Protein 2F40 (pdb70)

Solvent-accessible surface area: 5101 Å² total; per-residue (Å²): 97,14,23,5,54,9,5,46,95,83,66,82,30,4,45,112,11,57,119,66,7,86,97,13,175,151,75,32,141,118,41,132,40,72,54,186,28,142,67,2,81,8,47,7,64,15,81,75,117,12,119,63,6,65,99,38,0,75,124,23,86,119,90,22,105,94,63,75,53,83,113,94,119,184

InterPro domains:
  IPR021583 Protein of unknown function DUF3213 [PF11491] (3-84)

CATH classification: 3.30.70.1750

Nearest PDB structures (foldseek):
  2f40-assembly1_A  TM=7.103E-01  e=8.517E-07  Pyrococcus furiosus DSM 3638
  4zn1-assembly1_A  TM=4.633E-01  e=2.482E+00  Methanocaldococcus jannaschii DSM 2661
  8oki-assembly1_G  TM=4.935E-01  e=3.665E+00  Pyrococcus furiosus DSM 3638
  6wmz-assembly2_C  TM=5.603E-01  e=1.549E+00  Homo sapiens
  2mju-assembly1_A  TM=5.429E-01  e=3.777E+00  Homo sapiens

Radius of gyration: 11.04 Å; Cα contacts (8 Å, |Δi|>4): 124; chains: 1; bounding box: 22×28×28 Å

Secondary structure (DSSP, 8-state):
--EEE---S-TTTTTHHHHHTTTTTTTB------TTTT--EEE--B-S-SHHHHHHHTTT-SS-------SS--

B-factor: mean 15.0, std 0.0, range [15.0, 15.0]

Foldseek 3Di:
DAKFWAAQAAAVQRVPCCPPCVVVVVAFPQFWDQGNVRTTITDTDPDDDCPVVQVASCHYDPGGHGGDDDHPDD

Sequence (74 aa):
SKWIKFTTNLTPEEAKIVQYELSTRDEFYRVFINPYAKVAEVVIDDSKVNIEELKEKLKGEVIEEKEITLQELISKWIKFTTNLTPEEAKIVQYELSTRDEFYRVFINPYAKVAEVVIDDSKVNIEELKEKLKGEVIEEKEITLQELISKWIKFTTNLTPEEAKIVQYELSTRDEFYRVFINPYAKVAEVVIDDSKVNIEELKEKLKGEVIEEKEITLQELISKWIKFTTNLTPEEAKIVQYELSTRDEFYRVFINPYAKVAEVVIDDSKVNIEELKEKLKGEVIEEKEITLQELISKWIKFTTNLTPEEAKIVQYELSTRDEFYRVFINPYAKVAEVVIDDSKVNIEELKEKLKGEVIEEKEITLQELISKWIKFTTNLTPEEAKIVQYELSTRDEFYRVFINPYAKVAEVVIDDSKVNIEELKEKLKGEVIEEKEITLQELISKWIKFTTNLTPEEAKIVQYELSTRDEFYRVFINPYAKVAEVVIDDSKVNIEELKEKLKGEVIEEKEITLQELISKWIKFTTNLTPEEAKIVQYELSTRDEFYRVFINPYAKVAEVVIDDSKVNIEELKEKLKGEVIEEKEITLQELISKWIKFTTNLTPEEAKIVQYELSTRDEFYRVFINPYAKVAEVVIDDSKVNIEELKEKLKGEVIEEKEITLQELISKWIKFTTNLTPEEAKIVQYELSTRDEFYRVFINPYAKVAEVVIDDSKVNIEELKEKLKGEVIEEKEITLQELI

Structure (mmCIF, N/CA/C/O backbone):
data_2F40
#
_entry.id   2F40
#
_cell.length_a   1.000
_cell.length_b   1.000
_cell.length_c   1.000
_cell.angle_alpha   90.00
_cell.angle_beta   90.00
_cell.angle_gamma   90.00
#
_symmetry.space_group_name_H-M   'P 1'
#
loop_
_atom_site.group_PDB
_atom_site.id
_atom_site.type_symbol
_atom_site.label_atom_id
_atom_site.label_alt_id
_atom_site.label_comp_id
_atom_site.label_asym_id
_atom_site.label_entity_id
_atom_site.label_seq_id
_atom_site.pdbx_PDB_ins_code
_atom_site.Cartn_x
_atom_site.Cartn_y
_atom_site.Cartn_z
_atom_site.occupancy
_atom_site.B_iso_or_equiv
_atom_site.auth_seq_id
_atom_site.auth_comp_id
_atom_site.auth_asym_id
_atom_site.auth_atom_id
_atom_site.pdbx_PDB_model_num
ATOM 1 N N . SER A 1 9 ? 5.901 23.968 13.117 1.00 15.00 1 SER A N 1
ATOM 2 C CA . SER A 1 9 ? 5.592 22.642 12.612 1.00 15.00 1 SER A CA 1
ATOM 3 C C . SER A 1 9 ? 6.418 22.456 11.356 1.00 15.00 1 SER A C 1
ATOM 4 O O . SER A 1 9 ? 7.329 23.244 11.125 1.00 15.00 1 SER A O 1
ATOM 12 N N . LYS A 1 10 ? 6.135 21.454 10.550 1.00 15.00 2 LYS A N 1
ATOM 13 C CA . LYS A 1 10 ? 6.785 21.260 9.286 1.00 15.00 2 LYS A CA 1
ATOM 14 C C . LYS A 1 10 ? 5.723 20.666 8.454 1.00 15.00 2 LYS A C 1
ATOM 15 O O . LYS A 1 10 ? 4.874 20.023 9.021 1.00 15.00 2 LYS A O 1
ATOM 34 N N . TRP A 1 11 ? 5.720 20.880 7.201 1.00 15.00 3 TRP A N 1
ATOM 35 C CA . TRP A 1 11 ? 4.854 20.123 6.314 1.00 15.00 3 TRP A CA 1
ATOM 36 C C . TRP A 1 11 ? 5.735 19.628 5.218 1.00 15.00 3 TRP A C 1
ATOM 37 O O . TRP A 1 11 ? 6.187 20.354 4.379 1.00 15.00 3 TRP A O 1
ATOM 58 N N . ILE A 1 12 ? 6.021 18.384 5.307 1.00 15.00 4 ILE A N 1
ATOM 59 C CA . ILE A 1 12 ? 6.886 17.712 4.398 1.00 15.00 4 ILE A CA 1
ATOM 60 C C . ILE A 1 12 ? 6.052 16.635 3.766 1.00 15.00 4 ILE A C 1
ATOM 61 O O . ILE A 1 12 ? 5.039 16.242 4.336 1.00 15.00 4 ILE A O 1
ATOM 77 N N . LYS A 1 13 ? 6.385 16.201 2.593 1.00 15.00 5 LYS A N 1
ATOM 78 C CA . LYS A 1 13 ? 5.650 15.144 1.965 1.00 15.00 5 LYS A CA 1
ATOM 79 C C . LYS A 1 13 ? 6.365 13.792 2.277 1.00 15.00 5 LYS A C 1
ATOM 80 O O . LYS A 1 13 ? 7.140 13.715 3.242 1.00 15.00 5 LYS A O 1
ATOM 99 N N . PHE A 1 14 ? 6.149 12.784 1.418 1.00 15.00 6 PHE A N 1
ATOM 100 C CA . PHE A 1 14 ? 6.725 11.423 1.567 1.00 15.00 6 PHE A CA 1
ATOM 101 C C . PHE A 1 14 ? 6.144 10.533 0.404 1.00 15.00 6 PHE A C 1
ATOM 102 O O . PHE A 1 14 ? 5.737 11.035 -0.659 1.00 15.00 6 PHE A O 1
ATOM 119 N N . THR A 1 15 ? 6.195 9.286 0.634 1.00 15.00 7 THR A N 1
ATOM 120 C CA . THR A 1 15 ? 5.897 8.235 -0.244 1.00 15.00 7 THR A CA 1
ATOM 121 C C . THR A 1 15 ? 4.442 7.828 0.007 1.00 15.00 7 THR A C 1
ATOM 122 O O . THR A 1 15 ? 4.043 7.658 1.149 1.00 15.00 7 THR A O 1
ATOM 133 N N . THR A 1 16 ? 3.676 7.651 -1.039 1.00 15.00 8 THR A N 1
ATOM 134 C CA . THR A 1 16 ? 2.238 7.411 -0.939 1.00 15.00 8 THR A CA 1
ATOM 135 C C . THR A 1 16 ? 2.045 5.997 -1.471 1.00 15.00 8 THR A C 1
ATOM 136 O O . THR A 1 16 ? 1.884 5.791 -2.680 1.00 15.00 8 THR A O 1
ATOM 147 N N . ASN A 1 17 ? 2.125 5.025 -0.622 1.00 15.00 9 ASN A N 1
ATOM 148 C CA . ASN A 1 17 ? 2.324 3.702 -1.120 1.00 15.00 9 ASN A CA 1
ATOM 149 C C . ASN A 1 17 ? 2.025 2.604 -0.140 1.00 15.00 9 ASN A C 1
ATOM 150 O O . ASN A 1 17 ? 0.960 1.977 -0.162 1.00 15.00 9 ASN A O 1
ATOM 161 N N . LEU A 1 18 ? 2.941 2.418 0.750 1.00 15.00 10 LEU A N 1
ATOM 162 C CA . LEU A 1 18 ? 2.990 1.291 1.578 1.00 15.00 10 LEU A CA 1
ATOM 163 C C . LEU A 1 18 ? 2.799 1.669 3.016 1.00 15.00 10 LEU A C 1
ATOM 164 O O . LEU A 1 18 ? 3.557 2.438 3.584 1.00 15.00 10 LEU A O 1
ATOM 180 N N . THR A 1 19 ? 1.650 1.265 3.514 1.00 15.00 11 THR A N 1
ATOM 181 C CA . THR A 1 19 ? 1.318 1.287 4.877 1.00 15.00 11 THR A CA 1
ATOM 182 C C . THR A 1 19 ? 2.490 0.876 5.756 1.00 15.00 11 THR A C 1
ATOM 183 O O . THR A 1 19 ? 2.862 1.638 6.653 1.00 15.00 11 THR A O 1
ATOM 194 N N . PRO A 1 20 ? 3.160 -0.276 5.539 1.00 15.00 12 PRO A N 1
ATOM 195 C CA . PRO A 1 20 ? 4.359 -0.493 6.236 1.00 15.00 12 PRO A CA 1
ATOM 196 C C . PRO A 1 20 ? 5.614 0.158 5.547 1.00 15.00 12 PRO A C 1
ATOM 197 O O . PRO A 1 20 ? 6.581 -0.514 5.210 1.00 15.00 12 PRO A O 1
ATOM 208 N N . GLU A 1 21 ? 5.536 1.458 5.350 1.00 15.00 13 GLU A N 1
ATOM 209 C CA . GLU A 1 21 ? 6.602 2.314 4.790 1.00 15.00 13 GLU A CA 1
ATOM 210 C C . GLU A 1 21 ? 6.435 3.666 5.430 1.00 15.00 13 GLU A C 1
ATOM 211 O O . GLU A 1 21 ? 7.393 4.203 5.994 1.00 15.00 13 GLU A O 1
ATOM 223 N N . GLU A 1 22 ? 5.210 4.198 5.424 1.00 15.00 14 GLU A N 1
ATOM 224 C CA . GLU A 1 22 ? 4.825 5.310 6.321 1.00 15.00 14 GLU A CA 1
ATOM 225 C C . GLU A 1 22 ? 4.941 4.865 7.832 1.00 15.00 14 GLU A C 1
ATOM 226 O O . GLU A 1 22 ? 4.637 5.607 8.765 1.00 15.00 14 GLU A O 1
ATOM 238 N N . ALA A 1 23 ? 5.355 3.623 8.016 1.00 15.00 15 ALA A N 1
ATOM 239 C CA . ALA A 1 23 ? 5.681 3.026 9.284 1.00 15.00 15 ALA A CA 1
ATOM 240 C C . ALA A 1 23 ? 7.215 3.060 9.480 1.00 15.00 15 ALA A C 1
ATOM 241 O O . ALA A 1 23 ? 7.687 3.413 10.555 1.00 15.00 15 ALA A O 1
ATOM 248 N N . LYS A 1 24 ? 7.985 2.755 8.416 1.00 15.00 16 LYS A N 1
ATOM 249 C CA . LYS A 1 24 ? 9.465 2.721 8.490 1.00 15.00 16 LYS A CA 1
ATOM 250 C C . LYS A 1 24 ? 10.059 4.079 8.869 1.00 15.00 16 LYS A C 1
ATOM 251 O O . LYS A 1 24 ? 11.076 4.144 9.578 1.00 15.00 16 LYS A O 1
ATOM 270 N N . ILE A 1 25 ? 9.401 5.150 8.417 1.00 15.00 17 ILE A N 1
ATOM 271 C CA . ILE A 1 25 ? 9.758 6.535 8.715 1.00 15.00 17 ILE A CA 1
ATOM 272 C C . ILE A 1 25 ? 9.822 6.795 10.221 1.00 15.00 17 ILE A C 1
ATOM 273 O O . ILE A 1 25 ? 10.614 7.584 10.685 1.00 15.00 17 ILE A O 1
ATOM 289 N N . VAL A 1 26 ? 9.025 6.071 10.990 1.00 15.00 18 VAL A N 1
ATOM 290 C CA . VAL A 1 26 ? 9.004 6.256 12.415 1.00 15.00 18 VAL A CA 1
ATOM 291 C C . VAL A 1 26 ? 10.334 5.814 13.022 1.00 15.00 18 VAL A C 1
ATOM 292 O O . VAL A 1 26 ? 10.824 6.430 13.940 1.00 15.00 18 VAL A O 1
ATOM 305 N N . GLN A 1 27 ? 10.908 4.730 12.493 1.00 15.00 19 GLN A N 1
ATOM 306 C CA . GLN A 1 27 ? 12.182 4.228 12.986 1.00 15.00 19 GLN A CA 1
ATOM 307 C C . GLN A 1 27 ? 13.354 5.136 12.551 1.00 15.00 19 GLN A C 1
ATOM 308 O O . GLN A 1 27 ? 14.332 5.316 13.288 1.00 15.00 19 GLN A O 1
ATOM 322 N N . TYR A 1 28 ? 13.276 5.619 11.334 1.00 15.00 20 TYR A N 1
ATOM 323 C CA . TYR A 1 28 ? 14.358 6.481 10.817 1.00 15.00 20 TYR A CA 1
ATOM 324 C C . TYR A 1 28 ? 14.511 7.751 11.670 1.00 15.00 20 TYR A C 1
ATOM 325 O O . TYR A 1 28 ? 15.607 8.061 12.169 1.00 15.00 20 TYR A O 1
ATOM 343 N N . GLU A 1 29 ? 13.412 8.416 11.871 1.00 15.00 21 GLU A N 1
ATOM 344 C CA . GLU A 1 29 ? 13.309 9.573 12.738 1.00 15.00 21 GLU A CA 1
ATOM 345 C C . GLU A 1 29 ? 13.215 9.227 14.255 1.00 15.00 21 GLU A C 1
ATOM 346 O O . GLU A 1 29 ? 13.124 10.092 15.105 1.00 15.00 21 GLU A O 1
ATOM 358 N N . LEU A 1 30 ? 13.274 7.958 14.549 1.00 15.00 22 LEU A N 1
ATOM 359 C CA . LEU A 1 30 ? 13.279 7.439 15.934 1.00 15.00 22 LEU A CA 1
ATOM 360 C C . LEU A 1 30 ? 14.649 7.758 16.506 1.00 15.00 22 LEU A C 1
ATOM 361 O O . LEU A 1 30 ? 14.735 8.168 17.636 1.00 15.00 22 LEU A O 1
ATOM 377 N N . SER A 1 31 ? 15.713 7.545 15.752 1.00 15.00 23 SER A N 1
ATOM 378 C CA . SER A 1 31 ? 17.062 7.999 16.138 1.00 15.00 23 SER A CA 1
ATOM 379 C C . SER A 1 31 ? 17.137 9.511 16.571 1.00 15.00 23 SER A C 1
ATOM 380 O O . SER A 1 31 ? 17.948 9.890 17.411 1.00 15.00 23 SER A O 1
ATOM 388 N N . THR A 1 32 ? 16.255 10.313 16.035 1.00 15.00 24 THR A N 1
ATOM 389 C CA . THR A 1 32 ? 16.145 11.773 16.227 1.00 15.00 24 THR A CA 1
ATOM 390 C C . THR A 1 32 ? 15.529 12.153 17.671 1.00 15.00 24 THR A C 1
ATOM 391 O O . THR A 1 32 ? 15.156 13.293 17.944 1.00 15.00 24 THR A O 1
ATOM 402 N N . ARG A 1 33 ? 15.605 11.174 18.550 1.00 15.00 25 ARG A N 1
ATOM 403 C CA . ARG A 1 33 ? 14.897 11.060 19.870 1.00 15.00 25 ARG A CA 1
ATOM 404 C C . ARG A 1 33 ? 14.556 12.403 20.622 1.00 15.00 25 ARG A C 1
ATOM 405 O O . ARG A 1 33 ? 13.420 12.871 20.562 1.00 15.00 25 ARG A O 1
ATOM 426 N N . ASP A 1 34 ? 15.543 13.008 21.308 1.00 15.00 26 ASP A N 1
ATOM 427 C CA . ASP A 1 34 ? 15.329 14.222 22.218 1.00 15.00 26 ASP A CA 1
ATOM 428 C C . ASP A 1 34 ? 15.007 15.546 21.480 1.00 15.00 26 ASP A C 1
ATOM 429 O O . ASP A 1 34 ? 15.127 16.629 22.059 1.00 15.00 26 ASP A O 1
ATOM 438 N N . GLU A 1 35 ? 14.520 15.441 20.288 1.00 15.00 27 GLU A N 1
ATOM 439 C CA . GLU A 1 35 ? 14.364 16.584 19.356 1.00 15.00 27 GLU A CA 1
ATOM 440 C C . GLU A 1 35 ? 13.201 16.363 18.415 1.00 15.00 27 GLU A C 1
ATOM 441 O O . GLU A 1 35 ? 12.434 17.282 18.142 1.00 15.00 27 GLU A O 1
ATOM 453 N N . PHE A 1 36 ? 13.082 15.175 17.965 1.00 15.00 28 PHE A N 1
ATOM 454 C CA . PHE A 1 36 ? 11.894 14.664 17.280 1.00 15.00 28 PHE A CA 1
ATOM 455 C C . PHE A 1 36 ? 10.748 14.685 18.289 1.00 15.00 28 PHE A C 1
ATOM 456 O O . PHE A 1 36 ? 10.865 14.100 19.386 1.00 15.00 28 PHE A O 1
ATOM 473 N N . TYR A 1 37 ? 9.652 15.344 17.960 1.00 15.00 29 TYR A N 1
ATOM 474 C CA . TYR A 1 37 ? 8.615 15.511 18.939 1.00 15.00 29 TYR A CA 1
ATOM 475 C C . TYR A 1 37 ? 7.225 15.087 18.411 1.00 15.00 29 TYR A C 1
ATOM 476 O O . TYR A 1 37 ? 6.976 13.901 18.248 1.00 15.00 29 TYR A O 1
ATOM 494 N N . ARG A 1 38 ? 6.318 16.050 18.222 1.00 15.00 30 ARG A N 1
AT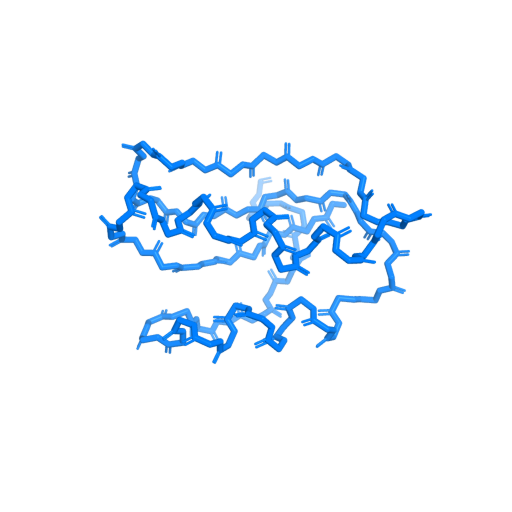OM 495 C CA . ARG A 1 38 ? 4.966 15.783 17.732 1.00 15.00 30 ARG A CA 1
ATOM 496 C C . ARG A 1 38 ? 4.971 15.179 16.333 1.00 15.00 30 ARG A C 1
ATOM 497 O O . ARG A 1 38 ? 5.352 15.841 15.383 1.00 15.00 30 ARG A O 1
ATOM 518 N N . VAL A 1 39 ? 4.486 13.970 16.213 1.00 15.00 31 VAL A N 1
ATOM 519 C CA . VAL A 1 39 ? 4.498 13.231 14.956 1.00 15.00 31 VAL A CA 1
ATOM 520 C C . VAL A 1 39 ? 3.095 12.899 14.537 1.00 15.00 31 VAL A C 1
ATOM 521 O O . VAL A 1 39 ? 2.291 12.481 15.380 1.00 15.00 31 VAL A O 1
ATOM 534 N N . PHE A 1 40 ? 2.761 13.094 13.265 1.00 15.00 32 PHE A N 1
ATOM 535 C CA . PHE A 1 40 ? 1.518 12.616 12.706 1.00 15.00 32 PHE A CA 1
ATOM 536 C C . PHE A 1 40 ? 1.856 12.151 11.290 1.00 15.00 32 PHE A C 1
ATOM 537 O O . PHE A 1 40 ? 2.263 12.954 10.458 1.00 15.00 32 PHE A O 1
ATOM 554 N N . ILE A 1 41 ? 1.748 10.872 11.056 1.00 15.00 33 ILE A N 1
ATOM 555 C CA . ILE A 1 41 ? 2.003 10.278 9.745 1.00 15.00 33 ILE A CA 1
ATOM 556 C C . ILE A 1 41 ? 0.803 9.444 9.418 1.00 15.00 33 ILE A C 1
ATOM 557 O O . ILE A 1 41 ? 0.103 9.035 10.347 1.00 15.00 33 ILE A O 1
ATOM 573 N N . ASN A 1 42 ? 0.492 9.192 8.154 1.00 15.00 34 ASN A N 1
ATOM 574 C CA . ASN A 1 42 ? -0.677 8.386 7.890 1.00 15.00 34 ASN A CA 1
ATOM 575 C C . ASN A 1 42 ? -0.422 7.103 7.110 1.00 15.00 34 ASN A C 1
ATOM 576 O O . ASN A 1 42 ? -0.716 7.023 5.931 1.00 15.00 34 ASN A O 1
ATOM 587 N N . PRO A 1 43 ? 0.014 6.014 7.838 1.00 15.00 35 PRO A N 1
ATOM 588 C CA . PRO A 1 43 ? 0.349 4.684 7.261 1.00 15.00 35 PRO A CA 1
ATOM 589 C C . PRO A 1 43 ? -0.924 3.883 7.087 1.00 15.00 35 PRO A C 1
ATOM 590 O O . PRO A 1 43 ? -1.061 2.732 7.524 1.00 15.00 35 PRO A O 1
ATOM 601 N N . TYR A 1 44 ? -1.782 4.497 6.394 1.00 15.00 36 TYR A N 1
ATOM 602 C CA . TYR A 1 44 ? -3.124 4.083 6.199 1.00 15.00 36 TYR A CA 1
ATOM 603 C C . TYR A 1 44 ? -3.672 4.770 4.993 1.00 15.00 36 TYR A C 1
ATOM 604 O O . TYR A 1 44 ? -4.497 4.218 4.253 1.00 15.00 36 TYR A O 1
ATOM 622 N N . ALA A 1 45 ? -3.181 5.953 4.757 1.00 15.00 37 ALA A N 1
ATOM 623 C CA . ALA A 1 45 ? -3.811 6.780 3.821 1.00 15.00 37 ALA A CA 1
ATOM 624 C C . ALA A 1 45 ? -3.068 7.051 2.529 1.00 15.00 37 ALA A C 1
ATOM 625 O O . ALA A 1 45 ? -3.683 7.671 1.672 1.00 15.00 37 ALA A O 1
ATOM 632 N N . LYS A 1 46 ? -1.725 6.666 2.353 1.00 15.00 38 LYS A N 1
ATOM 633 C CA . LYS A 1 46 ? -1.011 6.867 1.073 1.00 15.00 38 LYS A CA 1
ATOM 634 C C . LYS A 1 46 ? -1.041 8.330 0.702 1.00 15.00 38 LYS A C 1
ATOM 635 O O . LYS A 1 46 ? -1.070 8.710 -0.465 1.00 15.00 38 LYS A O 1
ATOM 654 N N . VAL A 1 47 ? -1.024 9.145 1.730 1.00 15.00 39 VAL A N 1
ATOM 655 C CA . VAL A 1 47 ? -1.107 10.577 1.610 1.00 15.00 39 VAL A CA 1
ATOM 656 C C . VAL A 1 47 ? 0.266 11.140 1.605 1.00 15.00 39 VAL A C 1
ATOM 657 O O . VAL A 1 47 ? 0.643 11.831 0.650 1.00 15.00 39 VAL A O 1
ATOM 670 N N . ALA A 1 48 ? 1.013 10.869 2.700 1.00 15.00 40 ALA A N 1
ATOM 671 C CA . ALA A 1 48 ? 2.344 11.280 2.846 1.00 15.00 40 ALA A CA 1
ATOM 672 C C . ALA A 1 48 ? 2.460 12.773 2.852 1.00 15.00 40 ALA A C 1
ATOM 673 O O . ALA A 1 48 ? 2.967 13.387 1.924 1.00 15.00 40 ALA A O 1
ATOM 680 N N . GLU A 1 49 ? 1.931 13.344 3.891 1.00 15.00 41 GLU A N 1
ATOM 681 C CA . GLU A 1 49 ? 2.088 14.706 4.186 1.00 15.00 41 GLU A CA 1
ATOM 682 C C . GLU A 1 49 ? 2.320 14.665 5.651 1.00 15.00 41 GLU A C 1
ATOM 683 O O . GLU A 1 49 ? 1.526 14.050 6.371 1.00 15.00 41 GLU A O 1
ATOM 695 N N . VAL A 1 50 ? 3.358 15.222 6.099 1.00 15.00 42 VAL A N 1
ATOM 696 C CA . VAL A 1 50 ? 3.675 15.128 7.481 1.00 15.00 42 VAL A CA 1
ATOM 697 C C . VAL A 1 50 ? 3.873 16.483 8.050 1.00 15.00 42 VAL A C 1
ATOM 698 O O . VAL A 1 50 ? 4.735 17.240 7.615 1.00 15.00 42 VAL A O 1
ATOM 711 N N . VAL A 1 51 ? 3.034 16.783 9.029 1.00 15.00 43 VAL A N 1
ATOM 712 C CA . VAL A 1 51 ? 3.184 17.950 9.791 1.00 1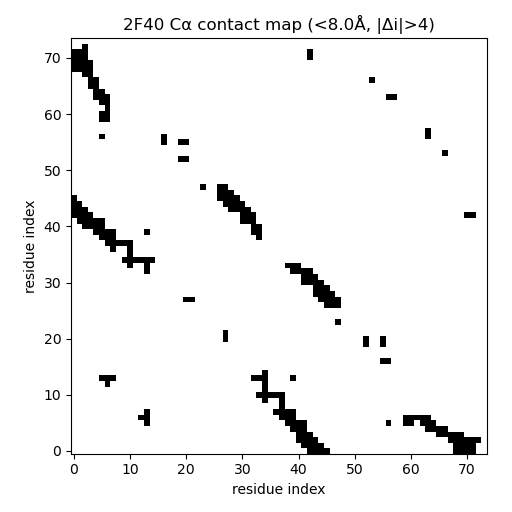5.00 43 VAL A CA 1
ATOM 713 C C . VAL A 1 51 ? 3.760 17.478 11.096 1.00 15.00 43 VAL A C 1
ATOM 714 O O . VAL A 1 51 ? 3.103 16.774 11.865 1.00 15.00 43 VAL A O 1
ATOM 727 N N . ILE A 1 52 ? 4.975 17.819 11.313 1.00 15.00 44 ILE A N 1
ATOM 728 C CA . ILE A 1 52 ? 5.696 17.332 12.452 1.00 15.00 44 ILE A CA 1
ATOM 729 C C . ILE A 1 52 ? 6.428 18.453 13.163 1.00 15.00 44 ILE A C 1
ATOM 730 O O . ILE A 1 52 ? 6.954 19.369 12.540 1.00 15.00 44 ILE A O 1
ATOM 746 N N . ASP A 1 53 ? 6.361 18.406 14.461 1.00 15.00 45 ASP A N 1
ATOM 747 C CA . ASP A 1 53 ? 7.090 19.299 15.324 1.00 15.00 45 ASP A CA 1
ATOM 748 C C . ASP A 1 53 ? 8.308 18.493 15.692 1.00 15.00 45 ASP A C 1
ATOM 749 O O . ASP A 1 53 ? 8.166 17.358 16.162 1.00 15.00 45 ASP A O 1
ATOM 758 N N . ASP A 1 54 ? 9.469 19.016 15.493 1.00 15.00 46 ASP A N 1
ATOM 759 C CA . ASP A 1 54 ? 10.716 18.275 15.582 1.00 15.00 46 ASP A CA 1
ATOM 760 C C . ASP A 1 54 ? 11.729 19.331 15.505 1.00 15.00 46 ASP A C 1
ATOM 761 O O . ASP A 1 54 ? 11.699 20.129 14.557 1.00 15.00 46 ASP A O 1
ATOM 770 N N . SER A 1 55 ? 12.567 19.428 16.451 1.00 15.00 47 SER A N 1
ATOM 771 C CA . SER A 1 55 ? 13.487 20.481 16.415 1.00 15.00 47 SER A CA 1
ATOM 772 C C . SER A 1 55 ? 14.919 19.957 16.400 1.00 15.00 47 SER A C 1
ATOM 773 O O . SER A 1 55 ? 15.592 19.925 17.419 1.00 15.00 47 SER A O 1
ATOM 781 N N . LYS A 1 56 ? 15.323 19.457 15.246 1.00 15.00 48 LYS A N 1
ATOM 782 C CA . LYS A 1 56 ? 16.737 19.145 14.985 1.00 15.00 48 LYS A CA 1
ATOM 783 C C . LYS A 1 56 ? 17.245 20.305 14.126 1.00 15.00 48 LYS A C 1
ATOM 784 O O . LYS A 1 56 ? 17.955 21.184 14.588 1.00 15.00 48 LYS A O 1
ATOM 803 N N . VAL A 1 57 ? 16.727 20.267 12.891 1.00 15.00 49 VAL A N 1
ATOM 804 C CA . VAL A 1 57 ? 16.929 21.147 11.716 1.00 15.00 49 VAL A CA 1
ATOM 805 C C . VAL A 1 57 ? 16.091 20.497 10.634 1.00 15.00 49 VAL A C 1
ATOM 806 O O . VAL A 1 57 ? 15.321 21.148 9.962 1.00 15.00 49 VAL A O 1
ATOM 819 N N . ASN A 1 58 ? 16.235 19.152 10.583 1.00 15.00 50 ASN A N 1
ATOM 820 C CA . ASN A 1 58 ? 15.531 18.180 9.695 1.00 15.00 50 ASN A CA 1
ATOM 821 C C . ASN A 1 58 ? 16.355 17.772 8.502 1.00 15.00 50 ASN A C 1
ATOM 822 O O . ASN A 1 58 ? 15.933 16.956 7.695 1.00 15.00 50 ASN A O 1
ATOM 833 N N . ILE A 1 59 ? 17.500 18.370 8.348 1.00 15.00 51 ILE A N 1
ATOM 834 C CA . ILE A 1 59 ? 18.410 17.922 7.306 1.00 15.00 51 ILE A CA 1
ATOM 835 C C . ILE A 1 59 ? 18.684 16.363 7.343 1.00 15.00 51 ILE A C 1
ATOM 836 O O . ILE A 1 59 ? 18.914 15.747 6.292 1.00 15.00 51 ILE A O 1
ATOM 852 N N . GLU A 1 60 ? 18.641 15.730 8.533 1.00 15.00 52 GLU A N 1
ATOM 853 C CA . GLU A 1 60 ? 18.721 14.259 8.628 1.00 15.00 52 GLU A CA 1
ATOM 854 C C . GLU A 1 60 ? 17.431 13.583 8.173 1.00 15.00 52 GLU A C 1
ATOM 855 O O . GLU A 1 60 ? 17.462 12.510 7.572 1.00 15.00 52 GLU A O 1
ATOM 867 N N . GLU A 1 61 ? 16.308 14.228 8.477 1.00 15.00 53 GLU A N 1
ATOM 868 C CA . GLU A 1 61 ? 14.980 13.768 8.074 1.00 15.00 53 GLU A CA 1
ATOM 869 C C . GLU A 1 61 ? 14.923 13.685 6.570 1.00 15.00 53 GLU A C 1
ATOM 870 O O . GLU A 1 61 ? 14.413 12.745 5.958 1.00 15.00 53 GLU A O 1
ATOM 882 N N . LEU A 1 62 ? 15.500 14.750 5.985 1.00 15.00 54 LEU A N 1
ATOM 883 C CA . LEU A 1 62 ? 15.640 14.950 4.564 1.00 15.00 54 LEU A CA 1
ATOM 884 C C . LEU A 1 62 ? 16.390 13.802 3.968 1.00 15.00 54 LEU A C 1
ATOM 885 O O . LEU A 1 62 ? 16.098 13.388 2.892 1.00 15.00 54 LEU A O 1
ATOM 901 N N . LYS A 1 63 ? 17.337 13.299 4.711 1.00 15.00 55 LYS A N 1
ATOM 902 C CA . LYS A 1 63 ? 18.094 12.139 4.320 1.00 15.00 55 LYS A CA 1
ATOM 903 C C . LYS A 1 63 ? 17.239 10.865 4.372 1.00 15.00 55 LYS A C 1
ATOM 904 O O . LYS A 1 63 ? 17.216 10.100 3.400 1.00 15.00 55 LYS A O 1
ATOM 923 N N . GLU A 1 64 ? 16.569 10.608 5.474 1.00 15.00 56 GLU A N 1
ATOM 924 C CA . GLU A 1 64 ? 15.831 9.371 5.592 1.00 15.00 56 GLU A CA 1
ATOM 925 C C . GLU A 1 64 ? 14.626 9.259 4.636 1.00 15.00 56 GLU A C 1
ATOM 926 O O . GLU A 1 64 ? 14.428 8.210 4.014 1.00 15.00 56 GLU A O 1
ATOM 938 N N . LYS A 1 65 ? 13.861 10.332 4.478 1.00 15.00 57 LYS A N 1
ATOM 939 C CA . LYS A 1 65 ? 12.769 10.344 3.472 1.00 15.00 57 LYS A CA 1
ATOM 940 C C . LYS A 1 65 ? 13.318 10.340 2.036 1.00 15.00 57 LYS A C 1
ATOM 941 O O . LYS A 1 65 ? 12.629 9.954 1.077 1.00 15.00 57 LYS A O 1
ATOM 960 N N . LEU A 1 66 ? 14.563 10.682 1.936 1.00 15.00 58 LEU A N 1
ATOM 961 C CA . LEU A 1 66 ? 15.307 10.628 0.688 1.00 15.00 58 LEU A CA 1
ATOM 962 C C . LEU A 1 66 ? 15.749 9.174 0.412 1.00 15.00 58 LEU A C 1
ATOM 963 O O . LEU A 1 66 ? 16.436 8.903 -0.565 1.00 15.00 58 LEU A O 1
ATOM 979 N N . LYS A 1 67 ? 15.466 8.243 1.312 1.00 15.00 59 LYS A N 1
ATOM 980 C CA . LYS A 1 67 ? 15.614 6.851 0.942 1.00 15.00 59 LYS A CA 1
ATOM 981 C C . LYS A 1 67 ? 14.424 6.230 0.242 1.00 15.00 59 LYS A C 1
ATOM 982 O O . LYS A 1 67 ? 14.592 5.292 -0.523 1.00 15.00 59 LYS A O 1
ATOM 1001 N N . GLY A 1 68 ? 13.212 6.724 0.508 1.00 15.00 60 GLY A N 1
ATOM 1002 C CA . GLY A 1 68 ? 12.083 6.305 -0.323 1.00 15.00 60 GLY A CA 1
ATOM 1003 C C . GLY A 1 68 ? 12.301 6.960 -1.662 1.00 15.00 60 GLY A C 1
ATOM 1004 O O . GLY A 1 68 ? 12.530 6.315 -2.669 1.00 15.00 60 GLY A O 1
ATOM 1008 N N . GLU A 1 69 ? 12.318 8.289 -1.579 1.00 15.00 61 GLU A N 1
ATOM 1009 C CA . GLU A 1 69 ? 12.810 9.257 -2.627 1.00 15.00 61 GLU A CA 1
ATOM 1010 C C . GLU A 1 69 ? 12.088 9.169 -4.017 1.00 15.00 61 GLU A C 1
ATOM 1011 O O . GLU A 1 69 ? 12.305 10.010 -4.900 1.00 15.00 61 GLU A O 1
ATOM 1023 N N . VAL A 1 70 ? 11.238 8.156 -4.146 1.00 15.00 62 VAL A N 1
ATOM 1024 C CA . VAL A 1 70 ? 10.684 7.741 -5.451 1.00 15.00 62 VAL A CA 1
ATOM 1025 C C . VAL A 1 70 ? 9.983 8.937 -6.076 1.00 15.00 62 VAL A C 1
ATOM 1026 O O . VAL A 1 70 ? 10.257 9.365 -7.181 1.00 15.00 62 VAL A O 1
ATOM 1039 N N . ILE A 1 71 ? 9.111 9.464 -5.272 1.00 15.00 63 ILE A N 1
ATOM 1040 C CA . ILE A 1 71 ? 8.334 10.655 -5.579 1.00 15.00 63 ILE A CA 1
ATOM 1041 C C . ILE A 1 71 ? 8.339 11.657 -4.430 1.00 15.00 63 ILE A C 1
ATOM 1042 O O . ILE A 1 71 ? 7.565 12.597 -4.445 1.00 15.00 63 ILE A O 1
ATOM 1058 N N . GLU A 1 72 ? 9.140 11.405 -3.380 1.00 15.00 64 GLU A N 1
ATOM 1059 C CA . GLU A 1 72 ? 9.156 12.480 -2.291 1.00 15.00 64 GLU A CA 1
ATOM 1060 C C . GLU A 1 72 ? 9.976 13.637 -2.990 1.00 15.00 64 GLU A C 1
ATOM 1061 O O . GLU A 1 72 ? 11.055 13.399 -3.558 1.00 15.00 64 GLU A O 1
ATOM 1073 N N . GLU A 1 73 ? 9.435 14.823 -2.956 1.00 15.00 65 GLU A N 1
ATOM 1074 C CA . GLU A 1 73 ? 9.832 15.892 -3.862 1.00 15.00 65 GLU A CA 1
ATOM 1075 C C . GLU A 1 73 ? 10.560 17.068 -3.209 1.00 15.00 65 GLU A C 1
ATOM 1076 O O . GLU A 1 73 ? 11.772 17.249 -3.326 1.00 15.00 65 GLU A O 1
ATOM 1088 N N . LYS A 1 74 ? 9.762 17.828 -2.519 1.00 15.00 66 LYS A N 1
ATOM 1089 C CA . LYS A 1 74 ? 10.075 19.182 -2.144 1.00 15.00 66 LYS A CA 1
ATOM 1090 C C . LYS A 1 74 ? 10.145 19.379 -0.664 1.00 15.00 66 LYS A C 1
ATOM 1091 O O . LYS A 1 74 ? 9.306 18.854 0.071 1.00 15.00 66 LYS A O 1
ATOM 1110 N N . GLU A 1 75 ? 11.086 20.183 -0.200 1.00 15.00 67 GLU A N 1
ATOM 1111 C CA . GLU A 1 75 ? 11.243 20.398 1.187 1.00 15.00 67 GLU A CA 1
ATOM 1112 C C . GLU A 1 75 ? 10.761 21.808 1.476 1.00 15.00 67 GLU A C 1
ATOM 1113 O O . GLU A 1 75 ? 11.540 22.745 1.654 1.00 15.00 67 GLU A O 1
ATOM 1125 N N . ILE A 1 76 ? 9.494 21.959 1.405 1.00 15.00 68 ILE A N 1
ATOM 1126 C CA . ILE A 1 76 ? 8.807 23.137 1.718 1.00 15.00 68 ILE A CA 1
ATOM 1127 C C . ILE A 1 76 ? 8.204 22.848 3.057 1.00 15.00 68 ILE A C 1
ATOM 1128 O O . ILE A 1 76 ? 7.043 22.565 3.181 1.00 15.00 68 ILE A O 1
ATOM 1144 N N . THR A 1 77 ? 9.026 22.929 4.068 1.00 15.00 69 THR A N 1
ATOM 1145 C CA . THR A 1 77 ? 8.713 22.298 5.356 1.00 15.00 69 THR A CA 1
ATOM 1146 C C . THR A 1 77 ? 7.868 23.346 6.191 1.00 15.00 69 THR A C 1
ATOM 1147 O O . THR A 1 77 ? 8.013 23.517 7.403 1.00 15.00 69 THR A O 1
ATOM 1158 N N . LEU A 1 78 ? 6.944 23.937 5.512 1.00 15.00 70 LEU A N 1
ATOM 1159 C CA . LEU A 1 78 ? 6.120 24.993 5.928 1.00 15.00 70 LEU A CA 1
ATOM 1160 C C . LEU A 1 78 ? 4.893 24.556 6.667 1.00 15.00 70 LEU A C 1
ATOM 1161 O O . LEU A 1 78 ? 4.199 23.768 6.068 1.00 15.00 70 LEU A O 1
ATOM 1177 N N . GLN A 1 79 ? 4.615 24.958 7.971 1.00 15.00 71 GLN A N 1
ATOM 1178 C CA . GLN A 1 79 ? 3.258 24.801 8.621 1.00 15.00 71 GLN A CA 1
ATOM 1179 C C . GLN A 1 79 ? 2.420 23.623 8.029 1.00 15.00 71 GLN A C 1
ATOM 1180 O O . GLN A 1 79 ? 2.691 22.461 8.300 1.00 15.00 71 GLN A O 1
ATOM 1194 N N . GLU A 1 80 ? 1.333 23.998 7.394 1.00 15.00 72 GLU A N 1
ATOM 1195 C CA . GLU A 1 80 ? 0.692 23.273 6.339 1.00 15.00 72 GLU A CA 1
ATOM 1196 C C . GLU A 1 80 ? 0.807 24.194 5.186 1.00 15.00 72 GLU A C 1
ATOM 1197 O O . GLU A 1 80 ? 1.493 25.208 5.318 1.00 15.00 72 GLU A O 1
ATOM 1209 N N . LEU A 1 81 ? 0.230 23.895 4.053 1.00 15.00 73 LEU A N 1
ATOM 1210 C CA . LEU A 1 81 ? -0.105 24.957 3.104 1.00 15.00 73 LEU A CA 1
ATOM 1211 C C . LEU A 1 81 ? -0.618 26.309 3.727 1.00 15.00 73 LEU A C 1
ATOM 1212 O O . LEU A 1 81 ? 0.138 27.211 4.040 1.00 15.00 73 LEU A O 1
ATOM 1228 N N . ILE A 1 82 ? -1.942 26.423 3.786 1.00 15.00 74 ILE A N 1
ATOM 1229 C CA . ILE A 1 82 ? -2.684 27.451 4.495 1.00 15.00 74 ILE A CA 1
ATOM 1230 C C . ILE A 1 82 ? -3.423 26.799 5.663 1.00 15.00 74 ILE A C 1
ATOM 1231 O O . ILE A 1 82 ? -2.809 26.718 6.788 1.00 15.00 74 ILE A O 1
ATOM 1247 N N . SER A 1 9 ? 5.901 23.968 13.117 1.00 15.00 1 SER A N 2
ATOM 1248 C CA . SER A 1 9 ? 5.592 22.642 12.612 1.00 15.00 1 SER A CA 2
ATOM 1249 C C . SER A 1 9 ? 6.418 22.456 11.356 1.00 15.00 1 SER A C 2
ATOM 1250 O O . SER A 1 9 ? 7.329 23.244 11.125 1.00 15.00 1 SER A O 2
ATOM 1258 N 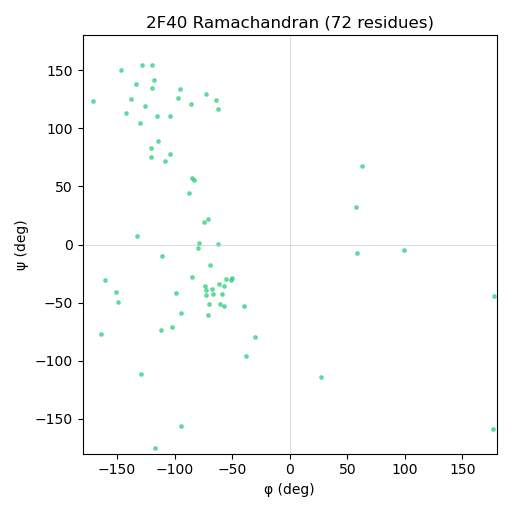N . LYS A 1 10 ? 6.135 21.454 10.550 1.00 15.00 2 LYS A N 2
ATOM 1259 C CA . LYS A 1 10 ? 6.785 21.260 9.286 1.00 15.00 2 LYS A CA 2
ATOM 1260 C C . LYS A 1 10 ? 5.723 20.666 8.454 1.00 15.00 2 LYS A C 2
ATOM 1261 O O . LYS A 1 10 ? 4.874 20.023 9.021 1.00 15.00 2 LYS A O 2
ATOM 1280 N N . TRP A 1 11 ? 5.720 20.880 7.201 1.00 15.00 3 TRP A N 2
ATOM 1281 C CA . TRP A 1 11 ? 4.854 20.123 6.314 1.00 15.00 3 TRP A CA 2
ATOM 1282 C C . TRP A 1 11 ? 5.735 19.628 5.218 1.00 15.00 3 TRP A C 2
ATOM 1283 O O . TRP A 1 11 ? 6.187 20.354 4.379 1.00 15.00 3 TRP A O 2
ATOM 1304 N N . ILE A 1 12 ? 6.021 18.384 5.307 1.00 15.00 4 ILE A N 2
ATOM 1305 C CA . ILE A 1 12 ? 6.886 17.712 4.398 1.00 15.00 4 ILE A CA 2
ATOM 1306 C C . ILE A 1 12 ? 6.052 16.635 3.766 1.00 15.00 4 ILE A C 2
ATOM 1307 O O . ILE A 1 12 ? 5.039 16.242 4.336 1.00 15.00 4 ILE A O 2
ATOM 1323 N N . LYS A 1 13 ? 6.385 16.201 2.593 1.00 15.00 5 LYS A N 2
ATOM 1324 C CA . LYS A 1 13 ? 5.650 15.144 1.965 1.00 15.00 5 LYS A CA 2
ATOM 1325 C C . LYS A 1 13 ? 6.365 13.792 2.277 1.00 15.00 5 LYS A C 2
ATOM 1326 O O . LYS A 1 13 ? 7.140 13.715 3.242 1.00 15.00 5 LYS A O 2
ATOM 1345 N N . PHE A 1 14 ? 6.149 12.784 1.418 1.00 15.00 6 PHE A N 2
ATOM 1346 C CA . PHE A 1 14 ? 6.725 11.423 1.567 1.00 15.00 6 PHE A CA 2
ATOM 1347 C C . PHE A 1 14 ? 6.144 10.533 0.404 1.00 15.00 6 PHE A C 2
ATOM 1348 O O . PHE A 1 14 ? 5.737 11.035 -0.659 1.00 15.00 6 PHE A O 2
ATOM 1365 N N . THR A 1 15 ? 6.195 9.286 0.634 1.00 15.00 7 THR A N 2
ATOM 1366 C CA . THR A 1 15 ? 5.897 8.235 -0.244 1.00 15.00 7 THR A CA 2
ATOM 1367 C C . THR A 1 15 ? 4.442 7.828 0.007 1.00 15.00 7 THR A C 2
ATOM 1368 O O . THR A 1 15 ? 4.043 7.658 1.149 1.00 15.00 7 THR A O 2
ATOM 1379 N N . THR A 1 16 ? 3.676 7.651 -1.039 1.00 15.00 8 THR A N 2
ATOM 1380 C CA . THR A 1 16 ? 2.238 7.411 -0.939 1.00 15.00 8 THR A CA 2
ATOM 1381 C C . THR A 1 16 ? 2.045 5.997 -1.471 1.00 15.00 8 THR A C 2
ATOM 1382 O O . THR A 1 16 ? 1.884 5.791 -2.680 1.00 15.00 8 THR A O 2
ATOM 1393 N N . ASN A 1 17 ? 2.125 5.025 -0.622 1.00 15.00 9 ASN A N 2
ATOM 1394 C CA . ASN A 1 17 ? 2.324 3.702 -1.120 1.00 15.00 9 ASN A CA 2
ATOM 1395 C C . ASN A 1 17 ? 2.025 2.604 -0.140 1.00 15.00 9 ASN A C 2
ATOM 1396 O O . ASN A 1 17 ? 0.960 1.977 -0.162 1.00 15.00 9 ASN A O 2
ATOM 1407 N N . LEU A 1 18 ? 2.941 2.418 0.750 1.00 15.00 10 LEU A N 2
ATOM 1408 C CA . LEU A 1 18 ? 2.990 1.291 1.578 1.00 15.00 10 LEU A CA 2
ATOM 1409 C C . LEU A 1 18 ? 2.799 1.669 3.016 1.00 15.00 10 LEU A C 2
ATOM 1410 O O . LEU A 1 18 ? 3.557 2.438 3.584 1.00 15.00 10 LEU A O 2
ATOM 1426 N N . THR A 1 19 ? 1.650 1.265 3.514 1.00 15.00 11 THR A N 2
ATOM 1427 C CA . THR A 1 19 ? 1.318 1.287 4.877 1.00 15.00 11 THR A CA 2
ATOM 1428 C C . THR A 1 19 ? 2.490 0.876 5.756 1.00 15.00 11 THR A C 2
ATOM 1429 O O . THR A 1 19 ? 2.862 1.638 6.653 1.00 15.00 11 THR A O 2
ATOM 1440 N N . PRO A 1 20 ? 3.160 -0.276 5.539 1.00 15.00 12 PRO A N 2
ATOM 1441 C CA . PRO A 1 20 ? 4.359 -0.493 6.236 1.00 15.00 12 PRO A CA 2
ATOM 1442 C C . PRO A 1 20 ? 5.614 0.158 5.547 1.00 15.00 12 PRO A C 2
ATOM 1443 O O . PRO A 1 20 ? 6.581 -0.514 5.210 1.00 15.00 12 PRO A O 2
ATOM 1454 N N . GLU A 1 21 ? 5.536 1.458 5.350 1.00 15.00 13 GLU A N 2
ATOM 1455 C CA . GLU A 1 21 ? 6.602 2.314 4.790 1.00 15.00 13 GLU A CA 2
ATOM 1456 C C . GLU A 1 21 ? 6.435 3.666 5.430 1.00 15.00 13 GLU A C 2
ATOM 1457 O O . GLU A 1 21 ? 7.393 4.203 5.994 1.00 15.00 13 GLU A O 2
ATOM 1469 N N . GLU A 1 22 ? 5.210 4.198 5.424 1.00 15.00 14 GLU A N 2
ATOM 1470 C CA . GLU A 1 22 ? 4.825 5.310 6.321 1.00 15.00 14 GLU A CA 2
ATOM 1471 C C . GLU A 1 22 ? 4.941 4.865 7.832 1.00 15.00 14 GLU A C 2
ATOM 1472 O O . GLU A 1 22 ? 4.637 5.607 8.765 1.00 15.00 14 GLU A O 2
ATOM 1484 N N . ALA A 1 23 ? 5.355 3.623 8.016 1.00 15.00 15 ALA A N 2
ATOM 1485 C CA . ALA A 1 23 ? 5.681 3.026 9.284 1.00 15.00 15 ALA A CA 2
ATOM 1486 C C . ALA A 1 23 ? 7.215 3.060 9.480 1.00 15.00 15 ALA A C 2
ATOM 1487 O O . ALA A 1 23 ? 7.687 3.413 10.555 1.00 15.00 15 ALA A O 2
ATOM 1494 N N . LYS A 1 24 ? 7.985 2.755 8.416 1.00 15.00 16 LYS A N 2
ATOM 1495 C CA . LYS A 1 24 ? 9.465 2.721 8.490 1.00 15.00 16 LYS A CA 2
ATOM 1496 C C . LYS A 1 24 ? 10.059 4.079 8.869 1.00 15.00 16 LYS A C 2
ATOM 1497 O O . LYS A 1 24 ? 11.076 4.144 9.578 1.00 15.00 16 LYS A O 2
ATOM 1516 N N . ILE A 1 25 ? 9.401 5.150 8.417 1.00 15.00 17 ILE A N 2
ATOM 1517 C CA . ILE A 1 25 ? 9.758 6.535 8.715 1.00 15.00 17 ILE A CA 2
ATOM 1518 C C . ILE A 1 25 ? 9.822 6.795 10.221 1.00 15.00 17 ILE A C 2
ATOM 1519 O O . ILE A 1 25 ? 10.614 7.584 10.685 1.00 15.00 17 ILE A O 2
ATOM 1535 N N . VAL A 1 26 ? 9.025 6.071 10.990 1.00 15.00 18 VAL A N 2
ATOM 1536 C CA . VAL A 1 26 ? 9.004 6.256 12.415 1.00 15.00 18 VAL A CA 2
ATOM 1537 C C . VAL A 1 26 ? 10.334 5.814 13.022 1.00 15.00 18 VAL A C 2
ATOM 1538 O O . VAL A 1 26 ? 10.824 6.430 13.940 1.00 15.00 18 VAL A O 2
ATOM 1551 N N . GLN A 1 27 ? 10.908 4.730 12.493 1.00 15.00 19 GLN A N 2
ATOM 1552 C CA . GLN A 1 27 ? 12.182 4.228 12.986 1.00 15.00 19 GLN A CA 2
ATOM 1553 C C . GLN A 1 27 ? 13.354 5.136 12.551 1.00 15.00 19 GLN A C 2
ATOM 1554 O O . GLN A 1 27 ? 14.332 5.316 13.288 1.00 15.00 19 GLN A O 2
ATOM 1568 N N . TYR A 1 28 ? 13.276 5.619 11.334 1.00 15.00 20 TYR A N 2
ATOM 1569 C CA . TYR A 1 28 ? 14.358 6.481 10.817 1.00 15.00 20 TYR A CA 2
ATOM 1570 C C . TYR A 1 28 ? 14.511 7.751 11.670 1.00 15.00 20 TYR A C 2
ATOM 1571 O O . TYR A 1 28 ? 15.607 8.061 12.169 1.00 15.00 20 TYR A O 2
ATOM 1589 N N . GLU A 1 29 ? 13.412 8.416 11.871 1.00 15.00 21 GLU A N 2
ATOM 1590 C CA . GLU A 1 29 ? 13.309 9.573 12.738 1.00 15.00 21 GLU A CA 2
ATOM 1591 C C . GLU A 1 29 ? 13.215 9.227 14.255 1.00 15.00 21 GLU A C 2
ATOM 1592 O O . GLU A 1 29 ? 13.124 10.092 15.105 1.00 15.00 21 GLU A O 2
ATOM 1604 N N . LEU A 1 30 ? 13.274 7.958 14.549 1.00 15.00 22 LEU A N 2
ATOM 1605 C CA . LEU A 1 30 ? 13.279 7.439 15.934 1.00 15.00 22 LEU A CA 2
ATOM 1606 C C . LEU A 1 30 ? 14.649 7.758 16.506 1.00 15.00 22 LEU A C 2
ATOM 1607 O O . LEU A 1 30 ? 14.735 8.168 17.636 1.00 15.00 22 LEU A O 2
ATOM 1623 N N . SER A 1 31 ? 15.713 7.545 15.752 1.00 15.00 23 SER A N 2
ATOM 1624 C CA . SER A 1 31 ? 17.062 7.999 16.138 1.00 15.00 23 SER A CA 2
ATOM 1625 C C . SER A 1 31 ? 17.137 9.511 16.571 1.00 15.00 23 SER A C 2
ATOM 1626 O O . SER A 1 31 ? 17.948 9.890 17.411 1.00 15.00 23 SER A O 2
ATOM 1634 N N . THR A 1 32 ? 16.255 10.313 16.035 1.00 15.00 24 THR A N 2
ATOM 1635 C CA . THR A 1 32 ? 16.145 11.773 16.227 1.00 15.00 24 THR A CA 2
ATOM 1636 C C . THR A 1 32 ? 15.529 12.153 17.671 1.00 15.00 24 THR A C 2
ATOM 1637 O O . THR A 1 32 ? 15.156 13.293 17.944 1.00 15.00 24 THR A O 2
ATOM 1648 N N . ARG A 1 33 ? 15.605 11.174 18.550 1.00 15.00 25 ARG A N 2
ATOM 1649 C CA . ARG A 1 33 ? 14.897 11.060 19.870 1.00 15.00 25 ARG A CA 2
ATOM 1650 C C . ARG A 1 33 ? 14.556 12.403 20.622 1.00 15.00 25 ARG A C 2
ATOM 1651 O O . ARG A 1 33 ? 13.420 12.871 20.562 1.00 15.00 25 ARG A O 2
ATOM 1672 N N . ASP A 1 34 ? 15.543 13.008 21.308 1.00 15.00 26 ASP A N 2
ATOM 1673 C CA . ASP A 1 34 ? 15.329 14.222 22.218 1.00 15.00 26 ASP A CA 2
ATOM 1674 C C . ASP A 1 34 ? 15.007 15.546 21.480 1.00 15.00 26 ASP A C 2
ATOM 1675 O O . ASP A 1 34 ? 15.127 16.629 22.059 1.00 15.00 26 ASP A O 2
ATOM 1684 N N . GLU A 1 35 ? 14.520 15.441 20.288 1.00 15.00 27 GLU A N 2
ATOM 1685 C CA . GLU A 1 35 ? 14.364 16.584 19.356 1.00 15.00 27 GLU A CA 2
ATOM 1686 C C . GLU A 1 35 ? 13.201 16.363 18.415 1.00 15.00 27 GLU A C 2
ATOM 1687 O O . GLU A 1 35 ? 12.434 17.282 18.142 1.00 15.00 27 GLU A O 2
ATOM 1699 N N . PHE A 1 36 ? 13.082 15.175 17.965 1.00 15.00 28 PHE A N 2
ATOM 1700 C CA . PHE A 1 36 ? 11.894 14.664 17.280 1.00 15.00 28 PHE A CA 2
ATOM 1701 C C . PHE A 1 36 ? 10.748 14.685 18.289 1.00 15.00 28 PHE A C 2
ATOM 1702 O O . PHE A 1 36 ? 10.865 14.100 19.386 1.00 15.00 28 PHE A O 2
ATOM 1719 N N . TYR A 1 37 ? 9.652 15.344 17.960 1.00 15.00 29 TYR A N 2
ATOM 1720 C CA . TYR A 1 37 ? 8.615 15.511 18.939 1.00 15.00 29 TYR A CA 2
ATOM 1721 C C . TYR A 1 37 ? 7.225 15.087 18.411 1.00 15.00 29 TYR A C 2
ATOM 1722 O O . TYR A 1 37 ? 6.976 13.901 18.248 1.00 15.00 29 TYR A O 2
ATOM 1740 N N . ARG A 1 38 ? 6.318 16.050 18.222 1.00 15.00 30 ARG A N 2
ATOM 1741 C CA . ARG A 1 38 ? 4.966 15.783 17.732 1.00 15.00 30 ARG A CA 2
ATOM 1742 C C . ARG A 1 38 ? 4.971 15.179 16.333 1.00 15.00 30 ARG A C 2
ATOM 1743 O O . ARG A 1 38 ? 5.352 15.841 15.383 1.00 15.00 30 ARG A O 2
ATOM 1764 N N . VAL A 1 39 ? 4.486 13.970 16.213 1.00 15.00 31 VAL A N 2
ATOM 1765 C CA . VAL A 1 39 ? 4.498 13.231 14.956 1.00 15.00 31 VAL A CA 2
ATOM 1766 C C . VAL A 1 39 ? 3.095 12.899 14.537 1.00 15.00 31 VAL A C 2
ATOM 1767 O O . VAL A 1 39 ? 2.291 12.481 15.380 1.00 15.00 31 VAL A O 2
ATOM 1780 N N . PHE A 1 40 ? 2.761 13.094 13.265 1.00 15.00 32 PHE A N 2
ATOM 1781 C CA . PHE A 1 40 ? 1.518 12.616 12.706 1.00 15.00 32 PHE A CA 2
ATOM 1782 C C . PHE A 1 40 ? 1.856 12.151 11.290 1.00 15.00 32 PHE A C 2
ATOM 1783 O O . PHE A 1 40 ? 2.263 12.954 10.458 1.00 15.00 32 PHE A O 2
ATOM 1800 N N . ILE A 1 41 ? 1.748 10.872 11.056 1.00 15.00 33 ILE A N 2
ATOM 1801 C CA . ILE A 1 41 ? 2.003 10.278 9.745 1.00 15.00 33 ILE A CA 2
ATOM 1802 C C . ILE A 1 41 ? 0.803 9.444 9.418 1.00 15.00 33 ILE A C 2
ATOM 1803 O O . ILE A 1 41 ? 0.103 9.035 10.347 1.00 15.00 33 ILE A O 2
ATOM 1819 N N . ASN A 1 42 ? 0.492 9.192 8.154 1.00 15.00 34 ASN A N 2
ATOM 1820 C CA . ASN A 1 42 ? -0.677 8.386 7.890 1.00 15.00 34 ASN A CA 2
ATOM 1821 C C . ASN A 1 42 ? -0.422 7.103 7.110 1.00 15.00 34 ASN A C 2
ATOM 1822 O O . ASN A 1 42 ? -0.716 7.023 5.931 1.00 15.00 34 ASN A O 2
ATOM 1833 N N . PRO A 1 43 ? 0.014 6.014 7.838 1.00 15.00 35 PRO A N 2
ATOM 1834 C CA . PRO A 1 43 ? 0.349 4.684 7.261 1.00 15.00 35 PRO A CA 2
ATOM 1835 C C . PRO A 1 43 ? -0.924 3.883 7.087 1.00 15.00 35 PRO A C 2
ATOM 1836 O O . PRO A 1 43 ? -1.061 2.732 7.524 1.00 15.00 35 PRO A O 2
ATOM 1847 N N . TYR A 1 44 ? -1.782 4.497 6.394 1.00 15.00 36 TYR A N 2
ATOM 1848 C CA . TYR A 1 44 ? -3.124 4.083 6.199 1.00 15.00 36 TYR A CA 2
ATOM 1849 C C . TYR A 1 44 ? -3.672 4.770 4.993 1.00 15.00 36 TYR A C 2
ATOM 1850 O O . TYR A 1 44 ? -4.497 4.218 4.253 1.00 15.00 36 TYR A O 2
ATOM 1868 N N . ALA A 1 45 ? -3.181 5.953 4.757 1.00 15.00 37 ALA A N 2
ATOM 1869 C CA . ALA A 1 45 ? -3.811 6.780 3.821 1.00 15.00 37 ALA A CA 2
ATOM 1870 C C . ALA A 1 45 ? -3.068 7.051 2.529 1.00 15.00 37 ALA A C 2
ATOM 1871 O O . ALA A 1 45 ? -3.683 7.671 1.672 1.00 15.00 37 ALA A O 2
ATOM 1878 N N . LYS A 1 46 ? -1.725 6.666 2.353 1.00 15.00 38 LYS A N 2
ATOM 1879 C CA . LYS A 1 46 ? -1.011 6.867 1.073 1.00 15.00 38 LYS A CA 2
ATOM 1880 C C . LYS A 1 46 ? -1.041 8.330 0.702 1.00 15.00 38 LYS A C 2
ATOM 1881 O O . LYS A 1 46 ? -1.070 8.710 -0.465 1.00 15.00 38 LYS A O 2
ATOM 1900 N N . VAL A 1 47 ? -1.024 9.145 1.730 1.00 15.00 39 VAL A N 2
ATOM 1901 C CA . VAL A 1 47 ? -1.107 10.577 1.610 1.00 15.00 39 VAL A CA 2
ATOM 1902 C C . VAL A 1 47 ? 0.266 11.140 1.605 1.00 15.00 39 VAL A C 2
ATOM 1903 O O . VAL A 1 47 ? 0.643 11.831 0.650 1.00 15.00 39 VAL A O 2
ATOM 1916 N N . ALA A 1 48 ? 1.013 10.869 2.700 1.00 15.00 40 ALA A N 2
ATOM 1917 C CA . ALA A 1 48 ? 2.344 11.280 2.846 1.00 15.00 40 ALA A CA 2
ATOM 1918 C C . ALA A 1 48 ? 2.460 12.773 2.852 1.00 15.00 40 ALA A C 2
ATOM 1919 O O . ALA A 1 48 ? 2.967 13.387 1.924 1.00 15.00 40 ALA A O 2
ATOM 1926 N N . GLU A 1 49 ? 1.931 13.344 3.891 1.00 15.00 41 GLU A N 2
ATOM 1927 C CA . GLU A 1 49 ? 2.088 14.706 4.186 1.00 15.00 41 GLU A CA 2
ATOM 1928 C C . GLU A 1 49 ? 2.320 14.665 5.651 1.00 15.00 41 GLU A C 2
ATOM 1929 O O . GLU A 1 49 ? 1.526 14.050 6.371 1.00 15.00 41 GLU A O 2
ATOM 1941 N N . VAL A 1 50 ? 3.358 15.222 6.099 1.00 15.00 42 VAL A N 2
ATOM 1942 C CA . VAL A 1 50 ? 3.675 15.128 7.481 1.00 15.00 42 VAL A CA 2
ATOM 1943 C C . VAL A 1 50 ? 3.873 16.483 8.050 1.00 15.00 42 VAL A C 2
ATOM 1944 O O . VAL A 1 50 ? 4.735 17.240 7.615 1.00 15.00 42 VAL A O 2
ATOM 1957 N N . VAL A 1 51 ? 3.034 16.783 9.029 1.00 15.00 43 VAL A N 2
ATOM 1958 C CA . VAL A 1 51 ? 3.184 17.950 9.791 1.00 15.00 43 VAL A CA 2
ATOM 1959 C C . VAL A 1 51 ? 3.760 17.478 11.096 1.00 15.00 43 VAL A C 2
ATOM 1960 O O . VAL A 1 51 ? 3.103 16.774 11.865 1.00 15.00 43 VAL A O 2
ATOM 1973 N N . ILE A 1 52 ? 4.975 17.819 11.313 1.00 15.00 44 ILE A N 2
ATOM 1974 C CA . ILE A 1 52 ? 5.696 17.332 12.452 1.00 15.00 44 ILE A CA 2
ATOM 1975 C C . ILE A 1 52 ? 6.428 18.453 13.163 1.00 15.00 44 ILE A C 2
ATOM 1976 O O . ILE A 1 52 ? 6.954 19.369 12.540 1.00 15.00 44 ILE A O 2
ATOM 1992 N N . ASP A 1 53 ? 6.361 18.406 14.461 1.00 15.00 45 ASP A N 2
ATOM 1993 C CA . ASP A 1 53 ? 7.090 19.299 15.324 1.00 15.00 45 ASP A CA 2
ATOM 1994 C C . ASP A 1 53 ? 8.308 18.493 15.692 1.00 15.00 45 ASP A C 2
ATOM 1995 O O . ASP A 1 53 ? 8.166 17.358 16.162 1.00 15.00 45 ASP A O 2
ATOM 2004 N N . ASP A 1 54 ? 9.469 19.016 15.493 1.00 15.00 46 ASP A N 2
ATOM 2005 C CA . ASP A 1 54 ? 10.716 18.275 15.582 1.00 15.00 46 ASP A CA 2
ATOM 2006 C C . ASP A 1 54 ? 11.729 19.331 15.505 1.00 15.00 46 ASP A C 2
ATOM 2007 O O . ASP A 1 54 ? 11.699 20.129 14.557 1.00 15.00 46 ASP A O 2
ATOM 2016 N N . SER A 1 55 ? 12.567 19.428 16.451 1.00 15.00 47 SER A N 2
ATOM 2017 C CA . SER A 1 55 ? 13.487 20.481 16.415 1.00 15.00 47 SER A CA 2
ATOM 2018 C C . SER A 1 55 ? 14.919 19.957 16.400 1.00 15.00 47 SER A C 2
ATOM 2019 O O . SER A 1 55 ? 15.592 19.925 17.419 1.00 15.00 47 SER A O 2
ATOM 2027 N N . LYS A 1 56 ? 15.323 19.457 15.246 1.00 15.00 48 LYS A N 2
ATOM 2028 C CA . LYS A 1 56 ? 16.737 19.145 14.985 1.00 15.00 48 LYS A CA 2
ATOM 2029 C C . LYS A 1 56 ? 17.245 20.305 14.126 1.00 15.00 48 LYS A C 2
ATOM 2030 O O . LYS A 1 56 ? 17.955 21.184 14.588 1.00 15.00 48 LYS A O 2
ATOM 2049 N N . VAL A 1 57 ? 16.727 20.267 12.891 1.00 15.00 49 VAL A N 2
ATOM 2050 C CA . VAL A 1 57 ? 16.929 21.147 11.716 1.00 15.00 49 VAL A CA 2
ATOM 2051 C C . VAL A 1 57 ? 16.091 20.497 10.634 1.00 15.00 49 VAL A C 2
ATOM 2052 O O . VAL A 1 57 ? 15.321 21.148 9.962 1.00 15.00 49 VAL A O 2
ATOM 2065 N N . ASN A 1 58 ? 16.235 19.152 10.583 1.00 15.00 50 ASN A N 2
ATOM 2066 C CA . ASN A 1 58 ? 15.531 18.180 9.695 1.00 15.00 50 ASN A CA 2
ATOM 2067 C C . ASN A 1 58 ? 16.355 17.772 8.502 1.00 15.00 50 ASN A C 2
ATOM 2068 O O . ASN A 1 58 ? 15.933 16.956 7.695 1.00 15.00 50 ASN A O 2
ATOM 2079 N N . ILE A 1 59 ? 17.500 18.370 8.348 1.00 15.00 51 ILE A N 2
ATOM 2080 C CA . ILE A 1 59 ? 18.410 17.922 7.306 1.00 15.00 51 ILE A CA 2
ATOM 2081 C C . ILE A 1 59 ? 18.684 16.363 7.343 1.00 15.00 51 ILE A C 2
ATOM 2082 O O . ILE A 1 59 ? 18.914 15.747 6.292 1.00 15.00 51 ILE A O 2
ATOM 2098 N N . GLU A 1 60 ? 18.641 15.730 8.533 1.00 15.00 52 GLU A N 2
ATOM 2099 C CA . GLU A 1 60 ? 18.721 14.259 8.628 1.00 15.00 52 GLU A CA 2
ATOM 2100 C C . GLU A 1 60 ? 17.431 13.583 8.173 1.00 15.00 52 GLU A C 2
ATOM 2101 O O . GLU A 1 60 ? 17.462 12.510 7.572 1.00 15.00 52 GLU A O 2
ATOM 2113 N N . GLU A 1 61 ? 16.308 14.228 8.477 1.00 15.00 53 GLU A N 2
ATOM 2114 C CA . GLU A 1 61 ? 14.980 13.768 8.074 1.00 15.00 53 GLU A CA 2
ATOM 2115 C C . GLU A 1 61 ? 14.923 13.685 6.570 1.00 15.00 53 GLU A C 2
ATOM 2116 O O . GLU A 1 61 ? 14.413 12.745 5.958 1.00 15.00 53 GLU A O 2
ATOM 2128 N N . LEU A 1 62 ? 15.500 14.750 5.985 1.00 15.00 54 LEU A N 2
ATOM 2129 C CA . LEU A 1 62 ? 15.640 14.950 4.564 1.00 15.00 54 LEU A CA 2
ATOM 2130 C C . LEU A 1 62 ? 16.390 13.802 3.968 1.00 15.00 54 LEU A C 2
ATOM 2131 O O . LEU A 1 62 ? 16.098 13.388 2.892 1.00 15.00 54 LEU A O 2
ATOM 2147 N N . LYS A 1 63 ? 17.337 13.299 4.711 1.00 15.00 55 LYS A N 2
ATOM 2148 C CA . LYS A 1 63 ? 18.094 12.139 4.320 1.00 15.00 55 LYS A CA 2
ATOM 2149 C C . LYS A 1 63 ? 17.239 10.865 4.372 1.00 15.00 55 LYS A C 2
ATOM 2150 O O . LYS A 1 63 ? 17.216 10.100 3.400 1.00 15.00 55 LYS A O 2
ATOM 2169 N N . GLU A 1 64 ? 16.569 10.608 5.474 1.00 15.00 56 GLU A N 2
ATOM 2170 C CA . GLU A 1 64 ? 15.831 9.371 5.592 1.00 15.00 56 GLU A CA 2
ATOM 2171 C C . GLU A 1 64 ? 14.626 9.259 4.636 1.00 15.00 56 GLU A C 2
ATOM 2172 O O . GLU A 1 64 ? 14.428 8.210 4.014 1.00 15.00 56 GLU A O 2
ATOM 2184 N N . LYS A 1 65 ? 13.861 10.332 4.478 1.00 15.00 57 LYS A N 2
ATOM 2185 C CA . LYS A 1 65 ? 12.769 10.344 3.472 1.00 15.00 57 LYS A CA 2
ATOM 2186 C C . LYS A 1 65 ? 13.318 10.340 2.036 1.00 15.00 57 LYS A C 2
ATOM 2187 O O . LYS A 1 65 ? 12.629 9.954 1.077 1.00 15.00 57 LYS A O 2
ATOM 2206 N N . LEU A 1 66 ? 14.563 10.682 1.936 1.00 15.00 58 LEU A N 2
ATOM 2207 C CA . LEU A 1 66 ? 15.307 10.628 0.688 1.00 15.00 58 LEU A CA 2
ATOM 2208 C C . LEU A 1 66 ? 15.749 9.174 0.412 1.00 15.00 58 LEU A C 2
ATOM 2209 O O . LEU A 1 66 ? 16.436 8.903 -0.565 1.00 15.00 58 LEU A O 2
ATOM 2225 N N . LYS A 1 67 ? 15.466 8.243 1.312 1.00 15.00 59 LYS A N 2
ATOM 2226 C CA . LYS A 1 67 ? 15.614 6.851 0.942 1.00 15.00 59 LYS A CA 2
ATOM 2227 C C . LYS A 1 67 ? 14.424 6.230 0.242 1.00 15.00 59 LYS A C 2
ATOM 2228 O O . LYS A 1 67 ? 14.592 5.292 -0.523 1.00 15.00 59 LYS A O 2
ATOM 2247 N N . GLY A 1 68 ? 13.212 6.724 0.508 1.00 15.00 60 GLY A N 2
ATOM 2248 C CA . GLY A 1 68 ? 12.083 6.305 -0.323 1.00 15.00 60 GLY A CA 2
ATOM 2249 C C . GLY A 1 68 ? 12.301 6.960 -1.662 1.00 15.00 60 GLY A C 2
ATOM 2250 O O . GLY A 1 68 ? 12.530 6.315 -2.669 1.00 15.00 60 GLY A O 2
ATOM 2254 N N . GLU A 1 69 ? 12.318 8.289 -1.579 1.00 15.00 61 GLU A N 2
ATOM 2255 C CA . GLU A 1 69 ? 12.810 9.257 -2.627 1.00 15.00 61 GLU A CA 2
ATOM 2256 C C . GLU A 1 69 ? 12.088 9.169 -4.017 1.00 15.00 61 GLU A C 2
ATOM 2257 O O . GLU A 1 69 ? 12.305 10.010 -4.900 1.00 15.00 61 GLU A O 2
ATOM 2269 N N . VAL A 1 70 ? 11.238 8.156 -4.146 1.00 15.00 62 VAL A N 2
ATOM 2270 C CA . VAL A 1 70 ? 10.684 7.741 -5.451 1.00 15.00 62 VAL A CA 2
ATOM 2271 C C . VAL A 1 70 ? 9.983 8.937 -6.076 1.00 15.00 62 VAL A C 2
ATOM 2272 O O . VAL A 1 70 ? 10.257 9.365 -7.181 1.00 15.00 62 VAL A O 2
ATOM 2285 N N . ILE A 1 71 ? 9.111 9.464 -5.272 1.00 15.00 63 ILE A N 2
ATOM 2286 C CA . ILE A 1 71 ? 8.334 10.655 -5.579 1.00 15.00 63 ILE A CA 2
ATOM 2287 C C . ILE A 1 71 ? 8.339 11.657 -4.430 1.00 15.00 63 ILE A C 2
ATOM 2288 O O . ILE A 1 71 ? 7.565 12.597 -4.445 1.00 15.00 63 ILE A O 2
ATOM 2304 N N . GLU A 1 72 ? 9.140 11.405 -3.380 1.00 15.00 64 GLU A N 2
ATOM 2305 C CA . GLU A 1 72 ? 9.156 12.480 -2.291 1.00 15.00 64 GLU A CA 2
ATOM 2306 C C . GLU A 1 72 ? 9.976 13.637 -2.990 1.00 15.00 64 GLU A C 2
ATOM 2307 O O . GLU A 1 72 ? 11.055 13.399 -3.558 1.00 15.00 64 GLU A O 2
ATOM 2319 N N . GLU A 1 73 ? 9.435 14.823 -2.956 1.00 15.00 65 GLU A N 2
ATOM 2320 C CA . GLU A 1 73 ? 9.832 15.892 -3.862 1.00 15.00 65 GLU A CA 2
ATOM 2321 C C . GLU A 1 73 ? 10.560 17.068 -3.209 1.00 15.00 65 GLU A C 2
ATOM 2322 O O . GLU A 1 73 ? 11.772 17.249 -3.326 1.00 15.00 65 GLU A O 2
ATOM 2334 N N . LYS A 1 74 ? 9.762 17.828 -2.519 1.00 15.00 66 LYS A N 2
ATOM 2335 C CA . LYS A 1 74 ? 10.075 19.182 -2.144 1.00 15.00 66 LYS A CA 2
ATOM 2336 C C . LYS A 1 74 ? 10.145 19.379 -0.664 1.00 15.00 66 LYS A C 2
ATOM 2337 O O . LYS A 1 74 ? 9.306 18.854 0.071 1.00 15.00 66 LYS A O 2
ATOM 2356 N N . GLU A 1 75 ? 11.086 20.183 -0.200 1.00 15.00 67 GLU A N 2
ATOM 2357 C CA . GLU A 1 75 ? 11.243 20.398 1.187 1.00 15.00 67 GLU A CA 2
ATOM 2358 C C . GLU A 1 75 ? 10.761 21.808 1.476 1.00 15.00 67 GLU A C 2
ATOM 2359 O O . GLU A 1 75 ? 11.540 22.745 1.654 1.00 15.00 67 GLU A O 2
ATOM 2371 N N . ILE A 1 76 ? 9.494 21.959 1.405 1.00 15.00 68 ILE A N 2
ATOM 2372 C CA . ILE A 1 76 ? 8.807 23.137 1.718 1.00 15.00 68 ILE A CA 2
ATOM 2373 C C . ILE A 1 76 ? 8.204 22.848 3.057 1.00 15.00 68 ILE A C 2
ATOM 2374 O O . ILE A 1 76 ? 7.043 22.565 3.181 1.00 15.00 68 ILE A O 2
ATOM 2390 N N . THR A 1 77 ? 9.026 22.929 4.068 1.00 15.00 69 THR A N 2
ATOM 2391 C CA . THR A 1 77 ? 8.713 22.298 5.356 1.00 15.00 69 THR A CA 2
ATOM 2392 C C . THR A 1 77 ? 7.868 23.346 6.191 1.00 15.00 69 THR A C 2
ATOM 2393 O O . THR A 1 77 ? 8.013 23.517 7.403 1.00 15.00 69 THR A O 2
ATOM 2404 N N . LEU A 1 78 ? 6.944 23.937 5.512 1.00 15.00 70 LEU A N 2
ATOM 2405 C CA . LEU A 1 78 ? 6.120 24.993 5.928 1.00 15.00 70 LEU A CA 2
ATOM 2406 C C . LEU A 1 78 ? 4.893 24.556 6.667 1.00 15.00 70 LEU A C 2
ATOM 2407 O O . LEU A 1 78 ? 4.199 23.768 6.068 1.00 15.00 70 LEU A O 2
ATOM 2423 N N . GLN A 1 79 ? 4.615 24.958 7.971 1.00 15.00 71 GLN A N 2
ATOM 2424 C CA . GLN A 1 79 ? 3.258 24.801 8.621 1.00 15.00 71 GLN A CA 2
ATOM 2425 C C . GLN A 1 79 ? 2.420 23.623 8.029 1.00 15.00 71 GLN A C 2
ATOM 2426 O O . GLN A 1 79 ? 2.691 22.461 8.300 1.00 15.00 71 GLN A O 2
ATOM 2440 N N . GLU A 1 80 ? 1.333 23.998 7.394 1.00 15.00 72 GLU A N 2
ATOM 2441 C CA . GLU A 1 80 ? 0.692 23.273 6.339 1.00 15.00 72 GLU A CA 2
ATOM 2442 C C . GLU A 1 80 ? 0.807 24.194 5.186 1.00 15.00 72 GLU A C 2
ATOM 2443 O O . GLU A 1 80 ? 1.493 25.208 5.318 1.00 15.00 72 GLU A O 2
ATOM 2455 N N . LEU A 1 81 ? 0.230 23.895 4.053 1.00 15.00 73 LEU A N 2
ATOM 2456 C CA . LEU A 1 81 ? -0.105 24.957 3.104 1.00 15.00 73 LEU A CA 2
ATOM 2457 C C . LEU A 1 81 ? -0.618 26.309 3.727 1.00 15.00 73 LEU A C 2
ATOM 2458 O O . LEU A 1 81 ? 0.138 27.211 4.040 1.00 15.00 73 LEU A O 2
ATOM 2474 N N . ILE A 1 82 ? -1.942 26.423 3.786 1.00 15.00 74 ILE A N 2
ATOM 2475 C CA . ILE A 1 82 ? -2.684 27.451 4.495 1.00 15.00 74 ILE A CA 2
ATOM 2476 C C . ILE A 1 82 ? -3.423 26.799 5.663 1.00 15.00 74 ILE A C 2
ATOM 2477 O O . ILE A 1 82 ? -2.809 26.718 6.788 1.00 15.00 74 ILE A O 2
ATOM 2493 N N . SER A 1 9 ? 5.901 23.968 13.117 1.00 15.00 1 SER A N 3
ATOM 2494 C CA . SER A 1 9 ? 5.592 22.642 12.612 1.00 15.00 1 SER A CA 3
ATOM 2495 C C . SER A 1 9 ? 6.418 22.456 11.356 1.00 15.00 1 SER A C 3
ATOM 2496 O O . SER A 1 9 ? 7.329 23.244 11.125 1.00 15.00 1 SER A O 3
ATOM 2504 N N . LYS A 1 10 ? 6.135 21.454 10.550 1.00 15.00 2 LYS A N 3
ATOM 2505 C CA . LYS A 1 10 ? 6.785 21.260 9.286 1.00 15.00 2 LYS A CA 3
ATOM 2506 C C . LYS A 1 10 ? 5.723 20.666 8.454 1.00 15.00 2 LYS A C 3
ATOM 2507 O O . LYS A 1 10 ? 4.874 20.023 9.021 1.00 15.00 2 LYS A O 3
ATOM 2526 N N . TRP A 1 11 ? 5.720 20.880 7.201 1.00 15.00 3 TRP A N 3
ATOM 2527 C CA . TRP A 1 11 ? 4.854 20.123 6.314 1.00 15.00 3 TRP A CA 3
ATOM 2528 C C . TRP A 1 11 ? 5.735 19.628 5.218 1.00 15.00 3 TRP A C 3
ATOM 2529 O O . TRP A 1 11 ? 6.187 20.354 4.379 1.00 15.00 3 TRP A O 3
ATOM 2550 N N . ILE A 1 12 ? 6.021 18.384 5.307 1.00 15.00 4 ILE A N 3
ATOM 2551 C CA . ILE A 1 12 ? 6.886 17.712 4.398 1.00 15.00 4 ILE A CA 3
ATOM 2552 C C . ILE A 1 12 ? 6.052 16.635 3.766 1.00 15.00 4 ILE A C 3
ATOM 2553 O O . ILE A 1 12 ? 5.039 16.242 4.336 1.00 15.00 4 ILE A O 3
ATOM 2569 N N . LYS A 1 13 ? 6.385 16.201 2.593 1.00 15.00 5 LYS A N 3
ATOM 2570 C CA . LYS A 1 13 ? 5.650 15.144 1.965 1.00 15.00 5 LYS A CA 3
ATOM 2571 C C . LYS A 1 13 ? 6.365 13.792 2.277 1.00 15.00 5 LYS A C 3
ATOM 2572 O O . LYS A 1 13 ? 7.140 13.715 3.242 1.00 15.00 5 LYS A O 3
ATOM 2591 N N . PHE A 1 14 ? 6.149 12.784 1.418 1.00 15.00 6 PHE A N 3
ATOM 2592 C CA . PHE A 1 14 ? 6.725 11.423 1.567 1.00 15.00 6 PHE A CA 3
ATOM 2593 C C . PHE A 1 14 ? 6.144 10.533 0.404 1.00 15.00 6 PHE A C 3
ATOM 2594 O O . PHE A 1 14 ? 5.737 11.035 -0.659 1.00 15.00 6 PHE A O 3
ATOM 2611 N N . THR A 1 15 ? 6.195 9.286 0.634 1.00 15.00 7 THR A N 3
ATOM 2612 C CA . THR A 1 15 ? 5.897 8.235 -0.244 1.00 15.00 7 THR A CA 3
ATOM 2613 C C . THR A 1 15 ? 4.442 7.828 0.007 1.00 15.00 7 THR A C 3
ATOM 2614 O O . THR A 1 15 ? 4.043 7.658 1.149 1.00 15.00 7 THR A O 3
ATOM 2625 N N . THR A 1 16 ? 3.676 7.651 -1.039 1.00 15.00 8 THR A N 3
ATOM 2626 C CA . THR A 1 16 ? 2.238 7.411 -0.939 1.00 15.00 8 THR A CA 3
ATOM 2627 C C . THR A 1 16 ? 2.045 5.997 -1.471 1.00 15.00 8 THR A C 3
ATOM 2628 O O . THR A 1 16 ? 1.884 5.791 -2.680 1.00 15.00 8 THR A O 3
ATOM 2639 N N . ASN A 1 17 ? 2.125 5.025 -0.622 1.00 15.00 9 ASN A N 3
ATOM 2640 C CA . ASN A 1 17 ? 2.324 3.702 -1.120 1.00 15.00 9 ASN A CA 3
ATOM 2641 C C . ASN A 1 17 ? 2.025 2.604 -0.140 1.00 15.00 9 ASN A C 3
ATOM 2642 O O . ASN A 1 17 ? 0.960 1.977 -0.162 1.00 15.00 9 ASN A O 3
ATOM 2653 N N . LEU A 1 18 ? 2.941 2.418 0.750 1.00 15.00 10 LEU A N 3
ATOM 2654 C CA . LEU A 1 18 ? 2.990 1.291 1.578 1.00 15.00 10 LEU A CA 3
ATOM 2655 C C . LEU A 1 18 ? 2.799 1.669 3.016 1.00 15.00 10 LEU A C 3
ATOM 2656 O O . LEU A 1 18 ? 3.557 2.438 3.584 1.00 15.00 10 LEU A O 3
ATOM 2672 N N . THR A 1 19 ? 1.650 1.265 3.514 1.00 15.00 11 THR A N 3
ATOM 2673 C CA . THR A 1 19 ? 1.318 1.287 4.877 1.00 15.00 11 THR A CA 3
ATOM 2674 C C . THR A 1 19 ? 2.490 0.876 5.756 1.00 15.00 11 THR A C 3
ATOM 2675 O O . THR A 1 19 ? 2.862 1.638 6.653 1.00 15.00 11 THR A O 3
ATOM 2686 N N . PRO A 1 20 ? 3.160 -0.276 5.539 1.00 15.00 12 PRO A N 3
ATOM 2687 C CA . PRO A 1 20 ? 4.359 -0.493 6.236 1.00 15.00 12 PRO A CA 3
ATOM 2688 C C . PRO A 1 20 ? 5.614 0.158 5.547 1.00 15.00 12 PRO A C 3
ATOM 2689 O O . PRO A 1 20 ? 6.581 -0.514 5.210 1.00 15.00 12 PRO A O 3
ATOM 2700 N N . GLU A 1 21 ? 5.536 1.458 5.350 1.00 15.00 13 GLU A N 3
ATOM 2701 C CA . GLU A 1 21 ? 6.602 2.314 4.790 1.00 15.00 13 GLU A CA 3
ATOM 2702 C C . GLU A 1 21 ? 6.435 3.666 5.430 1.00 15.00 13 GLU A C 3
ATOM 2703 O O . GLU A 1 21 ? 7.393 4.203 5.994 1.00 15.00 13 GLU A O 3
ATOM 2715 N N . GLU A 1 22 ? 5.210 4.198 5.424 1.00 15.00 14 GLU A N 3
ATOM 2716 C CA . GLU A 1 22 ? 4.825 5.310 6.321 1.00 15.00 14 GLU A CA 3
ATOM 2717 C C . GLU A 1 22 ? 4.941 4.865 7.832 1.00 15.00 14 GLU A C 3
ATOM 2718 O O . GLU A 1 22 ? 4.637 5.607 8.765 1.00 15.00 14 GLU A O 3
ATOM 2730 N N . ALA A 1 23 ? 5.355 3.623 8.016 1.00 15.00 15 ALA A N 3
ATOM 2731 C CA . ALA A 1 23 ? 5.681 3.026 9.284 1.00 15.00 15 ALA A CA 3
ATOM 2732 C C . ALA A 1 23 ? 7.215 3.060 9.480 1.00 15.00 15 ALA A C 3
ATOM 2733 O O . ALA A 1 23 ? 7.687 3.413 10.555 1.00 15.00 15 ALA A O 3
ATOM 2740 N N . LYS A 1 24 ? 7.985 2.755 8.416 1.00 15.00 16 LYS A N 3
ATOM 2741 C CA . LYS A 1 24 ? 9.465 2.721 8.490 1.00 15.00 16 LYS A CA 3
ATOM 2742 C C . LYS A 1 24 ? 10.059 4.079 8.869 1.00 15.00 16 LYS A C 3
ATOM 2743 O O . LYS A 1 24 ? 11.076 4.144 9.578 1.00 15.00 16 LYS A O 3
ATOM 2762 N N . ILE A 1 25 ? 9.401 5.150 8.417 1.00 15.00 17 ILE A N 3
ATOM 2763 C CA . ILE A 1 25 ? 9.758 6.535 8.715 1.00 15.00 17 ILE A CA 3
ATOM 2764 C C . ILE A 1 25 ? 9.822 6.795 10.221 1.00 15.00 17 ILE A C 3
ATOM 2765 O O . ILE A 1 25 ? 10.614 7.584 10.685 1.00 15.00 17 ILE A O 3
ATOM 2781 N N . VAL A 1 26 ? 9.025 6.071 10.990 1.00 15.00 18 VAL A N 3
ATOM 2782 C CA . VAL A 1 26 ? 9.004 6.256 12.415 1.00 15.00 18 VAL A CA 3
ATOM 2783 C C . VAL A 1 26 ? 10.334 5.814 13.022 1.00 15.00 18 VAL A C 3
ATOM 2784 O O . VAL A 1 26 ? 10.824 6.430 13.940 1.00 15.00 18 VAL A O 3
ATOM 2797 N N . GLN A 1 27 ? 10.908 4.730 12.493 1.00 15.00 19 GLN A N 3
ATOM 2798 C CA . GLN A 1 27 ? 12.182 4.228 12.986 1.00 15.00 19 GLN A CA 3
ATOM 2799 C C . GLN A 1 27 ? 13.354 5.136 12.551 1.00 15.00 19 GLN A C 3
ATOM 2800 O O . GLN A 1 27 ? 14.332 5.316 13.288 1.00 15.00 19 GLN A O 3
ATOM 2814 N N . TYR A 1 28 ? 13.276 5.619 11.334 1.00 15.00 20 TYR A N 3
ATOM 2815 C CA . TYR A 1 28 ? 14.358 6.481 10.817 1.00 15.00 20 TYR A CA 3
ATOM 2816 C C . TYR A 1 28 ? 14.511 7.751 11.670 1.00 15.00 20 TYR A C 3
ATOM 2817 O O . TYR A 1 28 ? 15.607 8.061 12.169 1.00 15.00 20 TYR A O 3
ATOM 2835 N N . GLU A 1 29 ? 13.412 8.416 11.871 1.00 15.00 21 GLU A N 3
ATOM 2836 C CA . GLU A 1 29 ? 13.309 9.573 12.738 1.00 15.00 21 GLU A CA 3
ATOM 2837 C C . GLU A 1 29 ? 13.215 9.227 14.255 1.00 15.00 21 GLU A C 3
ATOM 2838 O O . GLU A 1 29 ? 13.124 10.092 15.105 1.00 15.00 21 GLU A O 3
ATOM 2850 N N . LEU A 1 30 ? 13.274 7.958 14.549 1.00 15.00 22 LEU A N 3
ATOM 2851 C CA . LEU A 1 30 ? 13.279 7.439 15.934 1.00 15.00 22 LEU A CA 3
ATOM 2852 C C . LEU A 1 30 ? 14.649 7.758 16.506 1.00 15.00 22 LEU A C 3
ATOM 2853 O O . LEU A 1 30 ? 14.735 8.168 17.636 1.00 15.00 22 LEU A O 3
ATOM 2869 N N . SER A 1 31 ? 15.713 7.545 15.752 1.00 15.00 23 SER A N 3
ATOM 2870 C CA . SER A 1 31 ? 17.062 7.999 16.138 1.00 15.00 23 SER A CA 3
ATOM 2871 C C . SER A 1 31 ? 17.137 9.511 16.571 1.00 15.00 23 SER A C 3
ATOM 2872 O O . SER A 1 31 ? 17.948 9.890 17.411 1.00 15.00 23 SER A O 3
ATOM 2880 N N . THR A 1 32 ? 16.255 10.313 16.035 1.00 15.00 24 THR A N 3
ATOM 2881 C CA . THR A 1 32 ? 16.145 11.773 16.227 1.00 15.00 24 THR A CA 3
ATOM 2882 C C . THR A 1 32 ? 15.529 12.153 17.671 1.00 15.00 24 THR A C 3
ATOM 2883 O O . THR A 1 32 ? 15.156 13.293 17.944 1.00 15.00 24 THR A O 3
ATOM 2894 N N . ARG A 1 33 ? 15.605 11.174 18.550 1.00 15.00 25 ARG A N 3
ATOM 2895 C CA . ARG A 1 33 ? 14.897 11.060 19.870 1.00 15.00 25 ARG A CA 3
ATOM 2896 C C . ARG A 1 33 ? 14.556 12.403 20.622 1.00 15.00 25 ARG A C 3
ATOM 2897 O O . ARG A 1 33 ? 13.420 12.871 20.562 1.00 15.00 25 ARG A O 3
ATOM 2918 N N . ASP A 1 34 ? 15.543 13.008 21.308 1.00 15.00 26 ASP A N 3
ATOM 2919 C CA . ASP A 1 34 ? 15.329 14.222 22.218 1.00 15.00 26 ASP A CA 3
ATOM 2920 C C . ASP A 1 34 ? 15.007 15.546 21.480 1.00 15.00 26 ASP A C 3
ATOM 2921 O O . ASP A 1 34 ? 15.127 16.629 22.059 1.00 15.00 26 ASP A O 3
ATOM 2930 N N . GLU A 1 35 ? 14.520 15.441 20.288 1.00 15.00 27 GLU A N 3
ATOM 2931 C CA . GLU A 1 35 ? 14.364 16.584 19.356 1.00 15.00 27 GLU A CA 3
ATOM 2932 C C . GLU A 1 35 ? 13.201 16.363 18.415 1.00 15.00 27 GLU A C 3
ATOM 2933 O O . GLU A 1 35 ? 12.434 17.282 18.142 1.00 15.00 27 GLU A O 3
ATOM 2945 N N . PHE A 1 36 ? 13.082 15.175 17.965 1.00 15.00 28 PHE A N 3
ATOM 2946 C CA . PHE A 1 36 ? 11.894 14.664 17.280 1.00 15.00 28 PHE A CA 3
ATOM 2947 C C . PHE A 1 36 ? 10.748 14.685 18.289 1.00 15.00 28 PHE A C 3
ATOM 2948 O O . PHE A 1 36 ? 10.865 14.100 19.386 1.00 15.00 28 PHE A O 3
ATOM 2965 N N . TYR A 1 37 ? 9.652 15.344 17.960 1.00 15.00 29 TYR A N 3
ATOM 2966 C CA . TYR A 1 37 ? 8.615 15.511 18.939 1.00 15.00 29 TYR A CA 3
ATOM 2967 C C . TYR A 1 37 ? 7.225 15.087 18.411 1.00 15.00 29 TYR A C 3
ATOM 2968 O O . TYR A 1 37 ? 6.976 13.901 18.248 1.00 15.00 29 TYR A O 3
ATOM 2986 N N . ARG A 1 38 ? 6.318 16.050 18.222 1.00 15.00 30 ARG A N 3
ATOM 2987 C CA . ARG A 1 38 ? 4.966 15.783 17.732 1.00 15.00 30 ARG A CA 3
ATOM 2988 C C . ARG A 1 38 ? 4.971 15.179 16.333 1.00 15.00 30 ARG A C 3
ATOM 2989 O O . ARG A 1 38 ? 5.352 15.841 15.383 1.00 15.00 30 ARG A O 3
ATOM 3010 N N . VAL A 1 39 ? 4.486 13.970 16.213 1.00 15.00 31 VAL A N 3
ATOM 3011 C CA . VAL A 1 39 ? 4.498 13.231 14.956 1.00 15.00 31 VAL A CA 3
ATOM 3012 C C . VAL A 1 39 ? 3.095 12.899 14.537 1.00 15.00 31 VAL A C 3
ATOM 3013 O O . VAL A 1 39 ? 2.291 12.481 15.380 1.00 15.00 31 VAL A O 3
ATOM 3026 N N . PHE A 1 40 ? 2.761 13.094 13.265 1.00 15.00 32 PHE A N 3
ATOM 3027 C CA . PHE A 1 40 ? 1.518 12.616 12.706 1.00 15.00 32 PHE A CA 3
ATOM 3028 C C . PHE A 1 40 ? 1.856 12.151 11.290 1.00 15.00 32 PHE A C 3
ATOM 3029 O O . PHE A 1 40 ? 2.263 12.954 10.458 1.00 15.00 32 PHE A O 3
ATOM 3046 N N . ILE A 1 41 ? 1.748 10.872 11.056 1.00 15.00 33 ILE A N 3
ATOM 3047 C CA . ILE A 1 41 ? 2.003 10.278 9.745 1.00 15.00 33 ILE A CA 3
ATOM 3048 C C . ILE A 1 41 ? 0.803 9.444 9.418 1.00 15.00 33 ILE A C 3
ATOM 3049 O O . ILE A 1 41 ? 0.103 9.035 10.347 1.00 15.00 33 ILE A O 3
ATOM 3065 N N . ASN A 1 42 ? 0.492 9.192 8.154 1.00 15.00 34 ASN A N 3
ATOM 3066 C CA . ASN A 1 42 ? -0.677 8.386 7.890 1.00 15.00 34 ASN A CA 3
ATOM 3067 C C . ASN A 1 42 ? -0.422 7.103 7.110 1.00 15.00 34 ASN A C 3
ATOM 3068 O O . ASN A 1 42 ? -0.716 7.023 5.931 1.00 15.00 34 ASN A O 3
ATOM 3079 N N . PRO A 1 43 ? 0.014 6.014 7.838 1.00 15.00 35 PRO A N 3
ATOM 3080 C CA . PRO A 1 43 ? 0.349 4.684 7.261 1.00 15.00 35 PRO A CA 3
ATOM 3081 C C . PRO A 1 43 ? -0.924 3.883 7.087 1.00 15.00 35 PRO A C 3
ATOM 3082 O O . PRO A 1 43 ? -1.061 2.732 7.524 1.00 15.00 35 PRO A O 3
ATOM 3093 N N . TYR A 1 44 ? -1.782 4.497 6.394 1.00 15.00 36 TYR A N 3
ATOM 3094 C CA . TYR A 1 44 ? -3.124 4.083 6.199 1.00 15.00 36 TYR A CA 3
ATOM 3095 C C . TYR A 1 44 ? -3.672 4.770 4.993 1.00 15.00 36 TYR A C 3
ATOM 3096 O O . TYR A 1 44 ? -4.497 4.218 4.253 1.00 15.00 36 TYR A O 3
ATOM 3114 N N . ALA A 1 45 ? -3.181 5.953 4.757 1.00 15.00 37 ALA A N 3
ATOM 3115 C CA . ALA A 1 45 ? -3.811 6.780 3.821 1.00 15.00 37 ALA A CA 3
ATOM 3116 C C . ALA A 1 45 ? -3.068 7.051 2.529 1.00 15.00 37 ALA A C 3
ATOM 3117 O O . ALA A 1 45 ? -3.683 7.671 1.672 1.00 15.00 37 ALA A O 3
ATOM 3124 N N . LYS A 1 46 ? -1.725 6.666 2.353 1.00 15.00 38 LYS A N 3
ATOM 3125 C CA . LYS A 1 46 ? -1.011 6.867 1.073 1.00 15.00 38 LYS A CA 3
ATOM 3126 C C . LYS A 1 46 ? -1.041 8.330 0.702 1.00 15.00 38 LYS A C 3
ATOM 3127 O O . LYS A 1 46 ? -1.070 8.710 -0.465 1.00 15.00 38 LYS A O 3
ATOM 3146 N N . VAL A 1 47 ? -1.024 9.145 1.730 1.00 15.00 39 VAL A N 3
ATOM 3147 C CA . VAL A 1 47 ? -1.107 10.577 1.610 1.00 15.00 39 VAL A CA 3
ATOM 3148 C C . VAL A 1 47 ? 0.266 11.140 1.605 1.00 15.00 39 VAL A C 3
ATOM 3149 O O . VAL A 1 47 ? 0.643 11.831 0.650 1.00 15.00 39 VAL A O 3
ATOM 3162 N N . ALA A 1 48 ? 1.013 10.869 2.700 1.00 15.00 40 ALA A N 3
ATOM 3163 C CA . ALA A 1 48 ? 2.344 11.280 2.846 1.00 15.00 40 ALA A CA 3
ATOM 3164 C C . ALA A 1 48 ? 2.460 12.773 2.852 1.00 15.00 40 ALA A C 3
ATOM 3165 O O . ALA A 1 48 ? 2.967 13.387 1.924 1.00 15.00 40 ALA A O 3
ATOM 3172 N N . GLU A 1 49 ? 1.931 13.344 3.891 1.00 15.00 41 GLU A N 3
ATOM 3173 C CA . GLU A 1 49 ? 2.088 14.706 4.186 1.00 15.00 41 GLU A CA 3
ATOM 3174 C C . GLU A 1 49 ? 2.320 14.665 5.651 1.00 15.00 41 GLU A C 3
ATOM 3175 O O . GLU A 1 49 ? 1.526 14.050 6.371 1.00 15.00 41 GLU A O 3
ATOM 3187 N N . VAL A 1 50 ? 3.358 15.222 6.099 1.00 15.00 42 VAL A N 3
ATOM 3188 C CA . VAL A 1 50 ? 3.675 15.128 7.481 1.00 15.00 42 VAL A CA 3
ATOM 3189 C C . VAL A 1 50 ? 3.873 16.483 8.050 1.00 15.00 42 VAL A C 3
ATOM 3190 O O . VAL A 1 50 ? 4.735 17.240 7.615 1.00 15.00 42 VAL A O 3
ATOM 3203 N N . VAL A 1 51 ? 3.034 16.783 9.029 1.00 15.00 43 VAL A N 3
ATOM 3204 C CA . VAL A 1 51 ? 3.184 17.950 9.791 1.00 15.00 43 VAL A CA 3
ATOM 3205 C C . VAL A 1 51 ? 3.760 17.478 11.096 1.00 15.00 43 VAL A C 3
ATOM 3206 O O . VAL A 1 51 ? 3.103 16.774 11.865 1.00 15.00 43 VAL A O 3
ATOM 3219 N N . ILE A 1 52 ? 4.975 17.819 11.313 1.00 15.00 44 ILE A N 3
ATOM 3220 C CA . ILE A 1 52 ? 5.696 17.332 12.452 1.00 15.00 44 ILE A CA 3
ATOM 3221 C C . ILE A 1 52 ? 6.428 18.453 13.163 1.00 15.00 44 ILE A C 3
ATOM 3222 O O . ILE A 1 52 ? 6.954 19.369 12.540 1.00 15.00 44 ILE A O 3
ATOM 3238 N N . ASP A 1 53 ? 6.361 18.406 14.461 1.00 15.00 45 ASP A N 3
ATOM 3239 C CA . ASP A 1 53 ? 7.090 19.299 15.324 1.00 15.00 45 ASP A CA 3
ATOM 3240 C C . ASP A 1 53 ? 8.308 18.493 15.692 1.00 15.00 45 ASP A C 3
ATOM 3241 O O . ASP A 1 53 ? 8.166 17.358 16.162 1.00 15.00 45 ASP A O 3
ATOM 3250 N N . ASP A 1 54 ? 9.469 19.016 15.493 1.00 15.00 46 ASP A N 3
ATOM 3251 C CA . ASP A 1 54 ? 10.716 18.275 15.582 1.00 15.00 46 ASP A CA 3
ATOM 3252 C C . ASP A 1 54 ? 11.729 19.331 15.505 1.00 15.00 46 ASP A C 3
ATOM 3253 O O . ASP A 1 54 ? 11.699 20.129 14.557 1.00 15.00 46 ASP A O 3
ATOM 3262 N N . SER A 1 55 ? 12.567 19.428 16.451 1.00 15.00 47 SER A N 3
ATOM 3263 C CA . SER A 1 55 ? 13.487 20.481 16.415 1.00 15.00 47 SER A CA 3
ATOM 3264 C C . SER A 1 55 ? 14.919 19.957 16.400 1.00 15.00 47 SER A C 3
ATOM 3265 O O . SER A 1 55 ? 15.592 19.925 17.419 1.00 15.00 47 SER A O 3
ATOM 3273 N N . LYS A 1 56 ? 15.323 19.457 15.246 1.00 15.00 48 LYS A N 3
ATOM 3274 C CA . LYS A 1 56 ? 16.737 19.145 14.985 1.00 15.00 48 LYS A CA 3
ATOM 3275 C C . LYS A 1 56 ? 17.245 20.305 14.126 1.00 15.00 48 LYS A C 3
ATOM 3276 O O . LYS A 1 56 ? 17.955 21.184 14.588 1.00 15.00 48 LYS A O 3
ATOM 3295 N N . VAL A 1 57 ? 16.727 20.267 12.891 1.00 15.00 49 VAL A N 3
ATOM 3296 C CA . VAL A 1 57 ? 16.929 21.147 11.716 1.00 15.00 49 VAL A CA 3
ATOM 3297 C C . VAL A 1 57 ? 16.091 20.497 10.634 1.00 15.00 49 VAL A C 3
ATOM 3298 O O . VAL A 1 57 ? 15.321 21.148 9.962 1.00 15.00 49 VAL A O 3
ATOM 3311 N N . ASN A 1 58 ? 16.235 19.152 10.583 1.00 15.00 50 ASN A N 3
ATOM 3312 C CA . ASN A 1 58 ? 15.531 18.180 9.695 1.00 15.00 50 ASN A CA 3
ATOM 3313 C C . ASN A 1 58 ? 16.355 17.772 8.502 1.00 15.00 50 ASN A C 3
ATOM 3314 O O . ASN A 1 58 ? 15.933 16.956 7.695 1.00 15.00 50 ASN A O 3
ATOM 3325 N N . ILE A 1 59 ? 17.500 18.370 8.348 1.00 15.00 51 ILE A N 3
ATOM 3326 C CA . ILE A 1 59 ? 18.410 17.922 7.306 1.00 15.00 51 ILE A CA 3
ATOM 3327 C C . ILE A 1 59 ? 18.684 16.363 7.343 1.00 15.00 51 ILE A C 3
ATOM 3328 O O . ILE A 1 59 ? 18.914 15.747 6.292 1.00 15.00 51 ILE A O 3
ATOM 3344 N N . GLU A 1 60 ? 18.641 15.730 8.533 1.00 15.00 52 GLU A N 3
ATOM 3345 C CA . GLU A 1 60 ? 18.721 14.259 8.628 1.00 15.00 52 GLU A CA 3
ATOM 3346 C C . GLU A 1 60 ? 17.431 13.583 8.173 1.00 15.00 52 GLU A C 3
ATOM 3347 O O . GLU A 1 60 ? 17.462 12.510 7.572 1.00 15.00 52 GLU A O 3
ATOM 3359 N N . GLU A 1 61 ? 16.308 14.228 8.477 1.00 15.00 53 GLU A N 3
ATOM 3360 C CA . GLU A 1 61 ? 14.980 13.768 8.074 1.00 15.00 53 GLU A CA 3
ATOM 3361 C C . GLU A 1 61 ? 14.923 13.685 6.570 1.00 15.00 53 GLU A C 3
ATOM 3362 O O . GLU A 1 61 ? 14.413 12.745 5.958 1.00 15.00 53 GLU A O 3
ATOM 3374 N N . LEU A 1 62 ? 15.500 14.750 5.985 1.00 15.00 54 LEU A N 3
ATOM 3375 C CA . LEU A 1 62 ? 15.640 14.950 4.564 1.00 15.00 54 LEU A CA 3
ATOM 3376 C C . LEU A 1 62 ? 16.390 13.802 3.968 1.00 15.00 54 LEU A C 3
ATOM 3377 O O . LEU A 1 62 ? 16.098 13.388 2.892 1.00 15.00 54 LEU A O 3
ATOM 3393 N N . LYS A 1 63 ? 17.337 13.299 4.711 1.00 15.00 55 LYS A N 3
ATOM 3394 C CA . LYS A 1 63 ? 18.094 12.139 4.320 1.00 15.00 55 LYS A CA 3
ATOM 3395 C C . LYS A 1 63 ? 17.239 10.865 4.372 1.00 15.00 55 LYS A C 3
ATOM 3396 O O . LYS A 1 63 ? 17.216 10.100 3.400 1.00 15.00 55 LYS A O 3
ATOM 3415 N N . GLU A 1 64 ? 16.569 10.608 5.474 1.00 15.00 56 GLU A N 3
ATOM 3416 C CA . GLU A 1 64 ? 15.831 9.371 5.592 1.00 15.00 56 GLU A CA 3
ATOM 3417 C C . GLU A 1 64 ? 14.626 9.259 4.636 1.00 15.00 56 GLU A C 3
ATOM 3418 O O . GLU A 1 64 ? 14.428 8.210 4.014 1.00 15.00 56 GLU A O 3
ATOM 3430 N N . LYS A 1 65 ? 13.861 10.332 4.478 1.00 15.00 57 LYS A N 3
ATOM 3431 C CA . LYS A 1 65 ? 12.769 10.344 3.472 1.00 15.00 57 LYS A CA 3
ATOM 3432 C C . LYS A 1 65 ? 13.318 10.340 2.036 1.00 15.00 57 LYS A C 3
ATOM 3433 O O . LYS A 1 65 ? 12.629 9.954 1.077 1.00 15.00 57 LYS A O 3
ATOM 3452 N N . LEU A 1 66 ? 14.563 10.682 1.936 1.00 15.00 58 LEU A N 3
ATOM 3453 C CA . LEU A 1 66 ? 15.307 10.628 0.688 1.00 15.00 58 LEU A CA 3
ATOM 3454 C C . LEU A 1 66 ? 15.749 9.174 0.412 1.00 15.00 58 LEU A C 3
ATOM 3455 O O . LEU A 1 66 ? 16.436 8.903 -0.565 1.00 15.00 58 LEU A O 3
ATOM 3471 N N . LYS A 1 67 ? 15.466 8.243 1.312 1.00 15.00 59 LYS A N 3
ATOM 3472 C CA . LYS A 1 67 ? 15.614 6.851 0.942 1.00 15.00 59 LYS A CA 3
ATOM 3473 C C . LYS A 1 67 ? 14.424 6.230 0.242 1.00 15.00 59 LYS A C 3
ATOM 3474 O O . LYS A 1 67 ? 14.592 5.292 -0.523 1.00 15.00 59 LYS A O 3
ATOM 3493 N N . GLY A 1 68 ? 13.212 6.724 0.508 1.00 15.00 60 GLY A N 3
ATOM 3494 C CA . GLY A 1 68 ? 12.083 6.305 -0.323 1.00 15.00 60 GLY A CA 3
ATOM 3495 C C . GLY A 1 68 ? 12.301 6.960 -1.662 1.00 15.00 60 GLY A C 3
ATOM 3496 O O . GLY A 1 68 ? 12.530 6.315 -2.669 1.00 15.00 60 GLY A O 3
ATOM 3500 N N . GLU A 1 69 ? 12.318 8.289 -1.579 1.00 15.00 61 GLU A N 3
ATOM 3501 C CA . GLU A 1 69 ? 12.810 9.257 -2.627 1.00 15.00 61 GLU A CA 3
ATOM 3502 C C . GLU A 1 69 ? 12.088 9.169 -4.017 1.00 15.00 61 GLU A C 3
ATOM 3503 O O . GLU A 1 69 ? 12.305 10.010 -4.900 1.00 15.00 61 GLU A O 3
ATOM 3515 N N . VAL A 1 70 ? 11.238 8.156 -4.146 1.00 15.00 62 VAL A N 3
ATOM 3516 C CA . VAL A 1 70 ? 10.684 7.741 -5.451 1.00 15.00 62 VAL A CA 3
ATOM 3517 C C . VAL A 1 70 ? 9.983 8.937 -6.076 1.00 15.00 62 VAL A C 3
ATOM 3518 O O . VAL A 1 70 ? 10.257 9.365 -7.181 1.00 15.00 62 VAL A O 3
ATOM 3531 N N . ILE A 1 71 ? 9.111 9.464 -5.272 1.00 15.00 63 ILE A N 3
ATOM 3532 C CA . ILE A 1 71 ? 8.334 10.655 -5.579 1.00 15.00 63 ILE A CA 3
ATOM 3533 C C . ILE A 1 71 ? 8.339 11.657 -4.430 1.00 15.00 63 ILE A C 3
ATOM 3534 O O . ILE A 1 71 ? 7.565 12.597 -4.445 1.00 15.00 63 ILE A O 3
ATOM 3550 N N . GLU A 1 72 ? 9.140 11.405 -3.380 1.00 15.00 64 GLU A N 3
ATOM 3551 C CA . GLU A 1 72 ? 9.156 12.480 -2.291 1.00 15.00 64 GLU A CA 3
ATOM 3552 C C . GLU A 1 72 ? 9.976 13.637 -2.990 1.00 15.00 64 GLU A C 3
ATOM 3553 O O . GLU A 1 72 ? 11.055 13.399 -3.558 1.00 15.00 64 GLU A O 3
ATOM 3565 N N . GLU A 1 73 ? 9.435 14.823 -2.956 1.00 15.00 65 GLU A N 3
ATOM 3566 C CA . GLU A 1 73 ? 9.832 15.892 -3.862 1.00 15.00 65 GLU A CA 3
ATOM 3567 C C . GLU A 1 73 ? 10.560 17.068 -3.209 1.00 15.00 65 GLU A C 3
ATOM 3568 O O . GLU A 1 73 ? 11.772 17.249 -3.326 1.00 15.00 65 GLU A O 3
ATOM 3580 N N . LYS A 1 74 ? 9.762 17.828 -2.519 1.00 15.00 66 LYS A N 3
ATOM 3581 C CA . LYS A 1 74 ? 10.075 19.182 -2.144 1.00 15.00 66 LYS A CA 3
ATOM 3582 C C . LYS A 1 74 ? 10.145 19.379 -0.664 1.00 15.00 66 LYS A C 3
ATOM 3583 O O . LYS A 1 74 ? 9.306 18.854 0.071 1.00 15.00 66 LYS A O 3
ATOM 3602 N N . GLU A 1 75 ? 11.086 20.183 -0.200 1.00 15.00 67 GLU A N 3
ATOM 3603 C CA . GLU A 1 75 ? 11.243 20.398 1.187 1.00 15.00 67 GLU A CA 3
ATOM 3604 C C . GLU A 1 75 ? 10.761 21.808 1.476 1.00 15.00 67 GLU A C 3
ATOM 3605 O O . GLU A 1 75 ? 11.540 22.745 1.654 1.00 15.00 67 GLU A O 3
ATOM 3617 N N . ILE A 1 76 ? 9.494 21.959 1.405 1.00 15.00 68 ILE A N 3
ATOM 3618 C CA . ILE A 1 76 ? 8.807 23.137 1.718 1.00 15.00 68 ILE A CA 3
ATOM 3619 C C . ILE A 1 76 ? 8.204 22.848 3.057 1.00 15.00 68 ILE A C 3
ATOM 3620 O O . ILE A 1 76 ? 7.043 22.565 3.181 1.00 15.00 68 ILE A O 3
ATOM 3636 N N . THR A 1 77 ? 9.026 22.929 4.068 1.00 15.00 69 THR A N 3
ATOM 3637 C CA . THR A 1 77 ? 8.713 22.298 5.356 1.00 15.00 69 THR A CA 3
ATOM 3638 C C . THR A 1 77 ? 7.868 23.346 6.191 1.00 15.00 69 THR A C 3
ATOM 3639 O O . THR A 1 77 ? 8.013 23.517 7.403 1.00 15.00 69 THR A O 3
ATOM 3650 N N . LEU A 1 78 ? 6.944 23.937 5.512 1.00 15.00 70 LEU A N 3
ATOM 3651 C CA . LEU A 1 78 ? 6.120 24.993 5.928 1.00 15.00 70 LEU A CA 3
ATOM 3652 C C . LEU A 1 78 ? 4.893 24.556 6.667 1.00 15.00 70 LEU A C 3
ATOM 3653 O O . LEU A 1 78 ? 4.199 23.768 6.068 1.00 15.00 70 LEU A O 3
ATOM 3669 N N . GLN A 1 79 ? 4.615 24.958 7.971 1.00 15.00 71 GLN A N 3
ATOM 3670 C CA . GLN A 1 79 ? 3.258 24.801 8.621 1.00 15.00 71 GLN A CA 3
ATOM 3671 C C . GLN A 1 79 ? 2.420 23.623 8.029 1.00 15.00 71 GLN A C 3
ATOM 3672 O O . GLN A 1 79 ? 2.691 22.461 8.300 1.00 15.00 71 GLN A O 3
ATOM 3686 N N . GLU A 1 80 ? 1.333 23.998 7.394 1.00 15.00 72 GLU A N 3
ATOM 3687 C CA . GLU A 1 80 ? 0.692 23.273 6.339 1.00 15.00 72 GLU A CA 3
ATOM 3688 C C . GLU A 1 80 ? 0.807 24.194 5.186 1.00 15.00 72 GLU A C 3
ATOM 3689 O O . GLU A 1 80 ? 1.493 25.208 5.318 1.00 15.00 72 GLU A O 3
ATOM 3701 N N . LEU A 1 81 ? 0.230 23.895 4.053 1.00 15.00 73 LEU A N 3
ATOM 3702 C CA . LEU A 1 81 ? -0.105 24.957 3.104 1.00 15.00 73 LEU A CA 3
ATOM 3703 C C . LEU A 1 81 ? -0.618 26.309 3.727 1.00 15.00 73 LEU A C 3
ATOM 3704 O O . LEU A 1 81 ? 0.138 27.211 4.040 1.00 15.00 73 LEU A O 3
ATOM 3720 N N . ILE A 1 82 ? -1.942 26.423 3.786 1.00 15.00 74 ILE A N 3
ATOM 3721 C CA . ILE A 1 82 ? -2.684 27.451 4.495 1.00 15.00 74 ILE A CA 3
ATOM 3722 C C . ILE A 1 82 ? -3.423 26.799 5.663 1.00 15.00 74 ILE A C 3
ATOM 3723 O O . ILE A 1 82 ? -2.809 26.718 6.788 1.00 15.00 74 ILE A O 3
ATOM 3739 N N . SER A 1 9 ? 9.198 23.106 13.244 1.00 15.00 1 SER A N 4
ATOM 3740 C CA . SER A 1 9 ? 8.376 22.153 12.521 1.00 15.00 1 SER A CA 4
ATOM 3741 C C . SER A 1 9 ? 9.194 21.751 11.306 1.00 15.00 1 SER A C 4
ATOM 3742 O O . SER A 1 9 ? 10.228 22.394 11.050 1.00 15.00 1 SER A O 4
ATOM 3750 N N . LYS A 1 10 ? 8.781 20.734 10.550 1.00 15.00 2 LYS A N 4
ATOM 3751 C CA . LYS A 1 10 ? 9.491 20.331 9.351 1.00 15.00 2 LYS A CA 4
ATOM 3752 C C . LYS A 1 10 ? 8.466 19.785 8.420 1.00 15.00 2 LYS A C 4
ATOM 3753 O O . LYS A 1 10 ? 7.383 19.419 8.873 1.00 15.00 2 LYS A O 4
ATOM 3772 N N . TRP A 1 11 ? 8.760 19.771 7.167 1.00 15.00 3 TRP A N 4
ATOM 3773 C CA . TRP A 1 11 ? 7.913 19.167 6.185 1.00 15.00 3 TRP A CA 4
ATOM 3774 C C . TRP A 1 11 ? 8.812 18.454 5.212 1.00 15.00 3 TRP A C 4
ATOM 3775 O O . TRP A 1 11 ? 9.475 19.060 4.389 1.00 15.00 3 TRP A O 4
ATOM 3796 N N . ILE A 1 12 ? 8.855 17.159 5.401 1.00 15.00 4 ILE A N 4
ATOM 3797 C CA . ILE A 1 12 ? 9.697 16.190 4.686 1.00 15.00 4 ILE A CA 4
ATOM 3798 C C . ILE A 1 12 ? 8.799 15.262 3.885 1.00 15.00 4 ILE A C 4
ATOM 3799 O O . ILE A 1 12 ? 7.618 15.562 3.695 1.00 15.00 4 ILE A O 4
ATOM 3815 N N . LYS A 1 13 ? 9.333 14.105 3.460 1.00 15.00 5 LYS A N 4
ATOM 3816 C CA . LYS A 1 13 ? 8.582 13.204 2.646 1.00 15.00 5 LYS A CA 4
ATOM 3817 C C . LYS A 1 13 ? 9.047 11.777 3.066 1.00 15.00 5 LYS A C 4
ATOM 3818 O O . LYS A 1 13 ? 9.551 11.617 4.186 1.00 15.00 5 LYS A O 4
ATOM 3837 N N . PHE A 1 14 ? 8.960 10.811 2.154 1.00 15.00 6 PHE A N 4
ATOM 3838 C CA . PHE A 1 14 ? 9.205 9.422 2.479 1.00 15.00 6 PHE A CA 4
ATOM 3839 C C . PHE A 1 14 ? 9.075 8.484 1.274 1.00 15.00 6 PHE A C 4
ATOM 3840 O O . PHE A 1 14 ? 9.084 8.902 0.109 1.00 15.00 6 PHE A O 4
ATOM 3857 N N . THR A 1 15 ? 8.937 7.223 1.600 1.00 15.00 7 THR A N 4
ATOM 3858 C CA . THR A 1 15 ? 8.463 6.165 0.774 1.00 15.00 7 THR A CA 4
ATOM 3859 C C . THR A 1 15 ? 6.924 6.221 0.861 1.00 15.00 7 THR A C 4
ATOM 3860 O O . THR A 1 15 ? 6.390 6.393 1.957 1.00 15.00 7 THR A O 4
ATOM 3871 N N . THR A 1 16 ? 6.212 6.062 -0.233 1.00 15.00 8 THR A N 4
ATOM 3872 C CA . THR A 1 16 ? 4.782 5.965 -0.174 1.00 15.00 8 THR A CA 4
ATOM 3873 C C . THR A 1 16 ? 4.446 4.656 -0.950 1.00 15.00 8 THR A C 4
ATOM 3874 O O . THR A 1 16 ? 4.235 4.695 -2.156 1.00 15.00 8 THR A O 4
ATOM 3885 N N . ASN A 1 17 ? 4.498 3.500 -0.282 1.00 15.00 9 ASN A N 4
ATOM 3886 C CA . ASN A 1 17 ? 4.500 2.208 -1.008 1.00 15.00 9 ASN A CA 4
ATOM 3887 C C . ASN A 1 17 ? 4.045 1.012 -0.173 1.00 15.00 9 ASN A C 4
ATOM 3888 O O . ASN A 1 17 ? 2.981 0.436 -0.399 1.00 15.00 9 ASN A O 4
ATOM 3899 N N . LEU A 1 18 ? 4.896 0.645 0.758 1.00 15.00 10 LEU A N 4
ATOM 3900 C CA . LEU A 1 18 ? 4.770 -0.485 1.669 1.00 15.00 10 LEU A CA 4
ATOM 3901 C C . LEU A 1 18 ? 3.662 -0.353 2.699 1.00 15.00 10 LEU A C 4
ATOM 3902 O O . LEU A 1 18 ? 2.811 0.511 2.614 1.00 15.00 10 LEU A O 4
ATOM 3918 N N . THR A 1 19 ? 3.694 -1.245 3.671 1.00 15.00 11 THR A N 4
ATOM 3919 C CA . THR A 1 19 ? 2.635 -1.521 4.526 1.00 15.00 11 THR A CA 4
ATOM 3920 C C . THR A 1 19 ? 3.220 -1.997 5.836 1.00 15.00 11 THR A C 4
ATOM 3921 O O . THR A 1 19 ? 2.723 -1.641 6.887 1.00 15.00 11 THR A O 4
ATOM 3932 N N . PRO A 1 20 ? 4.301 -2.836 5.838 1.00 15.00 12 PRO A N 4
ATOM 3933 C CA . PRO A 1 20 ? 4.950 -3.122 7.058 1.00 15.00 12 PRO A CA 4
ATOM 3934 C C . PRO A 1 20 ? 6.232 -2.278 7.256 1.00 15.00 12 PRO A C 4
ATOM 3935 O O . PRO A 1 20 ? 7.244 -2.774 7.749 1.00 15.00 12 PRO A O 4
ATOM 3946 N N . GLU A 1 21 ? 6.160 -1.004 6.924 1.00 15.00 13 GLU A N 4
ATOM 3947 C CA . GLU A 1 21 ? 7.310 -0.161 6.977 1.00 15.00 13 GLU A CA 4
ATOM 3948 C C . GLU A 1 21 ? 7.362 0.685 8.245 1.00 15.00 13 GLU A C 4
ATOM 3949 O O . GLU A 1 21 ? 6.516 1.548 8.473 1.00 15.00 13 GLU A O 4
ATOM 3961 N N . GLU A 1 22 ? 8.377 0.409 9.024 1.00 15.00 14 GLU A N 4
ATOM 3962 C CA . GLU A 1 22 ? 8.727 1.135 10.263 1.00 15.00 14 GLU A CA 4
ATOM 3963 C C . GLU A 1 22 ? 10.225 0.969 10.528 1.00 15.00 14 GLU A C 4
ATOM 3964 O O . GLU A 1 22 ? 10.751 1.509 11.503 1.00 15.00 14 GLU A O 4
ATOM 3976 N N . ALA A 1 23 ? 10.922 0.307 9.625 1.00 15.00 15 ALA A N 4
ATOM 3977 C CA . ALA A 1 23 ? 12.293 -0.108 9.936 1.00 15.00 15 ALA A CA 4
ATOM 3978 C C . ALA A 1 23 ? 13.360 0.942 9.608 1.00 15.00 15 ALA A C 4
ATOM 3979 O O . ALA A 1 23 ? 14.533 0.753 9.922 1.00 15.00 15 ALA A O 4
ATOM 3986 N N . LYS A 1 24 ? 12.973 2.036 9.002 1.00 15.00 16 LYS A N 4
ATOM 3987 C CA . LYS A 1 24 ? 13.938 3.098 8.734 1.00 15.00 16 LYS A CA 4
ATOM 3988 C C . LYS A 1 24 ? 14.201 3.969 9.968 1.00 15.00 16 LYS A C 4
ATOM 3989 O O . LYS A 1 24 ? 15.245 3.826 10.619 1.00 15.00 16 LYS A O 4
ATOM 4008 N N . ILE A 1 25 ? 13.255 4.838 10.317 1.00 15.00 17 ILE A N 4
ATOM 4009 C CA . ILE A 1 25 ? 13.358 5.765 11.463 1.00 15.00 17 ILE A CA 4
ATOM 4010 C C . ILE A 1 25 ? 13.502 5.072 12.851 1.00 15.00 17 ILE A C 4
ATOM 4011 O O . ILE A 1 25 ? 14.029 5.703 13.768 1.00 15.00 17 ILE A O 4
ATOM 4027 N N . VAL A 1 26 ? 13.083 3.824 13.022 1.00 15.00 18 VAL A N 4
ATOM 4028 C CA . VAL A 1 26 ? 13.227 3.182 14.353 1.00 15.00 18 VAL A CA 4
ATOM 4029 C C . VAL A 1 26 ? 14.718 3.195 14.845 1.00 15.00 18 VAL A C 4
ATOM 4030 O O . VAL A 1 26 ? 15.012 3.575 15.982 1.00 15.00 18 VAL A O 4
ATOM 4043 N N . GLN A 1 27 ? 15.630 2.846 13.950 1.00 15.00 19 GLN A N 4
ATOM 4044 C CA . GLN A 1 27 ? 17.081 2.879 14.238 1.00 15.00 19 GLN A CA 4
ATOM 4045 C C . GLN A 1 27 ? 17.628 4.341 14.257 1.00 15.00 19 GLN A C 4
ATOM 4046 O O . GLN A 1 27 ? 18.730 4.578 14.754 1.00 15.00 19 GLN A O 4
ATOM 4060 N N . TYR A 1 28 ? 16.888 5.263 13.694 1.00 15.00 20 TYR A N 4
ATOM 4061 C CA . TYR A 1 28 ? 17.281 6.663 13.635 1.00 15.00 20 TYR A CA 4
ATOM 4062 C C . TYR A 1 28 ? 17.391 7.404 15.006 1.00 15.00 20 TYR A C 4
ATOM 4063 O O . TYR A 1 28 ? 18.489 7.470 15.544 1.00 15.00 20 TYR A O 4
ATOM 4081 N N . GLU A 1 29 ? 16.307 8.023 15.538 1.00 15.00 21 GLU A N 4
ATOM 4082 C CA . GLU A 1 29 ? 16.457 8.740 16.832 1.00 15.00 21 GLU A CA 4
ATOM 4083 C C . GLU A 1 29 ? 15.957 8.038 18.093 1.00 15.00 21 GLU A C 4
ATOM 4084 O O . GLU A 1 29 ? 16.484 8.234 19.178 1.00 15.00 21 GLU A O 4
ATOM 4096 N N . LEU A 1 30 ? 14.908 7.238 17.951 1.00 15.00 22 LEU A N 4
ATOM 4097 C CA . LEU A 1 30 ? 14.360 6.430 19.079 1.00 15.00 22 LEU A CA 4
ATOM 4098 C C . LEU A 1 30 ? 15.386 5.437 19.585 1.00 15.00 22 LEU A C 4
ATOM 4099 O O . LEU A 1 30 ? 15.239 4.893 20.692 1.00 15.00 22 LEU A O 4
ATOM 4115 N N . SER A 1 31 ? 16.327 5.133 18.715 1.00 15.00 23 SER A N 4
ATOM 4116 C CA . SER A 1 31 ? 17.609 4.562 19.126 1.00 15.00 23 SER A CA 4
ATOM 4117 C C . SER A 1 31 ? 18.021 5.059 20.566 1.00 15.00 23 SER A C 4
ATOM 4118 O O . SER A 1 31 ? 18.346 4.263 21.456 1.00 15.00 23 SER A O 4
ATOM 4126 N N . THR A 1 32 ? 17.944 6.387 20.783 1.00 15.00 24 THR A N 4
ATOM 4127 C CA . THR A 1 32 ? 18.209 7.005 22.061 1.00 15.00 24 THR A CA 4
ATOM 4128 C C . THR A 1 32 ? 16.934 7.586 22.747 1.00 15.00 24 THR A C 4
ATOM 4129 O O . THR A 1 32 ? 16.607 7.178 23.870 1.00 15.00 24 THR A O 4
ATOM 4140 N N . ARG A 1 33 ? 16.225 8.494 22.032 1.00 15.00 25 ARG A N 4
ATOM 4141 C CA . ARG A 1 33 ? 15.027 9.257 22.539 1.00 15.00 25 ARG A CA 4
ATOM 4142 C C . ARG A 1 33 ? 15.494 10.551 23.234 1.00 15.00 25 ARG A C 4
ATOM 4143 O O . ARG A 1 33 ? 16.655 10.681 23.551 1.00 15.00 25 ARG A O 4
ATOM 4164 N N . ASP A 1 34 ? 14.532 11.472 23.482 1.00 15.00 26 ASP A N 4
ATOM 4165 C CA . ASP A 1 34 ? 14.720 12.876 23.983 1.00 15.00 26 ASP A CA 4
ATOM 4166 C C . ASP A 1 34 ? 15.064 13.889 22.894 1.00 15.00 26 ASP A C 4
ATOM 4167 O O . ASP A 1 34 ? 14.686 15.055 22.999 1.00 15.00 26 ASP A O 4
ATOM 4176 N N . GLU A 1 35 ? 15.691 13.442 21.816 1.00 15.00 27 GLU A N 4
ATOM 4177 C CA . GLU A 1 35 ? 16.054 14.385 20.733 1.00 15.00 27 GLU A CA 4
ATOM 4178 C C . GLU A 1 35 ? 14.934 14.622 19.726 1.00 15.00 27 GLU A C 4
ATOM 4179 O O . GLU A 1 35 ? 14.640 15.773 19.370 1.00 15.00 27 GLU A O 4
ATOM 4191 N N . PHE A 1 36 ? 14.315 13.563 19.293 1.00 15.00 28 PHE A N 4
ATOM 4192 C CA . PHE A 1 36 ? 13.218 13.640 18.350 1.00 15.00 28 PHE A CA 4
ATOM 4193 C C . PHE A 1 36 ? 11.930 14.016 19.032 1.00 15.00 28 PHE A C 4
ATOM 4194 O O . PHE A 1 36 ? 11.752 13.792 20.240 1.00 15.00 28 PHE A O 4
ATOM 4211 N N . TYR A 1 37 ? 11.049 14.588 18.274 1.00 15.00 29 TYR A N 4
ATOM 4212 C CA . TYR A 1 37 ? 9.730 14.894 18.719 1.00 15.00 29 TYR A CA 4
ATOM 4213 C C . TYR A 1 37 ? 8.809 14.832 17.478 1.00 15.00 29 TYR A C 4
ATOM 4214 O O . TYR A 1 37 ? 9.251 14.332 16.430 1.00 15.00 29 TYR A O 4
ATOM 4232 N N . ARG A 1 38 ? 7.646 15.462 17.548 1.00 15.00 30 ARG A N 4
ATOM 4233 C CA . ARG A 1 38 ? 6.507 15.247 16.658 1.00 15.00 30 ARG A CA 4
ATOM 4234 C C . ARG A 1 38 ? 6.400 13.817 16.120 1.00 15.00 30 ARG A C 4
ATOM 4235 O O . ARG A 1 38 ? 5.965 12.940 16.871 1.00 15.00 30 ARG A O 4
ATOM 4256 N N . VAL A 1 39 ? 6.746 13.576 14.839 1.00 15.00 31 VAL A N 4
ATOM 4257 C CA . VAL A 1 39 ? 6.674 12.248 14.220 1.00 15.00 31 VAL A CA 4
ATOM 4258 C C . VAL A 1 39 ? 5.210 11.972 13.933 1.00 15.00 31 VAL A C 4
ATOM 4259 O O . VAL A 1 39 ? 4.540 11.308 14.707 1.00 15.00 31 VAL A O 4
ATOM 4272 N N . PHE A 1 40 ? 4.698 12.524 12.854 1.00 15.00 32 PHE A N 4
ATOM 4273 C CA . PHE A 1 40 ? 3.284 12.456 12.539 1.00 15.00 32 PHE A CA 4
ATOM 4274 C C . PHE A 1 40 ? 3.145 12.476 11.052 1.00 15.00 32 PHE A C 4
ATOM 4275 O O . PHE A 1 40 ? 3.135 13.533 10.426 1.00 15.00 32 PHE A O 4
ATOM 4292 N N . ILE A 1 41 ? 3.155 11.311 10.508 1.00 15.00 33 ILE A N 4
ATOM 4293 C CA . ILE A 1 41 ? 3.082 11.076 9.087 1.00 15.00 33 ILE A CA 4
ATOM 4294 C C . ILE A 1 41 ? 1.990 10.067 8.864 1.00 15.00 33 ILE A C 4
ATOM 4295 O O . ILE A 1 41 ? 1.491 9.500 9.847 1.00 15.00 33 ILE A O 4
ATOM 4311 N N . ASN A 1 42 ? 1.584 9.819 7.632 1.00 15.00 34 ASN A N 4
ATOM 4312 C CA . ASN A 1 42 ? 0.738 8.695 7.406 1.00 15.00 34 ASN A CA 4
ATOM 4313 C C . ASN A 1 42 ? 1.615 7.508 7.322 1.00 15.00 34 ASN A C 4
ATOM 4314 O O . ASN A 1 42 ? 2.483 7.438 6.449 1.00 15.00 34 ASN A O 4
ATOM 4325 N N . PRO A 1 43 ? 1.488 6.578 8.263 1.00 15.00 35 PRO A N 4
ATOM 4326 C CA . PRO A 1 43 ? 2.348 5.443 8.300 1.00 15.00 35 PRO A CA 4
ATOM 4327 C C . PRO A 1 43 ? 2.120 4.525 7.127 1.00 15.00 35 PRO A C 4
ATOM 4328 O O . PRO A 1 43 ? 1.039 3.958 7.003 1.00 15.00 35 PRO A O 4
ATOM 4339 N N . TYR A 1 44 ? 3.087 4.559 6.183 1.00 15.00 36 TYR A N 4
ATOM 4340 C CA . TYR A 1 44 ? 3.311 3.553 5.109 1.00 15.00 36 TYR A CA 4
ATOM 4341 C C . TYR A 1 44 ? 2.266 3.538 4.001 1.00 15.00 36 TYR A C 4
ATOM 4342 O O . TYR A 1 44 ? 2.624 3.287 2.841 1.00 15.00 36 TYR A O 4
ATOM 4360 N N . ALA A 1 45 ? 1.022 3.866 4.337 1.00 15.00 37 ALA A N 4
ATOM 4361 C CA . ALA A 1 45 ? -0.132 3.831 3.437 1.00 15.00 37 ALA A CA 4
ATOM 4362 C C . ALA A 1 45 ? -0.101 4.962 2.399 1.00 15.00 37 ALA A C 4
ATOM 4363 O O . ALA A 1 45 ? -1.088 5.673 2.177 1.00 15.00 37 ALA A O 4
ATOM 4370 N N . LYS A 1 46 ? 1.041 5.057 1.765 1.00 15.00 38 LYS A N 4
ATOM 4371 C CA . LYS A 1 46 ? 1.366 5.932 0.666 1.00 15.00 38 LYS A CA 4
ATOM 4372 C C . LYS A 1 46 ? 1.073 7.441 0.899 1.00 15.00 38 LYS A C 4
ATOM 4373 O O . LYS A 1 46 ? 0.948 8.212 -0.056 1.00 15.00 38 LYS A O 4
ATOM 4392 N N . VAL A 1 47 ? 1.088 7.892 2.122 1.00 15.00 39 VAL A N 4
ATOM 4393 C CA . VAL A 1 47 ? 0.846 9.316 2.388 1.00 15.00 39 VAL A CA 4
ATOM 4394 C C . VAL A 1 47 ? 1.794 9.714 3.537 1.00 15.00 39 VAL A C 4
ATOM 4395 O O . VAL A 1 47 ? 1.435 10.382 4.483 1.00 15.00 39 VAL A O 4
ATOM 4408 N N . ALA A 1 48 ? 3.036 9.506 3.337 1.00 15.00 40 ALA A N 4
ATOM 4409 C CA . ALA A 1 48 ? 3.939 9.520 4.432 1.00 15.00 40 ALA A CA 4
ATOM 4410 C C . ALA A 1 48 ? 4.750 10.773 4.292 1.00 15.00 40 ALA A C 4
ATOM 4411 O O . ALA A 1 48 ? 5.560 10.889 3.370 1.00 15.00 40 ALA A O 4
ATOM 4418 N N . GLU A 1 49 ? 4.484 11.703 5.171 1.00 15.00 41 GLU A N 4
ATOM 4419 C CA . GLU A 1 49 ? 5.056 13.029 5.190 1.00 15.00 41 GLU A CA 4
ATOM 4420 C C . GLU A 1 49 ? 4.404 13.807 6.298 1.00 15.00 41 GLU A C 4
ATOM 4421 O O . GLU A 1 49 ? 3.632 13.230 7.056 1.00 15.00 41 GLU A O 4
ATOM 4433 N N . VAL A 1 50 ? 4.751 15.063 6.390 1.00 15.00 42 VAL A N 4
ATOM 4434 C CA . VAL A 1 50 ? 4.268 16.060 7.337 1.00 15.00 42 VAL A CA 4
ATOM 4435 C C . VAL A 1 50 ? 5.392 16.484 8.340 1.00 15.00 42 VAL A C 4
ATOM 4436 O O . VAL A 1 50 ? 6.530 16.717 7.912 1.00 15.00 42 VAL A O 4
ATOM 4449 N N . VAL A 1 51 ? 5.104 16.498 9.642 1.00 15.00 43 VAL A N 4
ATOM 4450 C CA . VAL A 1 51 ? 6.038 17.060 10.636 1.00 15.00 43 VAL A CA 4
ATOM 4451 C C . VAL A 1 51 ? 6.855 15.964 11.406 1.00 15.00 43 VAL A C 4
ATOM 4452 O O . VAL A 1 51 ? 6.408 14.818 11.580 1.00 15.00 43 VAL A O 4
ATOM 4465 N N . ILE A 1 52 ? 8.005 16.388 11.914 1.00 15.00 44 ILE A N 4
ATOM 4466 C CA . ILE A 1 52 ? 9.005 15.525 12.559 1.00 15.00 44 ILE A CA 4
ATOM 4467 C C . ILE A 1 52 ? 10.065 16.501 13.123 1.00 15.00 44 ILE A C 4
ATOM 4468 O O . ILE A 1 52 ? 10.354 17.514 12.499 1.00 15.00 44 ILE A O 4
ATOM 4484 N N . ASP A 1 53 ? 10.514 16.273 14.348 1.00 15.00 45 ASP A N 4
ATOM 4485 C CA . ASP A 1 53 ? 11.477 17.196 14.964 1.00 15.00 45 ASP A CA 4
ATOM 4486 C C . ASP A 1 53 ? 12.938 16.858 14.783 1.00 15.00 45 ASP A C 4
ATOM 4487 O O . ASP A 1 53 ? 13.731 17.792 14.819 1.00 15.00 45 ASP A O 4
ATOM 4496 N N . ASP A 1 54 ? 13.264 15.529 14.580 1.00 15.00 46 ASP A N 4
ATOM 4497 C CA . ASP A 1 54 ? 14.648 14.973 14.388 1.00 15.00 46 ASP A CA 4
ATOM 4498 C C . ASP A 1 54 ? 15.717 16.005 14.468 1.00 15.00 46 ASP A C 4
ATOM 4499 O O . ASP A 1 54 ? 16.184 16.572 13.474 1.00 15.00 46 ASP A O 4
ATOM 4508 N N . SER A 1 55 ? 16.085 16.270 15.672 1.00 15.00 47 SER A N 4
ATOM 4509 C CA . SER A 1 55 ? 16.769 17.505 15.965 1.00 15.00 47 SER A CA 4
ATOM 4510 C C . SER A 1 55 ? 18.311 17.397 15.971 1.00 15.00 47 SER A C 4
ATOM 4511 O O . SER A 1 55 ? 18.950 17.979 15.089 1.00 15.00 47 SER A O 4
ATOM 4519 N N . LYS A 1 56 ? 18.901 16.709 17.001 1.00 15.00 48 LYS A N 4
ATOM 4520 C CA . LYS A 1 56 ? 20.391 16.513 17.152 1.00 15.00 48 LYS A CA 4
ATOM 4521 C C . LYS A 1 56 ? 21.310 16.788 15.973 1.00 15.00 48 LYS A C 4
ATOM 4522 O O . LYS A 1 56 ? 22.078 17.758 16.013 1.00 15.00 48 LYS A O 4
ATOM 4541 N N . VAL A 1 57 ? 21.240 16.006 14.944 1.00 15.00 49 VAL A N 4
ATOM 4542 C CA . VAL A 1 57 ? 22.219 16.153 13.888 1.00 15.00 49 VAL A CA 4
ATOM 4543 C C . VAL A 1 57 ? 21.683 17.025 12.766 1.00 15.00 49 VAL A C 4
ATOM 4544 O O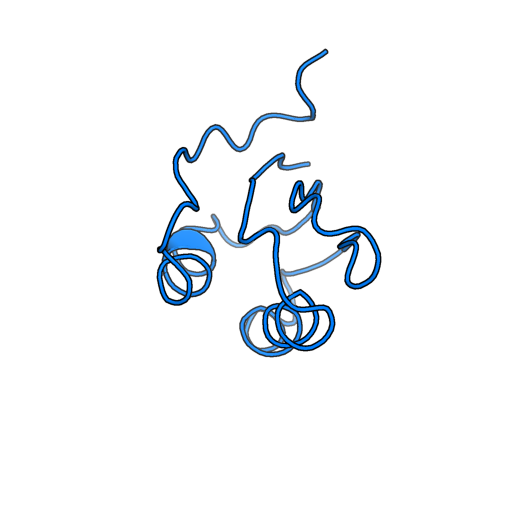 . VAL A 1 57 ? 22.403 17.894 12.256 1.00 15.00 49 VAL A O 4
ATOM 4557 N N . ASN A 1 58 ? 20.408 16.835 12.426 1.00 15.00 50 ASN A N 4
ATOM 4558 C CA . ASN A 1 58 ? 19.724 17.581 11.342 1.00 15.00 50 ASN A CA 4
ATOM 4559 C C . ASN A 1 58 ? 20.325 17.271 9.962 1.00 15.00 50 ASN A C 4
ATOM 4560 O O . ASN A 1 58 ? 19.732 16.575 9.218 1.00 15.00 50 ASN A O 4
ATOM 4571 N N . ILE A 1 59 ? 21.509 17.791 9.651 1.00 15.00 51 ILE A N 4
ATOM 4572 C CA . ILE A 1 59 ? 22.183 17.540 8.351 1.00 15.00 51 ILE A CA 4
ATOM 4573 C C . ILE A 1 59 ? 22.135 16.058 7.840 1.00 15.00 51 ILE A C 4
ATOM 4574 O O . ILE A 1 59 ? 21.994 15.831 6.632 1.00 15.00 51 ILE A O 4
ATOM 4590 N N . GLU A 1 60 ? 22.221 15.060 8.722 1.00 15.00 52 GLU A N 4
ATOM 4591 C CA . GLU A 1 60 ? 22.148 13.709 8.217 1.00 15.00 52 GLU A CA 4
ATOM 4592 C C . GLU A 1 60 ? 20.727 13.112 8.202 1.00 15.00 52 GLU A C 4
ATOM 4593 O O . GLU A 1 60 ? 20.541 12.017 7.731 1.00 15.00 52 GLU A O 4
ATOM 4605 N N . GLU A 1 61 ? 19.720 13.834 8.770 1.00 15.00 53 GLU A N 4
ATOM 4606 C CA . GLU A 1 61 ? 18.282 13.401 8.635 1.00 15.00 53 GLU A CA 4
ATOM 4607 C C . GLU A 1 61 ? 17.980 13.156 7.175 1.00 15.00 53 GLU A C 4
ATOM 4608 O O . GLU A 1 61 ? 17.223 12.245 6.827 1.00 15.00 53 GLU A O 4
ATOM 4620 N N . LEU A 1 62 ? 18.656 13.949 6.326 1.00 15.00 54 LEU A N 4
ATOM 4621 C CA . LEU A 1 62 ? 18.564 13.882 4.895 1.00 15.00 54 LEU A CA 4
ATOM 4622 C C . LEU A 1 62 ? 18.937 12.509 4.380 1.00 15.00 54 LEU A C 4
ATOM 4623 O O . LEU A 1 62 ? 18.577 12.171 3.302 1.00 15.00 54 LEU A O 4
ATOM 4639 N N . LYS A 1 63 ? 19.670 11.739 5.177 1.00 15.00 55 LYS A N 4
ATOM 4640 C CA . LYS A 1 63 ? 20.044 10.363 4.829 1.00 15.00 55 LYS A CA 4
ATOM 4641 C C . LYS A 1 63 ? 18.771 9.484 4.880 1.00 15.00 55 LYS A C 4
ATOM 4642 O O . LYS A 1 63 ? 18.535 8.698 3.984 1.00 15.00 55 LYS A O 4
ATOM 4661 N N . GLU A 1 64 ? 17.989 9.545 5.966 1.00 15.00 56 GLU A N 4
ATOM 4662 C CA . GLU A 1 64 ? 16.728 8.792 5.986 1.00 15.00 56 GLU A CA 4
ATOM 4663 C C . GLU A 1 64 ? 15.691 9.403 5.018 1.00 15.00 56 GLU A C 4
ATOM 4664 O O . GLU A 1 64 ? 14.937 8.685 4.378 1.00 15.00 56 GLU A O 4
ATOM 4676 N N . LYS A 1 65 ? 15.650 10.734 4.955 1.00 15.00 57 LYS A N 4
ATOM 4677 C CA . LYS A 1 65 ? 14.745 11.460 4.006 1.00 15.00 57 LYS A CA 4
ATOM 4678 C C . LYS A 1 65 ? 15.081 11.059 2.553 1.00 15.00 57 LYS A C 4
ATOM 4679 O O . LYS A 1 65 ? 14.236 11.027 1.680 1.00 15.00 57 LYS A O 4
ATOM 4698 N N . LEU A 1 66 ? 16.327 10.699 2.396 1.00 15.00 58 LEU A N 4
ATOM 4699 C CA . LEU A 1 66 ? 16.935 10.213 1.160 1.00 15.00 58 LEU A CA 4
ATOM 4700 C C . LEU A 1 66 ? 16.282 8.899 0.727 1.00 15.00 58 LEU A C 4
ATOM 4701 O O . LEU A 1 66 ? 16.247 8.621 -0.456 1.00 15.00 58 LEU A O 4
ATOM 4717 N N . LYS A 1 67 ? 15.795 8.074 1.665 1.00 15.00 59 LYS A N 4
ATOM 4718 C CA . LYS A 1 67 ? 15.256 6.760 1.306 1.00 15.00 59 LYS A CA 4
ATOM 4719 C C . LYS A 1 67 ? 14.080 6.798 0.300 1.00 15.00 59 LYS A C 4
ATOM 4720 O O . LYS A 1 67 ? 14.280 6.537 -0.843 1.00 15.00 59 LYS A O 4
ATOM 4739 N N . GLY A 1 68 ? 12.892 7.190 0.719 1.00 15.00 60 GLY A N 4
ATOM 4740 C CA . GLY A 1 68 ? 11.702 7.077 -0.178 1.00 15.00 60 GLY A CA 4
ATOM 4741 C C . GLY A 1 68 ? 11.593 5.730 -0.976 1.00 15.00 60 GLY A C 4
ATOM 4742 O O . GLY A 1 68 ? 11.011 5.714 -2.065 1.00 15.00 60 GLY A O 4
ATOM 4746 N N . GLU A 1 69 ? 12.027 4.622 -0.326 1.00 15.00 61 GLU A N 4
ATOM 4747 C CA . GLU A 1 69 ? 12.297 3.246 -0.861 1.00 15.00 61 GLU A CA 4
ATOM 4748 C C . GLU A 1 69 ? 12.718 3.061 -2.314 1.00 15.00 61 GLU A C 4
ATOM 4749 O O . GLU A 1 69 ? 12.767 3.990 -3.083 1.00 15.00 61 GLU A O 4
ATOM 4761 N N . VAL A 1 70 ? 13.010 1.774 -2.609 1.00 15.00 62 VAL A N 4
ATOM 4762 C CA . VAL A 1 70 ? 13.214 1.167 -3.954 1.00 15.00 62 VAL A CA 4
ATOM 4763 C C . VAL A 1 70 ? 13.504 2.216 -5.081 1.00 15.00 62 VAL A C 4
ATOM 4764 O O . VAL A 1 70 ? 12.596 2.916 -5.567 1.00 15.00 62 VAL A O 4
ATOM 4777 N N . ILE A 1 71 ? 14.783 2.270 -5.505 1.00 15.00 63 ILE A N 4
ATOM 4778 C CA . ILE A 1 71 ? 15.308 3.384 -6.346 1.00 15.00 63 ILE A CA 4
ATOM 4779 C C . ILE A 1 71 ? 15.328 4.657 -5.423 1.00 15.00 63 ILE A C 4
ATOM 4780 O O . ILE A 1 71 ? 15.339 5.804 -5.868 1.00 15.00 63 ILE A O 4
ATOM 4796 N N . GLU A 1 72 ? 15.364 4.282 -4.110 1.00 15.00 64 GLU A N 4
ATOM 4797 C CA . GLU A 1 72 ? 15.590 5.094 -2.887 1.00 15.00 64 GLU A CA 4
ATOM 4798 C C . GLU A 1 72 ? 16.119 6.481 -3.324 1.00 15.00 64 GLU A C 4
ATOM 4799 O O . GLU A 1 72 ? 17.294 6.637 -3.713 1.00 15.00 64 GLU A O 4
ATOM 4811 N N . GLU A 1 73 ? 15.219 7.456 -3.298 1.00 15.00 65 GLU A N 4
ATOM 4812 C CA . GLU A 1 73 ? 15.410 8.710 -4.002 1.00 15.00 65 GLU A CA 4
ATOM 4813 C C . GLU A 1 73 ? 16.116 9.828 -3.252 1.00 15.00 65 GLU A C 4
ATOM 4814 O O . GLU A 1 73 ? 17.335 9.905 -3.258 1.00 15.00 65 GLU A O 4
ATOM 4826 N N . LYS A 1 74 ? 15.333 10.704 -2.621 1.00 15.00 66 LYS A N 4
ATOM 4827 C CA . LYS A 1 74 ? 15.855 11.924 -2.025 1.00 15.00 66 LYS A CA 4
ATOM 4828 C C . LYS A 1 74 ? 14.805 12.605 -1.155 1.00 15.00 66 LYS A C 4
ATOM 4829 O O . LYS A 1 74 ? 13.724 12.054 -0.978 1.00 15.00 66 LYS A O 4
ATOM 4848 N N . GLU A 1 75 ? 15.115 13.805 -0.682 1.00 15.00 67 GLU A N 4
ATOM 4849 C CA . GLU A 1 75 ? 14.204 14.608 0.115 1.00 15.00 67 GLU A CA 4
ATOM 4850 C C . GLU A 1 75 ? 13.212 15.341 -0.788 1.00 15.00 67 GLU A C 4
ATOM 4851 O O . GLU A 1 75 ? 12.180 14.772 -1.184 1.00 15.00 67 GLU A O 4
ATOM 4863 N N . ILE A 1 76 ? 13.613 16.551 -1.224 1.00 15.00 68 ILE A N 4
ATOM 4864 C CA . ILE A 1 76 ? 12.818 17.473 -2.021 1.00 15.00 68 ILE A CA 4
ATOM 4865 C C . ILE A 1 76 ? 11.391 17.643 -1.508 1.00 15.00 68 ILE A C 4
ATOM 4866 O O . ILE A 1 76 ? 10.485 16.898 -1.885 1.00 15.00 68 ILE A O 4
ATOM 4882 N N . THR A 1 77 ? 11.198 18.639 -0.674 1.00 15.00 69 THR A N 4
ATOM 4883 C CA . THR A 1 77 ? 9.853 18.963 -0.184 1.00 15.00 69 THR A CA 4
ATOM 4884 C C . THR A 1 77 ? 9.762 20.466 0.086 1.00 15.00 69 THR A C 4
ATOM 4885 O O . THR A 1 77 ? 10.270 20.947 1.085 1.00 15.00 69 THR A O 4
ATOM 4896 N N . LEU A 1 78 ? 9.261 21.191 -0.913 1.00 15.00 70 LEU A N 4
ATOM 4897 C CA . LEU A 1 78 ? 9.055 22.643 -0.877 1.00 15.00 70 LEU A CA 4
ATOM 4898 C C . LEU A 1 78 ? 8.555 23.255 0.462 1.00 15.00 70 LEU A C 4
ATOM 4899 O O . LEU A 1 78 ? 9.340 23.482 1.380 1.00 15.00 70 LEU A O 4
ATOM 4915 N N . GLN A 1 79 ? 7.294 23.584 0.541 1.00 15.00 71 GLN A N 4
ATOM 4916 C CA . GLN A 1 79 ? 6.805 24.285 1.685 1.00 15.00 71 GLN A CA 4
ATOM 4917 C C . GLN A 1 79 ? 5.450 23.847 2.156 1.00 15.00 71 GLN A C 4
ATOM 4918 O O . GLN A 1 79 ? 4.579 23.436 1.376 1.00 15.00 71 GLN A O 4
ATOM 4932 N N . GLU A 1 80 ? 5.309 23.944 3.459 1.00 15.00 72 GLU A N 4
ATOM 4933 C CA . GLU A 1 80 ? 4.115 23.751 4.216 1.00 15.00 72 GLU A CA 4
ATOM 4934 C C . GLU A 1 80 ? 3.086 24.859 3.940 1.00 15.00 72 GLU A C 4
ATOM 4935 O O . GLU A 1 80 ? 3.037 25.862 4.656 1.00 15.00 72 GLU A O 4
ATOM 4947 N N . LEU A 1 81 ? 2.407 24.808 2.818 1.00 15.00 73 LEU A N 4
ATOM 4948 C CA . LEU A 1 81 ? 1.302 25.717 2.557 1.00 15.00 73 LEU A CA 4
ATOM 4949 C C . LEU A 1 81 ? -0.002 24.937 2.522 1.00 15.00 73 LEU A C 4
ATOM 4950 O O . LEU A 1 81 ? -1.006 25.413 1.987 1.00 15.00 73 LEU A O 4
ATOM 4966 N N . ILE A 1 82 ? -0.013 23.762 3.106 1.00 15.00 74 ILE A N 4
ATOM 4967 C CA . ILE A 1 82 ? -1.146 22.881 2.876 1.00 15.00 74 ILE A CA 4
ATOM 4968 C C . ILE A 1 82 ? -2.104 22.814 4.090 1.00 15.00 74 ILE A C 4
ATOM 4969 O O . ILE A 1 82 ? -1.894 21.953 5.024 1.00 15.00 74 ILE A O 4
ATOM 4985 N N . SER A 1 9 ? 8.568 20.875 13.172 1.00 15.00 1 SER A N 5
ATOM 4986 C CA . SER A 1 9 ? 7.802 20.001 12.288 1.00 15.00 1 SER A CA 5
ATOM 4987 C C . SER A 1 9 ? 8.470 20.089 10.921 1.00 15.00 1 SER A C 5
ATOM 4988 O O . SER A 1 9 ? 9.118 21.112 10.660 1.00 15.00 1 SER A O 5
ATOM 4996 N N . LYS A 1 10 ? 8.398 19.074 10.045 1.00 15.00 2 LYS A N 5
ATOM 4997 C CA . LYS A 1 10 ? 8.900 19.210 8.704 1.00 15.00 2 LYS A CA 5
ATOM 4998 C C . LYS A 1 10 ? 7.852 18.622 7.832 1.00 15.00 2 LYS A C 5
ATOM 4999 O O . LYS A 1 10 ? 6.9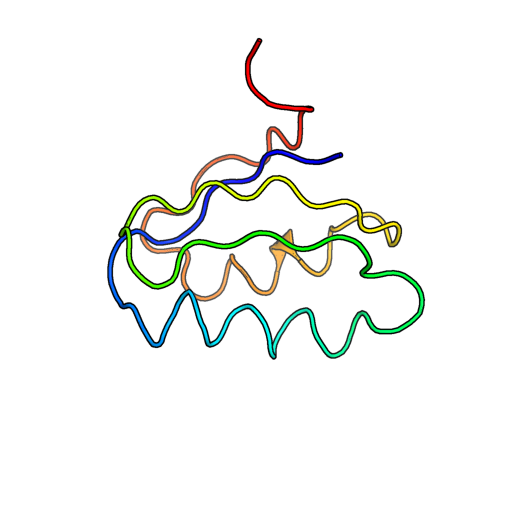76 17.948 8.353 1.00 15.00 2 LYS A O 5
ATOM 5018 N N . TRP A 1 11 ? 7.934 18.825 6.562 1.00 15.00 3 TRP A N 5
ATOM 5019 C CA . TRP A 1 11 ? 7.022 18.244 5.610 1.00 15.00 3 TRP A CA 5
ATOM 5020 C C . TRP A 1 11 ? 7.884 17.483 4.628 1.00 15.00 3 TRP A C 5
ATOM 5021 O O . TRP A 1 11 ? 8.658 18.091 3.871 1.00 15.00 3 TRP A O 5
ATOM 5042 N N . ILE A 1 12 ? 7.800 16.150 4.647 1.00 15.00 4 ILE A N 5
ATOM 5043 C CA . ILE A 1 12 ? 8.594 15.309 3.746 1.00 15.00 4 ILE A CA 5
ATOM 5044 C C . ILE A 1 12 ? 7.681 14.238 3.145 1.00 15.00 4 ILE A C 5
ATOM 5045 O O . ILE A 1 12 ? 6.458 14.329 3.303 1.00 15.00 4 ILE A O 5
ATOM 5061 N N . LYS A 1 13 ? 8.238 13.204 2.523 1.00 15.00 5 LYS A N 5
ATOM 5062 C CA . LYS A 1 13 ? 7.426 12.212 1.834 1.00 15.00 5 LYS A CA 5
ATOM 5063 C C . LYS A 1 13 ? 7.873 10.860 2.324 1.00 15.00 5 LYS A C 5
ATOM 5064 O O . LYS A 1 13 ? 9.057 10.589 2.315 1.00 15.00 5 LYS A O 5
ATOM 5083 N N . PHE A 1 14 ? 6.963 10.090 2.878 1.00 15.00 6 PHE A N 5
ATOM 5084 C CA . PHE A 1 14 ? 7.198 8.740 3.322 1.00 15.00 6 PHE A CA 5
ATOM 5085 C C . PHE A 1 14 ? 7.404 7.708 2.182 1.00 15.00 6 PHE A C 5
ATOM 5086 O O . PHE A 1 14 ? 7.802 8.030 1.084 1.00 15.00 6 PHE A O 5
ATOM 5103 N N . THR A 1 15 ? 6.874 6.545 2.441 1.00 15.00 7 THR A N 5
ATOM 5104 C CA . THR A 1 15 ? 6.900 5.381 1.641 1.00 15.00 7 THR A CA 5
ATOM 5105 C C . THR A 1 15 ? 5.415 5.190 1.267 1.00 15.00 7 THR A C 5
ATOM 5106 O O . THR A 1 15 ? 4.545 5.354 2.133 1.00 15.00 7 THR A O 5
ATOM 5117 N N . THR A 1 16 ? 5.100 4.853 0.030 1.00 15.00 8 THR A N 5
ATOM 5118 C CA . THR A 1 16 ? 3.713 4.806 -0.420 1.00 15.00 8 THR A CA 5
ATOM 5119 C C . THR A 1 16 ? 3.546 3.458 -1.132 1.00 15.00 8 THR A C 5
ATOM 5120 O O . THR A 1 16 ? 4.103 3.268 -2.210 1.00 15.00 8 THR A O 5
ATOM 5131 N N . ASN A 1 17 ? 2.849 2.511 -0.533 1.00 15.00 9 ASN A N 5
ATOM 5132 C CA . ASN A 1 17 ? 2.808 1.152 -1.118 1.00 15.00 9 ASN A CA 5
ATOM 5133 C C . ASN A 1 17 ? 1.694 0.290 -0.546 1.00 15.00 9 ASN A C 5
ATOM 5134 O O . ASN A 1 17 ? 0.994 -0.397 -1.270 1.00 15.00 9 ASN A O 5
ATOM 5145 N N . LEU A 1 18 ? 1.508 0.435 0.745 1.00 15.00 10 LEU A N 5
ATOM 5146 C CA . LEU A 1 18 ? 0.724 -0.467 1.592 1.00 15.00 10 LEU A CA 5
ATOM 5147 C C . LEU A 1 18 ? 0.597 0.121 2.978 1.00 15.00 10 LEU A C 5
ATOM 5148 O O . LEU A 1 18 ? -0.103 1.107 3.190 1.00 15.00 10 LEU A O 5
ATOM 5164 N N . THR A 1 19 ? 1.323 -0.461 3.869 1.00 15.00 11 THR A N 5
ATOM 5165 C CA . THR A 1 19 ? 1.431 -0.155 5.206 1.00 15.00 11 THR A CA 5
ATOM 5166 C C . THR A 1 19 ? 2.894 -0.347 5.399 1.00 15.00 11 THR A C 5
ATOM 5167 O O . THR A 1 19 ? 3.396 -1.476 5.411 1.00 15.00 11 THR A O 5
ATOM 5178 N N . PRO A 1 20 ? 3.637 0.727 5.305 1.00 15.00 12 PRO A N 5
ATOM 5179 C CA . PRO A 1 20 ? 5.065 0.646 5.246 1.00 15.00 12 PRO A CA 5
ATOM 5180 C C . PRO A 1 20 ? 5.709 -0.017 6.463 1.00 15.00 12 PRO A C 5
ATOM 5181 O O . PRO A 1 20 ? 5.039 -0.359 7.453 1.00 15.00 12 PRO A O 5
ATOM 5192 N N . GLU A 1 21 ? 6.989 -0.198 6.389 1.00 15.00 13 GLU A N 5
ATOM 5193 C CA . GLU A 1 21 ? 7.693 -0.848 7.433 1.00 15.00 13 GLU A CA 5
ATOM 5194 C C . GLU A 1 21 ? 8.219 0.277 8.335 1.00 15.00 13 GLU A C 5
ATOM 5195 O O . GLU A 1 21 ? 7.793 1.430 8.196 1.00 15.00 13 GLU A O 5
ATOM 5207 N N . GLU A 1 22 ? 9.144 0.001 9.186 1.00 15.00 14 GLU A N 5
ATOM 5208 C CA . GLU A 1 22 ? 9.438 0.903 10.260 1.00 15.00 14 GLU A CA 5
ATOM 5209 C C . GLU A 1 22 ? 10.880 0.795 10.626 1.00 15.00 14 GLU A C 5
ATOM 5210 O O . GLU A 1 22 ? 11.242 1.132 11.724 1.00 15.00 14 GLU A O 5
ATOM 5222 N N . ALA A 1 23 ? 11.746 0.406 9.710 1.00 15.00 15 ALA A N 5
ATOM 5223 C CA . ALA A 1 23 ? 13.144 0.345 10.107 1.00 15.00 15 ALA A CA 5
ATOM 5224 C C . ALA A 1 23 ? 13.811 1.667 9.699 1.00 15.00 15 ALA A C 5
ATOM 5225 O O . ALA A 1 23 ? 15.011 1.870 9.866 1.00 15.00 15 ALA A O 5
ATOM 5232 N N . LYS A 1 24 ? 13.009 2.543 9.114 1.00 15.00 16 LYS A N 5
ATOM 5233 C CA . LYS A 1 24 ? 13.408 3.908 8.944 1.00 15.00 16 LYS A CA 5
ATOM 5234 C C . LYS A 1 24 ? 12.981 4.634 10.224 1.00 15.00 16 LYS A C 5
ATOM 5235 O O . LYS A 1 24 ? 13.796 5.240 10.902 1.00 15.00 16 LYS A O 5
ATOM 5254 N N . ILE A 1 25 ? 11.664 4.562 10.527 1.00 15.00 17 ILE A N 5
ATOM 5255 C CA . ILE A 1 25 ? 11.077 4.986 11.823 1.00 15.00 17 ILE A CA 5
ATOM 5256 C C . ILE A 1 25 ? 11.885 4.507 13.031 1.00 15.00 17 ILE A C 5
ATOM 5257 O O . ILE A 1 25 ? 12.202 5.296 13.918 1.00 15.00 17 ILE A O 5
ATOM 5273 N N . VAL A 1 26 ? 12.227 3.262 13.071 1.00 15.00 18 VAL A N 5
ATOM 5274 C CA . VAL A 1 26 ? 13.017 2.768 14.154 1.00 15.00 18 VAL A CA 5
ATOM 5275 C C . VAL A 1 26 ? 14.458 2.770 13.691 1.00 15.00 18 VAL A C 5
ATOM 5276 O O . VAL A 1 26 ? 14.787 2.179 12.684 1.00 15.00 18 VAL A O 5
ATOM 5289 N N . GLN A 1 27 ? 15.276 3.484 14.424 1.00 15.00 19 GLN A N 5
ATOM 5290 C CA . GLN A 1 27 ? 16.706 3.750 14.188 1.00 15.00 19 GLN A CA 5
ATOM 5291 C C . GLN A 1 27 ? 16.914 5.145 13.614 1.00 15.00 19 GLN A C 5
ATOM 5292 O O . GLN A 1 27 ? 17.434 6.006 14.336 1.00 15.00 19 GLN A O 5
ATOM 5306 N N . TYR A 1 28 ? 16.499 5.400 12.377 1.00 15.00 20 TYR A N 5
ATOM 5307 C CA . TYR A 1 28 ? 16.672 6.748 11.815 1.00 15.00 20 TYR A CA 5
ATOM 5308 C C . TYR A 1 28 ? 15.863 7.849 12.523 1.00 15.00 20 TYR A C 5
ATOM 5309 O O . TYR A 1 28 ? 16.449 8.638 13.249 1.00 15.00 20 TYR A O 5
ATOM 5327 N N . GLU A 1 29 ? 14.522 7.920 12.300 1.00 15.00 21 GLU A N 5
ATOM 5328 C CA . GLU A 1 29 ? 13.644 8.973 12.922 1.00 15.00 21 GLU A CA 5
ATOM 5329 C C . GLU A 1 29 ? 13.782 8.992 14.469 1.00 15.00 21 GLU A C 5
ATOM 5330 O O . GLU A 1 29 ? 13.632 9.999 15.150 1.00 15.00 21 GLU A O 5
ATOM 5342 N N . LEU A 1 30 ? 14.113 7.821 14.939 1.00 15.00 22 LEU A N 5
ATOM 5343 C CA . LEU A 1 30 ? 14.187 7.429 16.328 1.00 15.00 22 LEU A CA 5
ATOM 5344 C C . LEU A 1 30 ? 15.402 8.042 16.978 1.00 15.00 22 LEU A C 5
ATOM 5345 O O . LEU A 1 30 ? 15.358 8.319 18.164 1.00 15.00 22 LEU A O 5
ATOM 5361 N N . SER A 1 31 ? 16.516 8.166 16.264 1.00 15.00 23 SER A N 5
ATOM 5362 C CA . SER A 1 31 ? 17.713 8.823 16.830 1.00 15.00 23 SER A CA 5
ATOM 5363 C C . SER A 1 31 ? 17.429 10.129 17.683 1.00 15.00 23 SER A C 5
ATOM 5364 O O . SER A 1 31 ? 18.088 10.351 18.712 1.00 15.00 23 SER A O 5
ATOM 5372 N N . THR A 1 32 ? 16.450 10.941 17.297 1.00 15.00 24 THR A N 5
ATOM 5373 C CA . THR A 1 32 ? 16.143 12.175 18.025 1.00 15.00 24 THR A CA 5
ATOM 5374 C C . THR A 1 32 ? 14.845 12.050 18.875 1.00 15.00 24 THR A C 5
ATOM 5375 O O . THR A 1 32 ? 14.169 13.042 19.204 1.00 15.00 24 THR A O 5
ATOM 5386 N N . ARG A 1 33 ? 14.613 10.790 19.279 1.00 15.00 25 ARG A N 5
ATOM 5387 C CA . ARG A 1 33 ? 13.465 10.271 20.076 1.00 15.00 25 ARG A CA 5
ATOM 5388 C C . ARG A 1 33 ? 12.706 11.297 20.975 1.00 15.00 25 ARG A C 5
ATOM 5389 O O . ARG A 1 33 ? 11.609 11.645 20.630 1.00 15.00 25 ARG A O 5
ATOM 5410 N N . ASP A 1 34 ? 13.250 11.630 22.176 1.00 15.00 26 ASP A N 5
ATOM 5411 C CA . ASP A 1 34 ? 12.714 12.707 23.116 1.00 15.00 26 ASP A CA 5
ATOM 5412 C C . ASP A 1 34 ? 11.758 13.697 22.428 1.00 15.00 26 ASP A C 5
ATOM 5413 O O . ASP A 1 34 ? 10.545 13.637 22.609 1.00 15.00 26 ASP A O 5
ATOM 5422 N N . GLU A 1 35 ? 12.331 14.605 21.691 1.00 15.00 27 GLU A N 5
ATOM 5423 C CA . GLU A 1 35 ? 11.689 15.549 20.830 1.00 15.00 27 GLU A CA 5
ATOM 5424 C C . GLU A 1 35 ? 10.855 14.954 19.698 1.00 15.00 27 GLU A C 5
ATOM 5425 O O . GLU A 1 35 ? 9.741 15.433 19.438 1.00 15.00 27 GLU A O 5
ATOM 5437 N N . PHE A 1 36 ? 11.394 13.977 18.982 1.00 15.00 28 PHE A N 5
ATOM 5438 C CA . PHE A 1 36 ? 10.590 13.245 17.972 1.00 15.00 28 PHE A CA 5
ATOM 5439 C C . PHE A 1 36 ? 9.327 12.548 18.549 1.00 15.00 28 PHE A C 5
ATOM 5440 O O . PHE A 1 36 ? 9.370 11.438 19.100 1.00 15.00 28 PHE A O 5
ATOM 5457 N N . TYR A 1 37 ? 8.212 13.208 18.383 1.00 15.00 29 TYR A N 5
ATOM 5458 C CA . TYR A 1 37 ? 6.941 12.693 18.798 1.00 15.00 29 TYR A CA 5
ATOM 5459 C C . TYR A 1 37 ? 5.917 12.874 17.695 1.00 15.00 29 TYR A C 5
ATOM 5460 O O . TYR A 1 37 ? 5.178 11.941 17.365 1.00 15.00 29 TYR A O 5
ATOM 5478 N N . ARG A 1 38 ? 5.809 14.106 17.202 1.00 15.00 30 ARG A N 5
ATOM 5479 C CA . ARG A 1 38 ? 4.908 14.395 16.095 1.00 15.00 30 ARG A CA 5
ATOM 5480 C C . ARG A 1 38 ? 5.225 13.498 14.870 1.00 15.00 30 ARG A C 5
ATOM 5481 O O . ARG A 1 38 ? 6.391 13.361 14.500 1.00 15.00 30 ARG A O 5
ATOM 5502 N N . VAL A 1 39 ? 4.184 12.902 14.278 1.00 15.00 31 VAL A N 5
ATOM 5503 C CA . VAL A 1 39 ? 4.305 11.977 13.135 1.00 15.00 31 VAL A CA 5
ATOM 5504 C C . VAL A 1 39 ? 3.364 12.385 11.968 1.00 15.00 31 VAL A C 5
ATOM 5505 O O . VAL A 1 39 ? 3.801 13.010 11.044 1.00 15.00 31 VAL A O 5
ATOM 5518 N N . PHE A 1 40 ? 2.077 12.033 12.057 1.00 15.00 32 PHE A N 5
ATOM 5519 C CA . PHE A 1 40 ? 1.057 12.310 11.005 1.00 15.00 32 PHE A CA 5
ATOM 5520 C C . PHE A 1 40 ? 1.473 11.924 9.587 1.00 15.00 32 PHE A C 5
ATOM 5521 O O . PHE A 1 40 ? 1.993 12.741 8.837 1.00 15.00 32 PHE A O 5
ATOM 5538 N N . ILE A 1 41 ? 1.248 10.664 9.248 1.00 15.00 33 ILE A N 5
ATOM 5539 C CA . ILE A 1 41 ? 1.544 10.147 7.912 1.00 15.00 33 ILE A CA 5
ATOM 5540 C C . ILE A 1 41 ? 0.317 9.414 7.391 1.00 15.00 33 ILE A C 5
ATOM 5541 O O . ILE A 1 41 ? -0.589 9.112 8.183 1.00 15.00 33 ILE A O 5
ATOM 5557 N N . ASN A 1 42 ? 0.235 9.155 6.084 1.00 15.00 34 ASN A N 5
ATOM 5558 C CA . ASN A 1 42 ? -0.739 8.247 5.591 1.00 15.00 34 ASN A CA 5
ATOM 5559 C C . ASN A 1 42 ? -0.049 6.916 5.521 1.00 15.00 34 ASN A C 5
ATOM 5560 O O . ASN A 1 42 ? 0.841 6.726 4.719 1.00 15.00 34 ASN A O 5
ATOM 5571 N N . PRO A 1 43 ? -0.355 5.990 6.404 1.00 15.00 35 PRO A N 5
ATOM 5572 C CA . PRO A 1 43 ? 0.233 4.674 6.361 1.00 15.00 35 PRO A CA 5
ATOM 5573 C C . PRO A 1 43 ? -0.708 3.735 5.637 1.00 15.00 35 PRO A C 5
ATOM 5574 O O . PRO A 1 43 ? -0.714 2.521 5.864 1.00 15.00 35 PRO A O 5
ATOM 5585 N N . TYR A 1 44 ? -1.481 4.302 4.737 1.00 15.00 36 TYR A N 5
ATOM 5586 C CA . TYR A 1 44 ? -2.547 3.598 4.138 1.00 15.00 36 TYR A CA 5
ATOM 5587 C C . TYR A 1 44 ? -2.598 3.953 2.676 1.00 15.00 36 TYR A C 5
ATOM 5588 O O . TYR A 1 44 ? -2.472 5.135 2.308 1.00 15.00 36 TYR A O 5
ATOM 5606 N N . ALA A 1 45 ? -2.744 2.916 1.885 1.00 15.00 37 ALA A N 5
ATOM 5607 C CA . ALA A 1 45 ? -2.877 2.947 0.450 1.00 15.00 37 ALA A CA 5
ATOM 5608 C C . ALA A 1 45 ? -2.050 4.000 -0.273 1.00 15.00 37 ALA A C 5
ATOM 5609 O O . ALA A 1 45 ? -2.588 4.993 -0.758 1.00 15.00 37 ALA A O 5
ATOM 5616 N N . LYS A 1 46 ? -0.723 3.812 -0.244 1.00 15.00 38 LYS A N 5
ATOM 5617 C CA . LYS A 1 46 ? 0.246 4.535 -1.096 1.00 15.00 38 LYS A CA 5
ATOM 5618 C C . LYS A 1 46 ? 0.178 6.069 -1.126 1.00 15.00 38 LYS A C 5
ATOM 5619 O O . LYS A 1 46 ? 0.591 6.678 -2.119 1.00 15.00 38 LYS A O 5
ATOM 5638 N N . VAL A 1 47 ? -0.276 6.692 -0.104 1.00 15.00 39 VAL A N 5
ATOM 5639 C CA . VAL A 1 47 ? -0.216 8.142 -0.009 1.00 15.00 39 VAL A CA 5
ATOM 5640 C C . VAL A 1 47 ? 0.354 8.419 1.352 1.00 15.00 39 VAL A C 5
ATOM 5641 O O . VAL A 1 47 ? 0.357 7.504 2.138 1.00 15.00 39 VAL A O 5
ATOM 5654 N N . ALA A 1 48 ? 1.001 9.567 1.561 1.00 15.00 40 ALA A N 5
ATOM 5655 C CA . ALA A 1 48 ? 1.452 10.032 2.853 1.00 15.00 40 ALA A CA 5
ATOM 5656 C C . ALA A 1 48 ? 1.834 11.511 2.844 1.00 15.00 40 ALA A C 5
ATOM 5657 O O . ALA A 1 48 ? 2.146 12.084 1.802 1.00 15.00 40 ALA A O 5
ATOM 5664 N N . GLU A 1 49 ? 1.790 12.079 4.021 1.00 15.00 41 GLU A N 5
ATOM 5665 C CA . GLU A 1 49 ? 2.336 13.369 4.339 1.00 15.00 41 GLU A CA 5
ATOM 5666 C C . GLU A 1 49 ? 3.199 13.043 5.514 1.00 15.00 41 GLU A C 5
ATOM 5667 O O . GLU A 1 49 ? 2.922 12.057 6.176 1.00 15.00 41 GLU A O 5
ATOM 5679 N N . VAL A 1 50 ? 4.284 13.716 5.710 1.00 15.00 42 VAL A N 5
ATOM 5680 C CA . VAL A 1 50 ? 5.149 13.343 6.819 1.00 15.00 42 VAL A CA 5
ATOM 5681 C C . VAL A 1 50 ? 5.552 14.518 7.663 1.00 15.00 42 VAL A C 5
ATOM 5682 O O . VAL A 1 50 ? 5.862 15.591 7.155 1.00 15.00 42 VAL A O 5
ATOM 5695 N N . VAL A 1 51 ? 5.592 14.222 8.960 1.00 15.00 43 VAL A N 5
ATOM 5696 C CA . VAL A 1 51 ? 6.003 15.148 9.934 1.00 15.00 43 VAL A CA 5
ATOM 5697 C C . VAL A 1 51 ? 6.986 14.438 10.844 1.00 15.00 43 VAL A C 5
ATOM 5698 O O . VAL A 1 51 ? 6.675 13.426 11.447 1.00 15.00 43 VAL A O 5
ATOM 5711 N N . ILE A 1 52 ? 8.154 14.931 10.890 1.00 15.00 44 ILE A N 5
ATOM 5712 C CA . ILE A 1 52 ? 9.122 14.486 11.817 1.00 15.00 44 ILE A CA 5
ATOM 5713 C C . ILE A 1 52 ? 9.586 15.792 12.416 1.00 15.00 44 ILE A C 5
ATOM 5714 O O . ILE A 1 52 ? 10.068 16.681 11.712 1.00 15.00 44 ILE A O 5
ATOM 5730 N N . ASP A 1 53 ? 9.296 15.955 13.685 1.00 15.00 45 ASP A N 5
ATOM 5731 C CA . ASP A 1 53 ? 9.439 17.254 14.323 1.00 15.00 45 ASP A CA 5
ATOM 5732 C C . ASP A 1 53 ? 10.846 17.766 14.464 1.00 15.00 45 ASP A C 5
ATOM 5733 O O . ASP A 1 53 ? 11.071 18.953 14.240 1.00 15.00 45 ASP A O 5
ATOM 5742 N N . ASP A 1 54 ? 11.758 16.842 14.742 1.00 15.00 46 ASP A N 5
ATOM 5743 C CA . ASP A 1 54 ? 13.192 17.075 15.053 1.00 15.00 46 ASP A CA 5
ATOM 5744 C C . ASP A 1 54 ? 13.531 18.486 15.430 1.00 15.00 46 ASP A C 5
ATOM 5745 O O . ASP A 1 54 ? 13.895 19.295 14.571 1.00 15.00 46 ASP A O 5
ATOM 5754 N N . SER A 1 55 ? 13.184 18.887 16.613 1.00 15.00 47 SER A N 5
ATOM 5755 C CA . SER A 1 55 ? 13.765 20.124 17.054 1.00 15.00 47 SER A CA 5
ATOM 5756 C C . SER A 1 55 ? 15.332 20.106 17.097 1.00 15.00 47 SER A C 5
ATOM 5757 O O . SER A 1 55 ? 15.941 21.125 16.744 1.00 15.00 47 SER A O 5
ATOM 5765 N N . LYS A 1 56 ? 15.954 18.980 17.582 1.00 15.00 48 LYS A N 5
ATOM 5766 C CA . LYS A 1 56 ? 17.445 18.707 17.475 1.00 15.00 48 LYS A CA 5
ATOM 5767 C C . LYS A 1 56 ? 18.232 19.421 16.377 1.00 15.00 48 LYS A C 5
ATOM 5768 O O . LYS A 1 56 ? 18.552 20.611 16.537 1.00 15.00 48 LYS A O 5
ATOM 5787 N N . VAL A 1 57 ? 18.577 18.751 15.295 1.00 15.00 49 VAL A N 5
ATOM 5788 C CA . VAL A 1 57 ? 19.359 19.386 14.243 1.00 15.00 49 VAL A CA 5
ATOM 5789 C C . VAL A 1 57 ? 18.917 18.750 12.953 1.00 15.00 49 VAL A C 5
ATOM 5790 O O . VAL A 1 57 ? 19.377 17.631 12.618 1.00 15.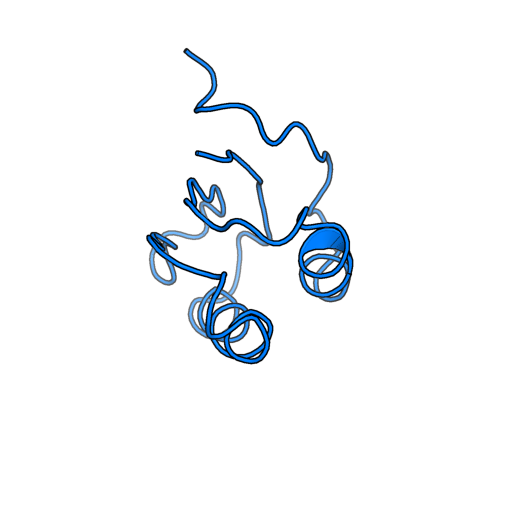00 49 VAL A O 5
ATOM 5803 N N . ASN A 1 58 ? 18.051 19.419 12.237 1.00 15.00 50 ASN A N 5
ATOM 5804 C CA . ASN A 1 58 ? 17.448 18.824 11.075 1.00 15.00 50 ASN A CA 5
ATOM 5805 C C . ASN A 1 58 ? 18.454 18.509 10.007 1.00 15.00 50 ASN A C 5
ATOM 5806 O O . ASN A 1 58 ? 18.319 17.536 9.329 1.00 15.00 50 ASN A O 5
ATOM 5817 N N . ILE A 1 59 ? 19.456 19.357 9.844 1.00 15.00 51 ILE A N 5
ATOM 5818 C CA . ILE A 1 59 ? 20.457 19.069 8.794 1.00 15.00 51 ILE A CA 5
ATOM 5819 C C . ILE A 1 59 ? 21.152 17.660 9.017 1.00 15.00 51 ILE A C 5
ATOM 5820 O O . ILE A 1 59 ? 21.476 16.966 8.046 1.00 15.00 51 ILE A O 5
ATOM 5836 N N . GLU A 1 60 ? 21.315 17.210 10.276 1.00 15.00 52 GLU A N 5
ATOM 5837 C CA . GLU A 1 60 ? 21.896 15.887 10.525 1.00 15.00 52 GLU A CA 5
ATOM 5838 C C . GLU A 1 60 ? 20.851 14.799 10.262 1.00 15.00 52 GLU A C 5
ATOM 5839 O O . GLU A 1 60 ? 21.133 13.743 9.697 1.00 15.00 52 GLU A O 5
ATOM 5851 N N . GLU A 1 61 ? 19.669 15.068 10.711 1.00 15.00 53 GLU A N 5
ATOM 5852 C CA . GLU A 1 61 ? 18.496 14.247 10.496 1.00 15.00 53 GLU A CA 5
ATOM 5853 C C . GLU A 1 61 ? 18.188 14.075 8.998 1.00 15.00 53 GLU A C 5
ATOM 5854 O O . GLU A 1 61 ? 17.949 12.958 8.547 1.00 15.00 53 GLU A O 5
ATOM 5866 N N . LEU A 1 62 ? 18.307 15.130 8.223 1.00 15.00 54 LEU A N 5
ATOM 5867 C CA . LEU A 1 62 ? 18.139 15.032 6.785 1.00 15.00 54 LEU A CA 5
ATOM 5868 C C . LEU A 1 62 ? 19.434 14.615 6.094 1.00 15.00 54 LEU A C 5
ATOM 5869 O O . LEU A 1 62 ? 19.614 14.787 4.914 1.00 15.00 54 LEU A O 5
ATOM 5885 N N . LYS A 1 63 ? 20.361 14.166 6.884 1.00 15.00 55 LYS A N 5
ATOM 5886 C CA . LYS A 1 63 ? 21.555 13.510 6.397 1.00 15.00 55 LYS A CA 5
ATOM 5887 C C . LYS A 1 63 ? 21.389 11.988 6.298 1.00 15.00 55 LYS A C 5
ATOM 5888 O O . LYS A 1 63 ? 21.414 11.450 5.187 1.00 15.00 55 LYS A O 5
ATOM 5907 N N . GLU A 1 64 ? 21.236 11.277 7.415 1.00 15.00 56 GLU A N 5
ATOM 5908 C CA . GLU A 1 64 ? 21.338 9.821 7.302 1.00 15.00 56 GLU A CA 5
ATOM 5909 C C . GLU A 1 64 ? 20.175 9.127 6.606 1.00 15.00 56 GLU A C 5
ATOM 5910 O O . GLU A 1 64 ? 20.359 8.246 5.766 1.00 15.00 56 GLU A O 5
ATOM 5922 N N . LYS A 1 65 ? 18.987 9.516 6.973 1.00 15.00 57 LYS A N 5
ATOM 5923 C CA . LYS A 1 65 ? 17.791 8.969 6.418 1.00 15.00 57 LYS A CA 5
ATOM 5924 C C . LYS A 1 65 ? 17.355 9.606 5.114 1.00 15.00 57 LYS A C 5
ATOM 5925 O O . LYS A 1 65 ? 16.344 9.237 4.569 1.00 15.00 57 LYS A O 5
ATOM 5944 N N . LEU A 1 66 ? 18.084 10.700 4.740 1.00 15.00 58 LEU A N 5
ATOM 5945 C CA . LEU A 1 66 ? 17.997 11.412 3.352 1.00 15.00 58 LEU A CA 5
ATOM 5946 C C . LEU A 1 66 ? 18.036 10.407 2.097 1.00 15.00 58 LEU A C 5
ATOM 5947 O O . LEU A 1 66 ? 18.349 10.767 0.961 1.00 15.00 58 LEU A O 5
ATOM 5963 N N . LYS A 1 67 ? 17.685 9.229 2.363 1.00 15.00 59 LYS A N 5
ATOM 5964 C CA . LYS A 1 67 ? 17.742 8.091 1.528 1.00 15.00 59 LYS A CA 5
ATOM 5965 C C . LYS A 1 67 ? 16.292 7.719 1.320 1.00 15.00 59 LYS A C 5
ATOM 5966 O O . LYS A 1 67 ? 15.480 8.023 2.192 1.00 15.00 59 LYS A O 5
ATOM 5985 N N . GLY A 1 68 ? 15.918 7.103 0.249 1.00 15.00 60 GLY A N 5
ATOM 5986 C CA . GLY A 1 68 ? 14.531 6.850 0.072 1.00 15.00 60 GLY A CA 5
ATOM 5987 C C . GLY A 1 68 ? 14.374 5.777 -0.921 1.00 15.00 60 GLY A C 5
ATOM 5988 O O . GLY A 1 68 ? 15.053 5.784 -1.951 1.00 15.00 60 GLY A O 5
ATOM 5992 N N . GLU A 1 69 ? 13.567 4.850 -0.611 1.00 15.00 61 GLU A N 5
ATOM 5993 C CA . GLU A 1 69 ? 13.402 3.692 -1.416 1.00 15.00 61 GLU A CA 5
ATOM 5994 C C . GLU A 1 69 ? 11.932 3.352 -1.474 1.00 15.00 61 GLU A C 5
ATOM 5995 O O . GLU A 1 69 ? 11.188 3.872 -0.661 1.00 15.00 61 GLU A O 5
ATOM 6007 N N . VAL A 1 70 ? 11.510 2.548 -2.505 1.00 15.00 62 VAL A N 5
ATOM 6008 C CA . VAL A 1 70 ? 10.108 2.109 -2.678 1.00 15.00 62 VAL A CA 5
ATOM 6009 C C . VAL A 1 70 ? 9.264 3.250 -3.307 1.00 15.00 62 VAL A C 5
ATOM 6010 O O . VAL A 1 70 ? 8.052 3.340 -3.141 1.00 15.00 62 VAL A O 5
ATOM 6023 N N . ILE A 1 71 ? 9.936 4.146 -4.081 1.00 15.00 63 ILE A N 5
ATOM 6024 C CA . ILE A 1 71 ? 9.302 5.349 -4.725 1.00 15.00 63 ILE A CA 5
ATOM 6025 C C . ILE A 1 71 ? 9.125 6.516 -3.684 1.00 15.00 63 ILE A C 5
ATOM 6026 O O . ILE A 1 71 ? 8.489 7.557 -3.934 1.00 15.00 63 ILE A O 5
ATOM 6042 N N . GLU A 1 72 ? 9.778 6.343 -2.556 1.00 15.00 64 GLU A N 5
ATOM 6043 C CA . GLU A 1 72 ? 9.919 7.393 -1.553 1.00 15.00 64 GLU A CA 5
ATOM 6044 C C . GLU A 1 72 ? 10.797 8.524 -2.105 1.00 15.00 64 GLU A C 5
ATOM 6045 O O . GLU A 1 72 ? 10.421 9.704 -2.071 1.00 15.00 64 GLU A O 5
ATOM 6057 N N . GLU A 1 73 ? 11.911 8.125 -2.717 1.00 15.00 65 GLU A N 5
ATOM 6058 C CA . GLU A 1 73 ? 12.914 9.027 -3.275 1.00 15.00 65 GLU A CA 5
ATOM 6059 C C . GLU A 1 73 ? 13.419 10.094 -2.348 1.00 15.00 65 GLU A C 5
ATOM 6060 O O . GLU A 1 73 ? 13.091 11.291 -2.479 1.00 15.00 65 GLU A O 5
ATOM 6072 N N . LYS A 1 74 ? 14.254 9.615 -1.415 1.00 15.00 66 LYS A N 5
ATOM 6073 C CA . LYS A 1 74 ? 14.899 10.423 -0.370 1.00 15.00 66 LYS A CA 5
ATOM 6074 C C . LYS A 1 74 ? 13.783 11.074 0.450 1.00 15.00 66 LYS A C 5
ATOM 6075 O O . LYS A 1 74 ? 12.638 10.637 0.358 1.00 15.00 66 LYS A O 5
ATOM 6094 N N . GLU A 1 75 ? 14.039 12.045 1.279 1.00 15.00 67 GLU A N 5
ATOM 6095 C CA . GLU A 1 75 ? 12.938 12.673 1.921 1.00 15.00 67 GLU A CA 5
ATOM 6096 C C . GLU A 1 75 ? 12.924 14.097 1.443 1.00 15.00 67 GLU A C 5
ATOM 6097 O O . GLU A 1 75 ? 13.765 14.891 1.824 1.00 15.00 67 GLU A O 5
ATOM 6109 N N . ILE A 1 76 ? 12.087 14.331 0.456 1.00 15.00 68 ILE A N 5
ATOM 6110 C CA . ILE A 1 76 ? 11.973 15.596 -0.190 1.00 15.00 68 ILE A CA 5
ATOM 6111 C C . ILE A 1 76 ? 11.601 16.812 0.728 1.00 15.00 68 ILE A C 5
ATOM 6112 O O . ILE A 1 76 ? 12.245 17.065 1.732 1.00 15.00 68 ILE A O 5
ATOM 6128 N N . THR A 1 77 ? 10.535 17.441 0.454 1.00 15.00 69 THR A N 5
ATOM 6129 C CA . THR A 1 77 ? 10.242 18.801 0.914 1.00 15.00 69 THR A CA 5
ATOM 6130 C C . THR A 1 77 ? 9.078 19.278 0.099 1.00 15.00 69 THR A C 5
ATOM 6131 O O . THR A 1 77 ? 9.090 19.114 -1.125 1.00 15.00 69 THR A O 5
ATOM 6142 N N . LEU A 1 78 ? 8.093 19.837 0.731 1.00 15.00 70 LEU A N 5
ATOM 6143 C CA . LEU A 1 78 ? 7.018 20.511 0.013 1.00 15.00 70 LEU A CA 5
ATOM 6144 C C . LEU A 1 78 ? 6.255 21.384 1.009 1.00 15.00 70 LEU A C 5
ATOM 6145 O O . LEU A 1 78 ? 6.497 21.323 2.205 1.00 15.00 70 LEU A O 5
ATOM 6161 N N . GLN A 1 79 ? 5.410 22.197 0.486 1.00 15.00 71 GLN A N 5
ATOM 6162 C CA . GLN A 1 79 ? 4.700 23.170 1.199 1.00 15.00 71 GLN A CA 5
ATOM 6163 C C . GLN A 1 79 ? 3.223 22.836 1.118 1.00 15.00 71 GLN A C 5
ATOM 6164 O O . GLN A 1 79 ? 2.710 22.450 0.062 1.00 15.00 71 GLN A O 5
ATOM 6178 N N . GLU A 1 80 ? 2.598 22.909 2.257 1.00 15.00 72 GLU A N 5
ATOM 6179 C CA . GLU A 1 80 ? 1.232 22.535 2.525 1.00 15.00 72 GLU A CA 5
ATOM 6180 C C . GLU A 1 80 ? 0.109 23.248 1.751 1.00 15.00 72 GLU A C 5
ATOM 6181 O O . GLU A 1 80 ? -0.676 24.000 2.337 1.00 15.00 72 GLU A O 5
ATOM 6193 N N . LEU A 1 81 ? -0.035 23.066 0.460 1.00 15.00 73 LEU A N 5
ATOM 6194 C CA . LEU A 1 81 ? -1.216 23.620 -0.176 1.00 15.00 73 LEU A CA 5
ATOM 6195 C C . LEU A 1 81 ? -2.264 22.507 -0.197 1.00 15.00 73 LEU A C 5
ATOM 6196 O O . LEU A 1 81 ? -2.498 21.860 -1.218 1.00 15.00 73 LEU A O 5
ATOM 6212 N N . ILE A 1 82 ? -2.794 22.227 0.965 1.00 15.00 74 ILE A N 5
ATOM 6213 C CA . ILE A 1 82 ? -3.723 21.118 1.168 1.00 15.00 74 ILE A CA 5
ATOM 6214 C C . ILE A 1 82 ? -4.602 21.373 2.386 1.00 15.00 74 ILE A C 5
ATOM 6215 O O . ILE A 1 82 ? -5.659 22.083 2.205 1.00 15.00 74 ILE A O 5
ATOM 6231 N N . SER A 1 9 ? 6.182 24.546 10.009 1.00 15.00 1 SER A N 6
ATOM 6232 C CA . SER A 1 9 ? 6.354 23.121 9.828 1.00 15.00 1 SER A CA 6
ATOM 6233 C C . SER A 1 9 ? 6.841 22.896 8.391 1.00 15.00 1 SER A C 6
ATOM 6234 O O . SER A 1 9 ? 7.298 23.848 7.781 1.00 15.00 1 SER A O 6
ATOM 6242 N N . LYS A 1 10 ? 6.762 21.694 7.811 1.00 15.00 2 LYS A N 6
ATOM 6243 C CA . LYS A 1 10 ? 7.300 21.488 6.478 1.00 15.00 2 LYS A CA 6
ATOM 6244 C C . LYS A 1 10 ? 6.245 20.727 5.767 1.00 15.00 2 LYS A C 6
ATOM 6245 O O . LYS A 1 10 ? 5.411 20.150 6.434 1.00 15.00 2 LYS A O 6
ATOM 6264 N N . TRP A 1 11 ? 6.245 20.708 4.485 1.00 15.00 3 TRP A N 6
ATOM 6265 C CA . TRP A 1 11 ? 5.386 19.765 3.794 1.00 15.00 3 TRP A CA 6
ATOM 6266 C C . TRP A 1 11 ? 6.330 19.056 2.819 1.00 15.00 3 TRP A C 6
ATOM 6267 O O . TRP A 1 11 ? 6.677 19.578 1.778 1.00 15.00 3 TRP A O 6
ATOM 6288 N N . ILE A 1 12 ? 6.760 17.863 3.220 1.00 15.00 4 ILE A N 6
ATOM 6289 C CA . ILE A 1 12 ? 7.777 17.074 2.510 1.00 15.00 4 ILE A CA 6
ATOM 6290 C C . ILE A 1 12 ? 7.191 15.731 2.186 1.00 15.00 4 ILE A C 6
ATOM 6291 O O . ILE A 1 12 ? 6.095 15.439 2.625 1.00 15.00 4 ILE A O 6
ATOM 6307 N N . LYS A 1 13 ? 7.872 14.923 1.398 1.00 15.00 5 LYS A N 6
ATOM 6308 C CA . LYS A 1 13 ? 7.284 13.710 0.901 1.00 15.00 5 LYS A CA 6
ATOM 6309 C C . LYS A 1 13 ? 7.925 12.522 1.643 1.00 15.00 5 LYS A C 6
ATOM 6310 O O . LYS A 1 13 ? 8.417 12.703 2.756 1.00 15.00 5 LYS A O 6
ATOM 6329 N N . PHE A 1 14 ? 8.018 11.358 1.000 1.00 15.00 6 PHE A N 6
ATOM 6330 C CA . PHE A 1 14 ? 8.342 10.170 1.726 1.00 15.00 6 PHE A CA 6
ATOM 6331 C C . PHE A 1 14 ? 8.486 8.946 0.788 1.00 15.00 6 PHE A C 6
ATOM 6332 O O . PHE A 1 14 ? 8.754 9.073 -0.407 1.00 15.00 6 PHE A O 6
ATOM 6349 N N . THR A 1 15 ? 8.249 7.809 1.381 1.00 15.00 7 THR A N 6
ATOM 6350 C CA . THR A 1 15 ? 8.039 6.508 0.805 1.00 15.00 7 THR A CA 6
ATOM 6351 C C . THR A 1 15 ? 6.524 6.487 0.367 1.00 15.00 7 THR A C 6
ATOM 6352 O O . THR A 1 15 ? 5.670 6.989 1.113 1.00 15.00 7 THR A O 6
ATOM 6363 N N . THR A 1 16 ? 6.178 5.933 -0.798 1.00 15.00 8 THR A N 6
ATOM 6364 C CA . THR A 1 16 ? 4.768 5.820 -1.221 1.00 15.00 8 THR A CA 6
ATOM 6365 C C . THR A 1 16 ? 4.610 4.364 -1.727 1.00 15.00 8 THR A C 6
ATOM 6366 O O . THR A 1 16 ? 4.060 4.093 -2.782 1.00 15.00 8 THR A O 6
ATOM 6377 N N . ASN A 1 17 ? 5.003 3.452 -0.879 1.00 15.00 9 ASN A N 6
ATOM 6378 C CA . ASN A 1 17 ? 5.336 2.097 -1.279 1.00 15.00 9 ASN A CA 6
ATOM 6379 C C . ASN A 1 17 ? 5.095 1.112 -0.191 1.00 15.00 9 ASN A C 6
ATOM 6380 O O . ASN A 1 17 ? 4.284 0.223 -0.299 1.00 15.00 9 ASN A O 6
ATOM 6391 N N . LEU A 1 18 ? 5.773 1.333 0.866 1.00 15.00 10 LEU A N 6
ATOM 6392 C CA . LEU A 1 18 ? 5.774 0.489 2.013 1.00 15.00 10 LEU A CA 6
ATOM 6393 C C . LEU A 1 18 ? 4.719 0.870 2.967 1.00 15.00 10 LEU A C 6
ATOM 6394 O O . LEU A 1 18 ? 4.271 2.024 3.023 1.00 15.00 10 LEU A O 6
ATOM 6410 N N . THR A 1 19 ? 4.353 -0.121 3.715 1.00 15.00 11 THR A N 6
ATOM 6411 C CA . THR A 1 19 ? 3.540 0.011 4.828 1.00 15.00 11 THR A CA 6
ATOM 6412 C C . THR A 1 19 ? 4.363 -0.771 5.822 1.00 15.00 11 THR A C 6
ATOM 6413 O O . THR A 1 19 ? 4.187 -1.965 6.054 1.00 15.00 11 THR A O 6
ATOM 6424 N N . PRO A 1 20 ? 5.422 -0.135 6.285 1.00 15.00 12 PRO A N 6
ATOM 6425 C CA . PRO A 1 20 ? 6.475 -0.831 6.914 1.00 15.00 12 PRO A CA 6
ATOM 6426 C C . PRO A 1 20 ? 6.183 -1.141 8.355 1.00 15.00 12 PRO A C 6
ATOM 6427 O O . PRO A 1 20 ? 5.033 -1.022 8.835 1.00 15.00 12 PRO A O 6
ATOM 6438 N N . GLU A 1 21 ? 7.185 -1.530 9.049 1.00 15.00 13 GLU A N 6
ATOM 6439 C CA . GLU A 1 21 ? 7.067 -1.729 10.416 1.00 15.00 13 GLU A CA 6
ATOM 6440 C C . GLU A 1 21 ? 8.019 -0.699 10.947 1.00 15.00 13 GLU A C 6
ATOM 6441 O O . GLU A 1 21 ? 9.082 -0.483 10.316 1.00 15.00 13 GLU A O 6
ATOM 6453 N N . GLU A 1 22 ? 7.692 -0.037 12.024 1.00 15.00 14 GLU A N 6
ATOM 6454 C CA . GLU A 1 22 ? 8.408 1.135 12.519 1.00 15.00 14 GLU A CA 6
ATOM 6455 C C . GLU A 1 22 ? 9.755 0.802 13.124 1.00 15.00 14 GLU A C 6
ATOM 6456 O O . GLU A 1 22 ? 10.235 1.477 14.023 1.00 15.00 14 GLU A O 6
ATOM 6468 N N . ALA A 1 23 ? 10.374 -0.188 12.584 1.00 15.00 15 ALA A N 6
ATOM 6469 C CA . ALA A 1 23 ? 11.676 -0.614 13.007 1.00 15.00 15 ALA A CA 6
ATOM 6470 C C . ALA A 1 23 ? 12.680 -0.258 11.886 1.00 15.00 15 ALA A C 6
ATOM 6471 O O . ALA A 1 23 ? 13.810 0.131 12.145 1.00 15.00 15 ALA A O 6
ATOM 6478 N N . LYS A 1 24 ? 12.232 -0.406 10.611 1.00 15.00 16 LYS A N 6
ATOM 6479 C CA . LYS A 1 24 ? 13.068 -0.069 9.447 1.00 15.00 16 LYS A CA 6
ATOM 6480 C C . LYS A 1 24 ? 13.360 1.434 9.501 1.00 15.00 16 LYS A C 6
ATOM 6481 O O . LYS A 1 24 ? 14.504 1.839 9.648 1.00 15.00 16 LYS A O 6
ATOM 6500 N N . ILE A 1 25 ? 12.312 2.249 9.388 1.00 15.00 17 ILE A N 6
ATOM 6501 C CA . ILE A 1 25 ? 12.363 3.714 9.546 1.00 15.00 17 ILE A CA 6
ATOM 6502 C C . ILE A 1 25 ? 12.922 4.260 10.879 1.00 15.00 17 ILE A C 6
ATOM 6503 O O . ILE A 1 25 ? 13.392 5.364 10.886 1.00 15.00 17 ILE A O 6
ATOM 6519 N N . VAL A 1 26 ? 12.937 3.472 11.962 1.00 15.00 18 VAL A N 6
ATOM 6520 C CA . VAL A 1 26 ? 13.244 4.021 13.323 1.00 15.00 18 VAL A CA 6
ATOM 6521 C C . VAL A 1 26 ? 14.592 4.807 13.412 1.00 15.00 18 VAL A C 6
ATOM 6522 O O . VAL A 1 26 ? 14.787 5.580 14.326 1.00 15.00 18 VAL A O 6
ATOM 6535 N N . GLN A 1 27 ? 15.524 4.543 12.493 1.00 15.00 19 GLN A N 6
ATOM 6536 C CA . GLN A 1 27 ? 16.798 5.288 12.437 1.00 15.00 19 GLN A CA 6
ATOM 6537 C C . GLN A 1 27 ? 16.637 6.735 11.854 1.00 15.00 19 GLN A C 6
ATOM 6538 O O . GLN A 1 27 ? 17.511 7.574 12.066 1.00 15.00 19 GLN A O 6
ATOM 6552 N N . TYR A 1 28 ? 15.596 6.988 11.070 1.00 15.00 20 TYR A N 6
ATOM 6553 C CA . TYR A 1 28 ? 15.262 8.355 10.635 1.00 15.00 20 TYR A CA 6
ATOM 6554 C C . TYR A 1 28 ? 14.933 9.192 11.889 1.00 15.00 20 TYR A C 6
ATOM 6555 O O . TYR A 1 28 ? 15.597 10.221 12.164 1.00 15.00 20 TYR A O 6
ATOM 6573 N N . GLU A 1 29 ? 13.907 8.775 12.626 1.00 15.00 21 GLU A N 6
ATOM 6574 C CA . GLU A 1 29 ? 13.714 9.229 14.011 1.00 15.00 21 GLU A CA 6
ATOM 6575 C C . GLU A 1 29 ? 14.920 8.770 14.858 1.00 15.00 21 GLU A C 6
ATOM 6576 O O . GLU A 1 29 ? 15.815 8.121 14.350 1.00 15.00 21 GLU A O 6
ATOM 6588 N N . LEU A 1 30 ? 15.010 9.149 16.130 1.00 15.00 22 LEU A N 6
ATOM 6589 C CA . LEU A 1 30 ? 16.100 8.706 17.018 1.00 15.00 22 LEU A CA 6
ATOM 6590 C C . LEU A 1 30 ? 17.421 9.393 16.745 1.00 15.00 22 LEU A C 6
ATOM 6591 O O . LEU A 1 30 ? 18.102 9.792 17.692 1.00 15.00 22 LEU A O 6
ATOM 6607 N N . SER A 1 31 ? 17.774 9.560 15.513 1.00 15.00 23 SER A N 6
ATOM 6608 C CA . SER A 1 31 ? 18.961 10.305 15.169 1.00 15.00 23 SER A CA 6
ATOM 6609 C C . SER A 1 31 ? 18.788 11.792 15.497 1.00 15.00 23 SER A C 6
ATOM 6610 O O . SER A 1 31 ? 19.724 12.461 15.933 1.00 15.00 23 SER A O 6
ATOM 6618 N N . THR A 1 32 ? 17.585 12.287 15.287 1.00 15.00 24 THR A N 6
ATOM 6619 C CA . THR A 1 32 ? 17.251 13.657 15.573 1.00 15.00 24 THR A CA 6
ATOM 6620 C C . THR A 1 32 ? 16.552 13.765 16.940 1.00 15.00 24 THR A C 6
ATOM 6621 O O . THR A 1 32 ? 17.177 14.114 17.931 1.00 15.00 24 THR A O 6
ATOM 6632 N N . ARG A 1 33 ? 15.253 13.422 16.962 1.00 15.00 25 ARG A N 6
ATOM 6633 C CA . ARG A 1 33 ? 14.395 13.362 18.167 1.00 15.00 25 ARG A CA 6
ATOM 6634 C C . ARG A 1 33 ? 13.768 14.718 18.498 1.00 15.00 25 ARG A C 6
ATOM 6635 O O . ARG A 1 33 ? 12.606 14.969 18.149 1.00 15.00 25 ARG A O 6
ATOM 6656 N N . ASP A 1 34 ? 14.528 15.571 19.151 1.00 15.00 26 ASP A N 6
ATOM 6657 C CA . ASP A 1 34 ? 14.039 16.872 19.599 1.00 15.00 26 ASP A CA 6
ATOM 6658 C C . ASP A 1 34 ? 13.657 17.876 18.538 1.00 15.00 26 ASP A C 6
ATOM 6659 O O . ASP A 1 34 ? 14.437 18.243 17.664 1.00 15.00 26 ASP A O 6
ATOM 6668 N N . GLU A 1 35 ? 12.374 18.220 18.603 1.00 15.00 27 GLU A N 6
ATOM 6669 C CA . GLU A 1 35 ? 11.699 19.291 17.831 1.00 15.00 27 GLU A CA 6
ATOM 6670 C C . GLU A 1 35 ? 11.361 18.854 16.397 1.00 15.00 27 GLU A C 6
ATOM 6671 O O . GLU A 1 35 ? 10.625 19.517 15.681 1.00 15.00 27 GLU A O 6
ATOM 6683 N N . PHE A 1 36 ? 11.885 17.729 16.051 1.00 15.00 28 PHE A N 6
ATOM 6684 C CA . PHE A 1 36 ? 11.532 16.899 14.916 1.00 15.00 28 PHE A CA 6
ATOM 6685 C C . PHE A 1 36 ? 10.366 15.944 15.351 1.00 15.00 28 PHE A C 6
ATOM 6686 O O . PHE A 1 36 ? 9.810 15.204 14.553 1.00 15.00 28 PHE A O 6
ATOM 6703 N N . TYR A 1 37 ? 9.977 16.071 16.615 1.00 15.00 29 TYR A N 6
ATOM 6704 C CA . TYR A 1 37 ? 9.088 15.130 17.339 1.00 15.00 29 TYR A CA 6
ATOM 6705 C C . TYR A 1 37 ? 7.742 14.739 16.663 1.00 15.00 29 TYR A C 6
ATOM 6706 O O . TYR A 1 37 ? 7.425 13.553 16.596 1.00 15.00 29 TYR A O 6
ATOM 6724 N N . ARG A 1 38 ? 6.951 15.713 16.240 1.00 15.00 30 ARG A N 6
ATOM 6725 C CA . ARG A 1 38 ? 5.595 15.434 15.697 1.00 15.00 30 ARG A CA 6
ATOM 6726 C C . ARG A 1 38 ? 5.494 14.387 14.552 1.00 15.00 30 ARG A C 6
ATOM 6727 O O . ARG A 1 38 ? 4.515 13.636 14.500 1.00 15.00 30 ARG A O 6
ATOM 6748 N N . VAL A 1 39 ? 6.475 14.325 13.695 1.00 15.00 31 VAL A N 6
ATOM 6749 C CA . VAL A 1 39 ? 6.508 13.340 12.589 1.00 15.00 31 VAL A CA 6
ATOM 6750 C C . VAL A 1 39 ? 5.414 13.515 11.469 1.00 15.00 31 VAL A C 6
ATOM 6751 O O . VAL A 1 39 ? 5.693 14.132 10.477 1.00 15.00 31 VAL A O 6
ATOM 6764 N N . PHE A 1 40 ? 4.177 13.031 11.678 1.00 15.00 32 PHE A N 6
ATOM 6765 C CA . PHE A 1 40 ? 3.130 12.881 10.604 1.00 15.00 32 PHE A CA 6
ATOM 6766 C C . PHE A 1 40 ? 3.639 12.403 9.235 1.00 15.00 32 PHE A C 6
ATOM 6767 O O . PHE A 1 40 ? 3.997 13.190 8.380 1.00 15.00 32 PHE A O 6
ATOM 6784 N N . ILE A 1 41 ? 3.619 11.106 9.055 1.00 15.00 33 ILE A N 6
ATOM 6785 C CA . ILE A 1 41 ? 4.007 10.456 7.805 1.00 15.00 33 ILE A CA 6
ATOM 6786 C C . ILE A 1 41 ? 2.823 9.623 7.344 1.00 15.00 33 ILE A C 6
ATOM 6787 O O . ILE A 1 41 ? 1.973 9.289 8.174 1.00 15.00 33 ILE A O 6
ATOM 6803 N N . ASN A 1 42 ? 2.706 9.270 6.063 1.00 15.00 34 ASN A N 6
ATOM 6804 C CA . ASN A 1 42 ? 1.599 8.434 5.669 1.00 15.00 34 ASN A CA 6
ATOM 6805 C C . ASN A 1 42 ? 2.111 7.185 4.969 1.00 15.00 34 ASN A C 6
ATOM 6806 O O . ASN A 1 42 ? 2.165 7.122 3.736 1.00 15.00 34 ASN A O 6
ATOM 6817 N N . PRO A 1 43 ? 2.503 6.171 5.725 1.00 15.00 35 PRO A N 6
ATOM 6818 C CA . PRO A 1 43 ? 3.075 4.955 5.183 1.00 15.00 35 PRO A CA 6
ATOM 6819 C C . PRO A 1 43 ? 1.982 3.931 4.938 1.00 15.00 35 PRO A C 6
ATOM 6820 O O . PRO A 1 43 ? 2.155 2.735 5.162 1.00 15.00 35 PRO A O 6
ATOM 6831 N N . TYR A 1 44 ? 0.857 4.402 4.475 1.00 15.00 36 TYR A N 6
ATOM 6832 C CA . TYR A 1 44 ? -0.273 3.572 4.309 1.00 15.00 36 TYR A CA 6
ATOM 6833 C C . TYR A 1 44 ? -0.918 3.826 2.957 1.00 15.00 36 TYR A C 6
ATOM 6834 O O . TYR A 1 44 ? -1.033 2.928 2.133 1.00 15.00 36 TYR A O 6
ATOM 6852 N N . ALA A 1 45 ? -1.273 5.086 2.721 1.00 15.00 37 ALA A N 6
ATOM 6853 C CA . ALA A 1 45 ? -2.039 5.488 1.547 1.00 15.00 37 ALA A CA 6
ATOM 6854 C C . ALA A 1 45 ? -1.243 5.569 0.241 1.00 15.00 37 ALA A C 6
ATOM 6855 O O . ALA A 1 45 ? -1.819 5.962 -0.784 1.00 15.00 37 ALA A O 6
ATOM 6862 N N . LYS A 1 46 ? 0.076 5.216 0.244 1.00 15.00 38 LYS A N 6
ATOM 6863 C CA . LYS A 1 46 ? 0.912 5.279 -0.960 1.00 15.00 38 LYS A CA 6
ATOM 6864 C C . LYS A 1 46 ? 1.095 6.723 -1.403 1.00 15.00 38 LYS A C 6
ATOM 6865 O O . LYS A 1 46 ? 1.450 6.964 -2.542 1.00 15.00 38 LYS A O 6
ATOM 6884 N N . VAL A 1 47 ? 0.951 7.664 -0.475 1.00 15.00 39 VAL A N 6
ATOM 6885 C CA . VAL A 1 47 ? 1.084 9.105 -0.734 1.00 15.00 39 VAL A CA 6
ATOM 6886 C C . VAL A 1 47 ? 1.212 9.844 0.590 1.00 15.00 39 VAL A C 6
ATOM 6887 O O . VAL A 1 47 ? 0.230 10.322 1.141 1.00 15.00 39 VAL A O 6
ATOM 6900 N N . ALA A 1 48 ? 2.367 9.813 1.172 1.00 15.00 40 ALA A N 6
ATOM 6901 C CA . ALA A 1 48 ? 2.625 10.524 2.362 1.00 15.00 40 ALA A CA 6
ATOM 6902 C C . ALA A 1 48 ? 3.099 11.926 2.112 1.00 15.00 40 ALA A C 6
ATOM 6903 O O . ALA A 1 48 ? 3.767 12.231 1.107 1.00 15.00 40 ALA A O 6
ATOM 6910 N N . GLU A 1 49 ? 2.739 12.743 3.028 1.00 15.00 41 GLU A N 6
ATOM 6911 C CA . GLU A 1 49 ? 3.185 14.060 3.175 1.00 15.00 41 GLU A CA 6
ATOM 6912 C C . GLU A 1 49 ? 3.671 14.108 4.601 1.00 15.00 41 GLU A C 6
ATOM 6913 O O . GLU A 1 49 ? 3.027 13.533 5.484 1.00 15.00 41 GLU A O 6
ATOM 6925 N N . VAL A 1 50 ? 4.801 14.682 4.841 1.00 15.00 42 VAL A N 6
ATOM 6926 C CA . VAL A 1 50 ? 5.326 14.721 6.182 1.00 15.00 42 VAL A CA 6
ATOM 6927 C C . VAL A 1 50 ? 5.425 16.163 6.610 1.00 15.00 42 VAL A C 6
ATOM 6928 O O . VAL A 1 50 ? 6.083 16.992 5.956 1.00 15.00 42 VAL A O 6
ATOM 6941 N N . VAL A 1 51 ? 4.686 16.472 7.673 1.00 15.00 43 VAL A N 6
ATOM 6942 C CA . VAL A 1 51 ? 4.738 17.792 8.235 1.00 15.00 43 VAL A CA 6
ATOM 6943 C C . VAL A 1 51 ? 5.378 17.731 9.623 1.00 15.00 43 VAL A C 6
ATOM 6944 O O . VAL A 1 51 ? 4.785 17.211 10.571 1.00 15.00 43 VAL A O 6
ATOM 6957 N N . ILE A 1 52 ? 6.564 18.300 9.739 1.00 15.00 44 ILE A N 6
ATOM 6958 C CA . ILE A 1 52 ? 7.302 18.356 10.985 1.00 15.00 44 ILE A CA 6
ATOM 6959 C C . ILE A 1 52 ? 7.781 19.763 11.188 1.00 15.00 44 ILE A C 6
ATOM 6960 O O . ILE A 1 52 ? 8.028 20.478 10.214 1.00 15.00 44 ILE A O 6
ATOM 6976 N N . ASP A 1 53 ? 7.853 20.180 12.426 1.00 15.00 45 ASP A N 6
ATOM 6977 C CA . ASP A 1 53 ? 8.383 21.489 12.767 1.00 15.00 45 ASP A CA 6
ATOM 6978 C C . ASP A 1 53 ? 9.849 21.557 12.547 1.00 15.00 45 ASP A C 6
ATOM 6979 O O . ASP A 1 53 ? 10.340 22.585 12.077 1.00 15.00 45 ASP A O 6
ATOM 6988 N N . ASP A 1 54 ? 10.517 20.404 12.813 1.00 15.00 46 ASP A N 6
ATOM 6989 C CA . ASP A 1 54 ? 11.976 20.206 12.741 1.00 15.00 46 ASP A CA 6
ATOM 6990 C C . ASP A 1 54 ? 12.766 21.447 12.809 1.00 15.00 46 ASP A C 6
ATOM 6991 O O . ASP A 1 54 ? 13.122 22.069 11.799 1.00 15.00 46 ASP A O 6
ATOM 7000 N N . SER A 1 55 ? 13.048 21.821 14.020 1.00 15.00 47 SER A N 6
ATOM 7001 C CA . SER A 1 55 ? 13.851 22.965 14.255 1.00 15.00 47 SER A CA 6
ATOM 7002 C C . SER A 1 55 ? 15.223 22.468 14.758 1.00 15.00 47 SER A C 6
ATOM 7003 O O . SER A 1 55 ? 15.742 22.809 15.831 1.00 15.00 47 SER A O 6
ATOM 7011 N N . LYS A 1 56 ? 15.708 21.596 13.937 1.00 15.00 48 LYS A N 6
ATOM 7012 C CA . LYS A 1 56 ? 17.022 21.044 13.966 1.00 15.00 48 LYS A CA 6
ATOM 7013 C C . LYS A 1 56 ? 17.565 21.529 12.649 1.00 15.00 48 LYS A C 6
ATOM 7014 O O . LYS A 1 56 ? 18.697 22.025 12.550 1.00 15.00 48 LYS A O 6
ATOM 7033 N N . VAL A 1 57 ? 16.727 21.305 11.611 1.00 15.00 49 VAL A N 6
ATOM 7034 C CA . VAL A 1 57 ? 16.798 21.952 10.299 1.00 15.00 49 VAL A CA 6
ATOM 7035 C C . VAL A 1 57 ? 17.353 21.046 9.235 1.00 15.00 49 VAL A C 6
ATOM 7036 O O . VAL A 1 57 ? 18.499 21.204 8.790 1.00 15.00 49 VAL A O 6
ATOM 7049 N N . ASN A 1 58 ? 16.549 20.020 8.923 1.00 15.00 50 ASN A N 6
ATOM 7050 C CA . ASN A 1 58 ? 16.702 19.011 7.830 1.00 15.00 50 ASN A CA 6
ATOM 7051 C C . ASN A 1 58 ? 18.024 18.210 7.747 1.00 15.00 50 ASN A C 6
ATOM 7052 O O . ASN A 1 58 ? 17.976 17.049 7.479 1.00 15.00 50 ASN A O 6
ATOM 7063 N N . ILE A 1 59 ? 19.145 18.852 7.961 1.00 15.00 51 ILE A N 6
ATOM 7064 C CA . ILE A 1 59 ? 20.510 18.308 7.801 1.00 15.00 51 ILE A CA 6
ATOM 7065 C C . ILE A 1 59 ? 20.675 16.745 7.860 1.00 15.00 51 ILE A C 6
ATOM 7066 O O . ILE A 1 59 ? 20.908 16.125 6.808 1.00 15.00 51 ILE A O 6
ATOM 7082 N N . GLU A 1 60 ? 20.560 16.102 9.031 1.00 15.00 52 GLU A N 6
ATOM 7083 C CA . GLU A 1 60 ? 20.684 14.642 9.031 1.00 15.00 52 GLU A CA 6
ATOM 7084 C C . GLU A 1 60 ? 19.469 13.897 8.466 1.00 15.00 52 GLU A C 6
ATOM 7085 O O . GLU A 1 60 ? 19.609 12.834 7.888 1.00 15.00 52 GLU A O 6
ATOM 7097 N N . GLU A 1 61 ? 18.287 14.457 8.617 1.00 15.00 53 GLU A N 6
ATOM 7098 C CA . GLU A 1 61 ? 17.087 13.789 8.103 1.00 15.00 53 GLU A CA 6
ATOM 7099 C C . GLU A 1 61 ? 17.034 13.814 6.563 1.00 15.00 53 GLU A C 6
ATOM 7100 O O . GLU A 1 61 ? 16.529 12.882 5.932 1.00 15.00 53 GLU A O 6
ATOM 7112 N N . LEU A 1 62 ? 17.581 14.874 5.976 1.00 15.00 54 LEU A N 6
ATOM 7113 C CA . LEU A 1 62 ? 17.722 15.001 4.525 1.00 15.00 54 LEU A CA 6
ATOM 7114 C C . LEU A 1 62 ? 18.712 13.927 4.067 1.00 15.00 54 LEU A C 6
ATOM 7115 O O . LEU A 1 62 ? 18.517 13.265 3.069 1.00 15.00 54 LEU A O 6
ATOM 7131 N N . LYS A 1 63 ? 19.719 13.738 4.890 1.00 15.00 55 LYS A N 6
ATOM 7132 C CA . LYS A 1 63 ? 20.756 12.721 4.724 1.00 15.00 55 LYS A CA 6
ATOM 7133 C C . LYS A 1 63 ? 20.151 11.326 4.806 1.00 15.00 55 LYS A C 6
ATOM 7134 O O . LYS A 1 63 ? 20.490 10.457 3.991 1.00 15.00 55 LYS A O 6
ATOM 7153 N N . GLU A 1 64 ? 19.298 11.087 5.754 1.00 15.00 56 GLU A N 6
ATOM 7154 C CA . GLU A 1 64 ? 18.625 9.820 5.805 1.00 15.00 56 GLU A CA 6
ATOM 7155 C C . GLU A 1 64 ? 17.700 9.597 4.582 1.00 15.00 56 GLU A C 6
ATOM 7156 O O . GLU A 1 64 ? 17.590 8.491 4.111 1.00 15.00 56 GLU A O 6
ATOM 7168 N N . LYS A 1 65 ? 17.108 10.694 4.031 1.00 15.00 57 LYS A N 6
ATOM 7169 C CA . LYS A 1 65 ? 16.264 10.603 2.754 1.00 15.00 57 LYS A CA 6
ATOM 7170 C C . LYS A 1 65 ? 17.120 9.966 1.625 1.00 15.00 57 LYS A C 6
ATOM 7171 O O . LYS A 1 65 ? 16.607 9.375 0.685 1.00 15.00 57 LYS A O 6
ATOM 7190 N N . LEU A 1 66 ? 18.415 10.130 1.743 1.00 15.00 58 LEU A N 6
ATOM 7191 C CA . LEU A 1 66 ? 19.390 9.598 0.783 1.00 15.00 58 LEU A CA 6
ATOM 7192 C C . LEU A 1 66 ? 19.411 8.069 0.691 1.00 15.00 58 LEU A C 6
ATOM 7193 O O . LEU A 1 66 ? 20.128 7.543 -0.160 1.00 15.00 58 LEU A O 6
ATOM 7209 N N . LYS A 1 67 ? 18.690 7.339 1.559 1.00 15.00 59 LYS A N 6
ATOM 7210 C CA . LYS A 1 67 ? 18.534 5.869 1.333 1.00 15.00 59 LYS A CA 6
ATOM 7211 C C . LYS A 1 67 ? 17.867 5.709 -0.059 1.00 15.00 59 LYS A C 6
ATOM 7212 O O . LYS A 1 67 ? 18.310 4.869 -0.859 1.00 15.00 59 LYS A O 6
ATOM 7231 N N . GLY A 1 68 ? 16.897 6.570 -0.359 1.00 15.00 60 GLY A N 6
ATOM 7232 C CA . GLY A 1 68 ? 16.233 6.596 -1.655 1.00 15.00 60 GLY A CA 6
ATOM 7233 C C . GLY A 1 68 ? 15.721 5.262 -2.156 1.00 15.00 60 GLY A C 6
ATOM 7234 O O . GLY A 1 68 ? 16.018 4.868 -3.286 1.00 15.00 60 GLY A O 6
ATOM 7238 N N . GLU A 1 69 ? 14.977 4.567 -1.359 1.00 15.00 61 GLU A N 6
ATOM 7239 C CA . GLU A 1 69 ? 14.419 3.293 -1.773 1.00 15.00 61 GLU A CA 6
ATOM 7240 C C . GLU A 1 69 ? 12.972 3.587 -1.774 1.00 15.00 61 GLU A C 6
ATOM 7241 O O . GLU A 1 69 ? 12.666 4.694 -1.442 1.00 15.00 61 GLU A O 6
ATOM 7253 N N . VAL A 1 70 ? 12.076 2.775 -2.390 1.00 15.00 62 VAL A N 6
ATOM 7254 C CA . VAL A 1 70 ? 10.648 2.810 -1.890 1.00 15.00 62 VAL A CA 6
ATOM 7255 C C . VAL A 1 70 ? 9.908 4.083 -2.321 1.00 15.00 62 VAL A C 6
ATOM 7256 O O . VAL A 1 70 ? 8.841 4.450 -1.800 1.00 15.00 62 VAL A O 6
ATOM 7269 N N . ILE A 1 71 ? 10.565 4.761 -3.296 1.00 15.00 63 ILE A N 6
ATOM 7270 C CA . ILE A 1 71 ? 10.087 5.994 -3.966 1.00 15.00 63 ILE A CA 6
ATOM 7271 C C . ILE A 1 71 ? 10.416 7.227 -3.066 1.00 15.00 63 ILE A C 6
ATOM 7272 O O . ILE A 1 71 ? 9.879 8.328 -3.203 1.00 15.00 63 ILE A O 6
ATOM 7288 N N . GLU A 1 72 ? 11.396 7.020 -2.208 1.00 15.00 64 GLU A N 6
ATOM 7289 C CA . GLU A 1 72 ? 12.025 8.069 -1.398 1.00 15.00 64 GLU A CA 6
ATOM 7290 C C . GLU A 1 72 ? 13.094 8.809 -2.286 1.00 15.00 64 GLU A C 6
ATOM 7291 O O . GLU A 1 72 ? 14.219 9.070 -1.881 1.00 15.00 64 GLU A O 6
ATOM 7303 N N . GLU A 1 73 ? 12.692 9.152 -3.506 1.00 15.00 65 GLU A N 6
ATOM 7304 C CA . GLU A 1 73 ? 13.549 9.843 -4.492 1.00 15.00 65 GLU A CA 6
ATOM 7305 C C . GLU A 1 73 ? 13.960 11.229 -4.013 1.00 15.00 65 GLU A C 6
ATOM 7306 O O . GLU A 1 73 ? 15.084 11.679 -4.252 1.00 15.00 65 GLU A O 6
ATOM 7318 N N . LYS A 1 74 ? 13.060 11.846 -3.297 1.00 15.00 66 LYS A N 6
ATOM 7319 C CA . LYS A 1 74 ? 13.183 13.231 -2.881 1.00 15.00 66 LYS A CA 6
ATOM 7320 C C . LYS A 1 74 ? 12.027 13.609 -1.991 1.00 15.00 66 LYS A C 6
ATOM 7321 O O . LYS A 1 74 ? 11.197 12.754 -1.620 1.00 15.00 66 LYS A O 6
ATOM 7340 N N . GLU A 1 75 ? 11.962 14.865 -1.658 1.00 15.00 67 GLU A N 6
ATOM 7341 C CA . GLU A 1 75 ? 10.913 15.400 -0.882 1.00 15.00 67 GLU A CA 6
ATOM 7342 C C . GLU A 1 75 ? 10.350 16.620 -1.581 1.00 15.00 67 GLU A C 6
ATOM 7343 O O . GLU A 1 75 ? 11.118 17.433 -2.082 1.00 15.00 67 GLU A O 6
ATOM 7355 N N . ILE A 1 76 ? 9.038 16.650 -1.771 1.00 15.00 68 ILE A N 6
ATOM 7356 C CA . ILE A 1 76 ? 8.327 17.837 -2.232 1.00 15.00 68 ILE A CA 6
ATOM 7357 C C . ILE A 1 76 ? 8.830 19.117 -1.569 1.00 15.00 68 ILE A C 6
ATOM 7358 O O . ILE A 1 76 ? 9.470 19.882 -2.289 1.00 15.00 68 ILE A O 6
ATOM 7374 N N . THR A 1 77 ? 8.583 19.390 -0.282 1.00 15.00 69 THR A N 6
ATOM 7375 C CA . THR A 1 77 ? 9.151 20.621 0.361 1.00 15.00 69 THR A CA 6
ATOM 7376 C C . THR A 1 77 ? 8.477 21.931 -0.168 1.00 15.00 69 THR A C 6
ATOM 7377 O O . THR A 1 77 ? 8.214 22.833 0.629 1.00 15.00 69 THR A O 6
ATOM 7388 N N . LEU A 1 78 ? 8.200 22.020 -1.464 1.00 15.00 70 LEU A N 6
ATOM 7389 C CA . LEU A 1 78 ? 7.496 23.113 -2.097 1.00 15.00 70 LEU A CA 6
ATOM 7390 C C . LEU A 1 78 ? 6.206 23.541 -1.396 1.00 15.00 70 LEU A C 6
ATOM 7391 O O . LEU A 1 78 ? 6.193 24.546 -0.680 1.00 15.00 70 LEU A O 6
ATOM 7407 N N . GLN A 1 79 ? 5.129 22.772 -1.581 1.00 15.00 71 GLN A N 6
ATOM 7408 C CA . GLN A 1 79 ? 3.856 23.195 -1.050 1.00 15.00 71 GLN A CA 6
ATOM 7409 C C . GLN A 1 79 ? 2.797 22.088 -1.070 1.00 15.00 71 GLN A C 6
ATOM 7410 O O . GLN A 1 79 ? 2.894 21.113 -1.798 1.00 15.00 71 GLN A O 6
ATOM 7424 N N . GLU A 1 80 ? 1.782 22.367 -0.309 1.00 15.00 72 GLU A N 6
ATOM 7425 C CA . GLU A 1 80 ? 0.577 21.651 -0.137 1.00 15.00 72 GLU A CA 6
ATOM 7426 C C . GLU A 1 80 ? -0.393 22.096 -1.209 1.00 15.00 72 GLU A C 6
ATOM 7427 O O . GLU A 1 80 ? -1.413 22.731 -0.913 1.00 15.00 72 GLU A O 6
ATOM 7439 N N . LEU A 1 81 ? -0.138 21.873 -2.470 1.00 15.00 73 LEU A N 6
ATOM 7440 C CA . LEU A 1 81 ? -1.028 22.484 -3.421 1.00 15.00 73 LEU A CA 6
ATOM 7441 C C . LEU A 1 81 ? -1.478 21.433 -4.398 1.00 15.00 73 LEU A C 6
ATOM 7442 O O . LEU A 1 81 ? -0.649 20.630 -4.839 1.00 15.00 73 LEU A O 6
ATOM 7458 N N . ILE A 1 82 ? -2.748 21.357 -4.645 1.00 15.00 74 ILE A N 6
ATOM 7459 C CA . ILE A 1 82 ? -3.302 20.448 -5.630 1.00 15.00 74 ILE A CA 6
ATOM 7460 C C . ILE A 1 82 ? -4.772 20.800 -5.753 1.00 15.00 74 ILE A C 6
ATOM 7461 O O . ILE A 1 82 ? -5.096 21.959 -5.282 1.00 15.00 74 ILE A O 6
ATOM 7477 N N . SER A 1 9 ? 9.297 20.810 13.924 1.00 15.00 1 SER A N 7
ATOM 7478 C CA . SER A 1 9 ? 8.552 20.020 12.984 1.00 15.00 1 SER A CA 7
ATOM 7479 C C . SER A 1 9 ? 9.104 20.243 11.582 1.00 15.00 1 SER A C 7
ATOM 7480 O O . SER A 1 9 ? 9.372 21.376 11.187 1.00 15.00 1 SER A O 7
ATOM 7488 N N . LYS A 1 10 ? 9.317 19.174 10.856 1.00 15.00 2 LYS A N 7
ATOM 7489 C CA . LYS A 1 10 ? 9.843 19.182 9.519 1.00 15.00 2 LYS A CA 7
ATOM 7490 C C . LYS A 1 10 ? 8.850 18.618 8.572 1.00 15.00 2 LYS A C 7
ATOM 7491 O O . LYS A 1 10 ? 7.785 18.250 8.986 1.00 15.00 2 LYS A O 7
ATOM 7510 N N . TRP A 1 11 ? 9.187 18.553 7.327 1.00 15.00 3 TRP A N 7
ATOM 7511 C CA . TRP A 1 11 ? 8.370 17.928 6.339 1.00 15.00 3 TRP A CA 7
ATOM 7512 C C . TRP A 1 11 ? 9.244 17.163 5.407 1.00 15.00 3 TRP A C 7
ATOM 7513 O O . TRP A 1 11 ? 10.132 17.733 4.810 1.00 15.00 3 TRP A O 7
ATOM 7534 N N . ILE A 1 12 ? 9.039 15.860 5.317 1.00 15.00 4 ILE A N 7
ATOM 7535 C CA . ILE A 1 12 ? 9.736 15.016 4.331 1.00 15.00 4 ILE A CA 7
ATOM 7536 C C . ILE A 1 12 ? 8.752 14.034 3.780 1.00 15.00 4 ILE A C 7
ATOM 7537 O O . ILE A 1 12 ? 7.782 13.694 4.459 1.00 15.00 4 ILE A O 7
ATOM 7553 N N . LYS A 1 13 ? 8.934 13.606 2.560 1.00 15.00 5 LYS A N 7
ATOM 7554 C CA . LYS A 1 13 ? 8.114 12.580 2.027 1.00 15.00 5 LYS A CA 7
ATOM 7555 C C . LYS A 1 13 ? 8.983 11.390 1.667 1.00 15.00 5 LYS A C 7
ATOM 7556 O O . LYS A 1 13 ? 10.140 11.534 1.304 1.00 15.00 5 LYS A O 7
ATOM 7575 N N . PHE A 1 14 ? 8.408 10.264 1.830 1.00 15.00 6 PHE A N 7
ATOM 7576 C CA . PHE A 1 14 ? 8.981 8.992 1.570 1.00 15.00 6 PHE A CA 7
ATOM 7577 C C . PHE A 1 14 ? 7.819 8.230 0.996 1.00 15.00 6 PHE A C 7
ATOM 7578 O O . PHE A 1 14 ? 6.688 8.706 1.130 1.00 15.00 6 PHE A O 7
ATOM 7595 N N . THR A 1 15 ? 8.013 7.207 0.237 1.00 15.00 7 THR A N 7
ATOM 7596 C CA . THR A 1 15 ? 6.849 6.465 -0.139 1.00 15.00 7 THR A CA 7
ATOM 7597 C C . THR A 1 15 ? 7.001 4.987 0.225 1.00 15.00 7 THR A C 7
ATOM 7598 O O . THR A 1 15 ? 8.040 4.416 -0.048 1.00 15.00 7 THR A O 7
ATOM 7609 N N . THR A 1 16 ? 5.996 4.387 0.899 1.00 15.00 8 THR A N 7
ATOM 7610 C CA . THR A 1 16 ? 6.038 2.944 1.154 1.00 15.00 8 THR A CA 7
ATOM 7611 C C . THR A 1 16 ? 4.711 2.209 0.991 1.00 15.00 8 THR A C 7
ATOM 7612 O O . THR A 1 16 ? 3.716 2.568 1.601 1.00 15.00 8 THR A O 7
ATOM 7623 N N . ASN A 1 17 ? 4.694 1.143 0.147 1.00 15.00 9 ASN A N 7
ATOM 7624 C CA . ASN A 1 17 ? 3.532 0.210 0.052 1.00 15.00 9 ASN A CA 7
ATOM 7625 C C . ASN A 1 17 ? 3.982 -1.065 0.805 1.00 15.00 9 ASN A C 7
ATOM 7626 O O . ASN A 1 17 ? 3.336 -2.100 0.848 1.00 15.00 9 ASN A O 7
ATOM 7637 N N . LEU A 1 18 ? 5.122 -0.883 1.391 1.00 15.00 10 LEU A N 7
ATOM 7638 C CA . LEU A 1 18 ? 5.840 -1.840 2.188 1.00 15.00 10 LEU A CA 7
ATOM 7639 C C . LEU A 1 18 ? 5.466 -1.501 3.594 1.00 15.00 10 LEU A C 7
ATOM 7640 O O . LEU A 1 18 ? 4.884 -0.445 3.812 1.00 15.00 10 LEU A O 7
ATOM 7656 N N . THR A 1 19 ? 5.786 -2.316 4.549 1.00 15.00 11 THR A N 7
ATOM 7657 C CA . THR A 1 19 ? 5.396 -2.070 5.894 1.00 15.00 11 THR A CA 7
ATOM 7658 C C . THR A 1 19 ? 6.604 -2.632 6.601 1.00 15.00 11 THR A C 7
ATOM 7659 O O . THR A 1 19 ? 7.212 -1.969 7.438 1.00 15.00 11 THR A O 7
ATOM 7670 N N . PRO A 1 20 ? 7.029 -3.895 6.217 1.00 15.00 12 PRO A N 7
ATOM 7671 C CA . PRO A 1 20 ? 8.377 -4.277 6.449 1.00 15.00 12 PRO A CA 7
ATOM 7672 C C . PRO A 1 20 ? 9.242 -3.391 5.543 1.00 15.00 12 PRO A C 7
ATOM 7673 O O . PRO A 1 20 ? 9.053 -3.382 4.326 1.00 15.00 12 PRO A O 7
ATOM 7684 N N . GLU A 1 21 ? 10.140 -2.678 6.166 1.00 15.00 13 GLU A N 7
ATOM 7685 C CA . GLU A 1 21 ? 10.960 -1.581 5.606 1.00 15.00 13 GLU A CA 7
ATOM 7686 C C . GLU A 1 21 ? 11.127 -0.668 6.778 1.00 15.00 13 GLU A C 7
ATOM 7687 O O . GLU A 1 21 ? 12.022 -0.901 7.603 1.00 15.00 13 GLU A O 7
ATOM 7699 N N . GLU A 1 22 ? 10.202 0.275 7.001 1.00 15.00 14 GLU A N 7
ATOM 7700 C CA . GLU A 1 22 ? 10.271 1.173 8.145 1.00 15.00 14 GLU A CA 7
ATOM 7701 C C . GLU A 1 22 ? 9.910 0.466 9.444 1.00 15.00 14 GLU A C 7
ATOM 7702 O O . GLU A 1 22 ? 9.822 1.074 10.475 1.00 15.00 14 GLU A O 7
ATOM 7714 N N . ALA A 1 23 ? 9.700 -0.818 9.368 1.00 15.00 15 ALA A N 7
ATOM 7715 C CA . ALA A 1 23 ? 9.442 -1.599 10.555 1.00 15.00 15 ALA A CA 7
ATOM 7716 C C . ALA A 1 23 ? 10.780 -1.786 11.266 1.00 15.00 15 ALA A C 7
ATOM 7717 O O . ALA A 1 23 ? 10.865 -1.901 12.479 1.00 15.00 15 ALA A O 7
ATOM 7724 N N . LYS A 1 24 ? 11.821 -1.802 10.446 1.00 15.00 16 LYS A N 7
ATOM 7725 C CA . LYS A 1 24 ? 13.189 -1.995 10.872 1.00 15.00 16 LYS A CA 7
ATOM 7726 C C . LYS A 1 24 ? 13.924 -0.644 10.835 1.00 15.00 16 LYS A C 7
ATOM 7727 O O . LYS A 1 24 ? 14.477 -0.171 11.837 1.00 15.00 16 LYS A O 7
ATOM 7746 N N . ILE A 1 25 ? 13.861 -0.013 9.657 1.00 15.00 17 ILE A N 7
ATOM 7747 C CA . ILE A 1 25 ? 14.499 1.283 9.360 1.00 15.00 17 ILE A CA 7
ATOM 7748 C C . ILE A 1 25 ? 14.074 2.392 10.336 1.00 15.00 17 ILE A C 7
ATOM 7749 O O . ILE A 1 25 ? 14.829 3.342 10.561 1.00 15.00 17 ILE A O 7
ATOM 7765 N N . VAL A 1 26 ? 12.906 2.239 10.947 1.00 15.00 18 VAL A N 7
ATOM 7766 C CA . VAL A 1 26 ? 12.386 3.216 11.905 1.00 15.00 18 VAL A CA 7
ATOM 7767 C C . VAL A 1 26 ? 13.363 3.480 13.065 1.00 15.00 18 VAL A C 7
ATOM 7768 O O . VAL A 1 26 ? 13.344 4.544 13.629 1.00 15.00 18 VAL A O 7
ATOM 7781 N N . GLN A 1 27 ? 14.245 2.516 13.392 1.00 15.00 19 GLN A N 7
ATOM 7782 C CA . GLN A 1 27 ? 15.151 2.698 14.521 1.00 15.00 19 GLN A CA 7
ATOM 7783 C C . GLN A 1 27 ? 16.158 3.809 14.183 1.00 15.00 19 GLN A C 7
ATOM 7784 O O . GLN A 1 27 ? 16.508 4.615 15.015 1.00 15.00 19 GLN A O 7
ATOM 7798 N N . TYR A 1 28 ? 16.668 3.766 12.967 1.00 15.00 20 TYR A N 7
ATOM 7799 C CA . TYR A 1 28 ? 17.506 4.855 12.433 1.00 15.00 20 TYR A CA 7
ATOM 7800 C C . TYR A 1 28 ? 16.806 6.230 12.499 1.00 15.00 20 TYR A C 7
ATOM 7801 O O . TYR A 1 28 ? 17.374 7.177 13.018 1.00 15.00 20 TYR A O 7
ATOM 7819 N N . GLU A 1 29 ? 15.567 6.303 12.008 1.00 15.00 21 GLU A N 7
ATOM 7820 C CA . GLU A 1 29 ? 14.710 7.540 12.084 1.00 15.00 21 GLU A CA 7
ATOM 7821 C C . GLU A 1 29 ? 14.543 8.046 13.559 1.00 15.00 21 GLU A C 7
ATOM 7822 O O . GLU A 1 29 ? 14.361 9.211 13.847 1.00 15.00 21 GLU A O 7
ATOM 7834 N N . LEU A 1 30 ? 14.721 7.098 14.429 1.00 15.00 22 LEU A N 7
ATOM 7835 C CA . LEU A 1 30 ? 14.463 7.147 15.853 1.00 15.00 22 LEU A CA 7
ATOM 7836 C C . LEU A 1 30 ? 15.740 7.419 16.615 1.00 15.00 22 LEU A C 7
ATOM 7837 O O . LEU A 1 30 ? 15.693 7.870 17.750 1.00 15.00 22 LEU A O 7
ATOM 7853 N N . SER A 1 31 ? 16.885 7.113 16.002 1.00 15.00 23 SER A N 7
ATOM 7854 C CA . SER A 1 31 ? 18.188 7.250 16.645 1.00 15.00 23 SER A CA 7
ATOM 7855 C C . SER A 1 31 ? 18.453 8.648 17.216 1.00 15.00 23 SER A C 7
ATOM 7856 O O . SER A 1 31 ? 19.176 8.787 18.212 1.00 15.00 23 SER A O 7
ATOM 7864 N N . THR A 1 32 ? 17.881 9.665 16.593 1.00 15.00 24 THR A N 7
ATOM 7865 C CA . THR A 1 32 ? 18.000 11.019 17.065 1.00 15.00 24 THR A CA 7
ATOM 7866 C C . THR A 1 32 ? 17.077 11.227 18.297 1.00 15.00 24 THR A C 7
ATOM 7867 O O . THR A 1 32 ? 16.068 11.901 18.227 1.00 15.00 24 THR A O 7
ATOM 7878 N N . ARG A 1 33 ? 17.401 10.599 19.403 1.00 15.00 25 ARG A N 7
ATOM 7879 C CA . ARG A 1 33 ? 16.613 10.743 20.599 1.00 15.00 25 ARG A CA 7
ATOM 7880 C C . ARG A 1 33 ? 17.200 11.821 21.454 1.00 15.00 25 ARG A C 7
ATOM 7881 O O . ARG A 1 33 ? 18.248 11.657 22.078 1.00 15.00 25 ARG A O 7
ATOM 7902 N N . ASP A 1 34 ? 16.546 12.927 21.424 1.00 15.00 26 ASP A N 7
ATOM 7903 C CA . ASP A 1 34 ? 16.818 14.021 22.306 1.00 15.00 26 ASP A CA 7
ATOM 7904 C C . ASP A 1 34 ? 15.472 14.627 22.612 1.00 15.00 26 ASP A C 7
ATOM 7905 O O . ASP A 1 34 ? 14.743 14.065 23.439 1.00 15.00 26 ASP A O 7
ATOM 7914 N N . GLU A 1 35 ? 15.077 15.718 21.977 1.00 15.00 27 GLU A N 7
ATOM 7915 C CA . GLU A 1 35 ? 13.685 16.163 22.184 1.00 15.00 27 GLU A CA 7
ATOM 7916 C C . GLU A 1 35 ? 12.753 15.280 21.340 1.00 15.00 27 GLU A C 7
ATOM 7917 O O . GLU A 1 35 ? 11.651 14.991 21.795 1.00 15.00 27 GLU A O 7
ATOM 7929 N N . PHE A 1 36 ? 13.266 14.840 20.158 1.00 15.00 28 PHE A N 7
ATOM 7930 C CA . PHE A 1 36 ? 12.563 13.992 19.115 1.00 15.00 28 PHE A CA 7
ATOM 7931 C C . PHE A 1 36 ? 11.065 13.845 19.391 1.00 15.00 28 PHE A C 7
ATOM 7932 O O . PHE A 1 36 ? 10.650 12.990 20.187 1.00 15.00 28 PHE A O 7
ATOM 7949 N N . TYR A 1 37 ? 10.263 14.655 18.766 1.00 15.00 29 TYR A N 7
ATOM 7950 C CA . TYR A 1 37 ? 8.896 14.682 19.162 1.00 15.00 29 TYR A CA 7
ATOM 7951 C C . TYR A 1 37 ? 7.918 14.074 18.146 1.00 15.00 29 TYR A C 7
ATOM 7952 O O . TYR A 1 37 ? 7.827 12.848 18.065 1.00 15.00 29 TYR A O 7
ATOM 7970 N N . ARG A 1 38 ? 7.174 14.894 17.403 1.00 15.00 30 ARG A N 7
ATOM 7971 C CA . ARG A 1 38 ? 6.147 14.349 16.519 1.00 15.00 30 ARG A CA 7
ATOM 7972 C C . ARG A 1 38 ? 6.730 13.495 15.376 1.00 15.00 30 ARG A C 7
ATOM 7973 O O . ARG A 1 38 ? 7.760 13.831 14.820 1.00 15.00 30 ARG A O 7
ATOM 7994 N N . VAL A 1 39 ? 6.070 12.384 15.087 1.00 15.00 31 VAL A N 7
ATOM 7995 C CA . VAL A 1 39 ? 6.442 11.435 14.033 1.00 15.00 31 VAL A CA 7
ATOM 7996 C C . VAL A 1 39 ? 5.200 11.086 13.207 1.00 15.00 31 VAL A C 7
ATOM 7997 O O . VAL A 1 39 ? 4.128 10.898 13.769 1.00 15.00 31 VAL A O 7
ATOM 8010 N N . PHE A 1 40 ? 5.322 11.035 11.880 1.00 15.00 32 PHE A N 7
ATOM 8011 C CA . PHE A 1 40 ? 4.255 10.572 10.983 1.00 15.00 32 PHE A CA 7
ATOM 8012 C C . PHE A 1 40 ? 4.933 9.858 9.827 1.00 15.00 32 PHE A C 7
ATOM 8013 O O . PHE A 1 40 ? 5.673 10.474 9.107 1.00 15.00 32 PHE A O 7
ATOM 8030 N N . ILE A 1 41 ? 4.727 8.579 9.689 1.00 15.00 33 ILE A N 7
ATOM 8031 C CA . ILE A 1 41 ? 5.256 7.815 8.546 1.00 15.00 33 ILE A CA 7
ATOM 8032 C C . ILE A 1 41 ? 4.136 6.946 8.014 1.00 15.00 33 ILE A C 7
ATOM 8033 O O . ILE A 1 41 ? 3.227 6.631 8.784 1.00 15.00 33 ILE A O 7
ATOM 8049 N N . ASN A 1 42 ? 4.151 6.536 6.735 1.00 15.00 34 ASN A N 7
ATOM 8050 C CA . ASN A 1 42 ? 3.058 5.722 6.260 1.00 15.00 34 ASN A CA 7
ATOM 8051 C C . ASN A 1 42 ? 3.529 4.491 5.525 1.00 15.00 34 ASN A C 7
ATOM 8052 O O . ASN A 1 42 ? 3.435 4.424 4.295 1.00 15.00 34 ASN A O 7
ATOM 8063 N N . PRO A 1 43 ? 4.051 3.481 6.263 1.00 15.00 35 PRO A N 7
ATOM 8064 C CA . PRO A 1 43 ? 4.457 2.219 5.691 1.00 15.00 35 PRO A CA 7
ATOM 8065 C C . PRO A 1 43 ? 3.213 1.375 5.539 1.00 15.00 35 PRO A C 7
ATOM 8066 O O . PRO A 1 43 ? 2.928 0.457 6.330 1.00 15.00 35 PRO A O 7
ATOM 8077 N N . TYR A 1 44 ? 2.444 1.739 4.577 1.00 15.00 36 TYR A N 7
ATOM 8078 C CA . TYR A 1 44 ? 1.168 1.157 4.428 1.00 15.00 36 TYR A CA 7
ATOM 8079 C C . TYR A 1 44 ? 0.904 0.726 3.016 1.00 15.00 36 TYR A C 7
ATOM 8080 O O . TYR A 1 44 ? 1.066 -0.449 2.686 1.00 15.00 36 TYR A O 7
ATOM 8098 N N . ALA A 1 45 ? 0.539 1.656 2.178 1.00 15.00 37 ALA A N 7
ATOM 8099 C CA . ALA A 1 45 ? 0.181 1.346 0.830 1.00 15.00 37 ALA A CA 7
ATOM 8100 C C . ALA A 1 45 ? 0.483 2.504 -0.077 1.00 15.00 37 ALA A C 7
ATOM 8101 O O . ALA A 1 45 ? -0.426 3.230 -0.467 1.00 15.00 37 ALA A O 7
ATOM 8108 N N . LYS A 1 46 ? 1.782 2.786 -0.235 1.00 15.00 38 LYS A N 7
ATOM 8109 C CA . LYS A 1 46 ? 2.325 3.767 -1.142 1.00 15.00 38 LYS A CA 7
ATOM 8110 C C . LYS A 1 46 ? 1.978 5.152 -0.680 1.00 15.00 38 LYS A C 7
ATOM 8111 O O . LYS A 1 46 ? 1.022 5.769 -1.164 1.00 15.00 38 LYS A O 7
ATOM 8130 N N . VAL A 1 47 ? 2.790 5.665 0.263 1.00 15.00 39 VAL A N 7
ATOM 8131 C CA . VAL A 1 47 ? 2.490 6.968 0.832 1.00 15.00 39 VAL A CA 7
ATOM 8132 C C . VAL A 1 47 ? 3.500 7.209 1.964 1.00 15.00 39 VAL A C 7
ATOM 8133 O O . VAL A 1 47 ? 4.453 6.447 2.083 1.00 15.00 39 VAL A O 7
ATOM 8146 N N . ALA A 1 48 ? 3.250 8.246 2.713 1.00 15.00 40 ALA A N 7
ATOM 8147 C CA . ALA A 1 48 ? 3.999 8.815 3.813 1.00 15.00 40 ALA A CA 7
ATOM 8148 C C . ALA A 1 48 ? 3.761 10.280 3.700 1.00 15.00 40 ALA A C 7
ATOM 8149 O O . ALA A 1 48 ? 3.142 10.731 2.729 1.00 15.00 40 ALA A O 7
ATOM 8156 N N . GLU A 1 49 ? 4.295 10.991 4.628 1.00 15.00 41 GLU A N 7
ATOM 8157 C CA . GLU A 1 49 ? 4.086 12.410 4.848 1.00 15.00 41 GLU A CA 7
ATOM 8158 C C . GLU A 1 49 ? 4.633 12.651 6.216 1.00 15.00 41 GLU A C 7
ATOM 8159 O O . GLU A 1 49 ? 3.965 12.404 7.221 1.00 15.00 41 GLU A O 7
ATOM 8171 N N . VAL A 1 50 ? 5.827 13.064 6.297 1.00 15.00 42 VAL A N 7
ATOM 8172 C CA . VAL A 1 50 ? 6.473 13.051 7.556 1.00 15.00 42 VAL A CA 7
ATOM 8173 C C . VAL A 1 50 ? 6.653 14.452 8.021 1.00 15.00 42 VAL A C 7
ATOM 8174 O O . VAL A 1 50 ? 7.060 15.328 7.268 1.00 15.00 42 VAL A O 7
ATOM 8187 N N . VAL A 1 51 ? 6.344 14.624 9.281 1.00 15.00 43 VAL A N 7
ATOM 8188 C CA . VAL A 1 51 ? 6.478 15.863 9.957 1.00 15.00 43 VAL A CA 7
ATOM 8189 C C . VAL A 1 51 ? 7.105 15.439 11.253 1.00 15.00 43 VAL A C 7
ATOM 8190 O O . VAL A 1 51 ? 6.426 14.856 12.095 1.00 15.00 43 VAL A O 7
ATOM 8203 N N . ILE A 1 52 ? 8.386 15.626 11.395 1.00 15.00 44 ILE A N 7
ATOM 8204 C CA . ILE A 1 52 ? 9.066 15.087 12.549 1.00 15.00 44 ILE A CA 7
ATOM 8205 C C . ILE A 1 52 ? 9.876 16.167 13.245 1.00 15.00 44 ILE A C 7
ATOM 8206 O O . ILE A 1 52 ? 10.464 17.031 12.588 1.00 15.00 44 ILE A O 7
ATOM 8222 N N . ASP A 1 53 ? 9.799 16.170 14.567 1.00 15.00 45 ASP A N 7
ATOM 8223 C CA . ASP A 1 53 ? 10.570 17.091 15.389 1.00 15.00 45 ASP A CA 7
ATOM 8224 C C . ASP A 1 53 ? 11.880 16.432 15.741 1.00 15.00 45 ASP A C 7
ATOM 8225 O O . ASP A 1 53 ? 11.900 15.431 16.441 1.00 15.00 45 ASP A O 7
ATOM 8234 N N . ASP A 1 54 ? 12.950 17.030 15.309 1.00 15.00 46 ASP A N 7
ATOM 8235 C CA . ASP A 1 54 ? 14.329 16.551 15.387 1.00 15.00 46 ASP A CA 7
ATOM 8236 C C . ASP A 1 54 ? 15.206 17.704 15.831 1.00 15.00 46 ASP A C 7
ATOM 8237 O O . ASP A 1 54 ? 16.419 17.600 15.867 1.00 15.00 46 ASP A O 7
ATOM 8246 N N . SER A 1 55 ? 14.514 18.791 16.261 1.00 15.00 47 SER A N 7
ATOM 8247 C CA . SER A 1 55 ? 15.064 20.147 16.427 1.00 15.00 47 SER A CA 7
ATOM 8248 C C . SER A 1 55 ? 16.566 20.253 16.737 1.00 15.00 47 SER A C 7
ATOM 8249 O O . SER A 1 55 ? 17.254 20.991 16.018 1.00 15.00 47 SER A O 7
ATOM 8257 N N . LYS A 1 56 ? 17.031 19.561 17.792 1.00 15.00 48 LYS A N 7
ATOM 8258 C CA . LYS A 1 56 ? 18.475 19.411 18.141 1.00 15.00 48 LYS A CA 7
ATOM 8259 C C . LYS A 1 56 ? 19.490 19.771 16.999 1.00 15.00 48 LYS A C 7
ATOM 8260 O O . LYS A 1 56 ? 19.992 20.898 16.974 1.00 15.00 48 LYS A O 7
ATOM 8279 N N . VAL A 1 57 ? 19.818 18.847 16.065 1.00 15.00 49 VAL A N 7
ATOM 8280 C CA . VAL A 1 57 ? 20.813 19.247 15.051 1.00 15.00 49 VAL A CA 7
ATOM 8281 C C . VAL A 1 57 ? 20.375 19.185 13.535 1.00 15.00 49 VAL A C 7
ATOM 8282 O O . VAL A 1 57 ? 20.920 19.941 12.714 1.00 15.00 49 VAL A O 7
ATOM 8295 N N . ASN A 1 58 ? 19.431 18.315 13.156 1.00 15.00 50 ASN A N 7
ATOM 8296 C CA . ASN A 1 58 ? 19.017 18.141 11.711 1.00 15.00 50 ASN A CA 7
ATOM 8297 C C . ASN A 1 58 ? 20.051 17.505 10.770 1.00 15.00 50 ASN A C 7
ATOM 8298 O O . ASN A 1 58 ? 19.718 16.560 10.074 1.00 15.00 50 ASN A O 7
ATOM 8309 N N . ILE A 1 59 ? 21.297 17.985 10.774 1.00 15.00 51 ILE A N 7
ATOM 8310 C CA . ILE A 1 59 ? 22.344 17.536 9.810 1.00 15.00 51 ILE A CA 7
ATOM 8311 C C . ILE A 1 59 ? 22.556 15.999 9.816 1.00 15.00 51 ILE A C 7
ATOM 8312 O O . ILE A 1 59 ? 22.970 15.406 8.813 1.00 15.00 51 ILE A O 7
ATOM 8328 N N . GLU A 1 60 ? 22.229 15.372 10.923 1.00 15.00 52 GLU A N 7
ATOM 8329 C CA . GLU A 1 60 ? 22.400 13.954 11.056 1.00 15.00 52 GLU A CA 7
ATOM 8330 C C . GLU A 1 60 ? 21.377 13.124 10.254 1.00 15.00 52 GLU A C 7
ATOM 8331 O O . GLU A 1 60 ? 21.566 11.923 10.049 1.00 15.00 52 GLU A O 7
ATOM 8343 N N . GLU A 1 61 ? 20.271 13.762 9.813 1.00 15.00 53 GLU A N 7
ATOM 8344 C CA . GLU A 1 61 ? 19.286 13.081 8.945 1.00 15.00 53 GLU A CA 7
ATOM 8345 C C . GLU A 1 61 ? 19.926 12.602 7.653 1.00 15.00 53 GLU A C 7
ATOM 8346 O O . GLU A 1 61 ? 19.615 11.518 7.167 1.00 15.00 53 GLU A O 7
ATOM 8358 N N . LEU A 1 62 ? 20.840 13.407 7.115 1.00 15.00 54 LEU A N 7
ATOM 8359 C CA . LEU A 1 62 ? 21.555 13.063 5.883 1.00 15.00 54 LEU A CA 7
ATOM 8360 C C . LEU A 1 62 ? 22.378 11.807 6.114 1.00 15.00 54 LEU A C 7
ATOM 8361 O O . LEU A 1 62 ? 22.606 11.008 5.214 1.00 15.00 54 LEU A O 7
ATOM 8377 N N . LYS A 1 63 ? 22.763 11.636 7.350 1.00 15.00 55 LYS A N 7
ATOM 8378 C CA . LYS A 1 63 ? 23.604 10.559 7.763 1.00 15.00 55 LYS A CA 7
ATOM 8379 C C . LYS A 1 63 ? 22.834 9.242 7.830 1.00 15.00 55 LYS A C 7
ATOM 8380 O O . LYS A 1 63 ? 23.140 8.334 7.049 1.00 15.00 55 LYS A O 7
ATOM 8399 N N . GLU A 1 64 ? 21.822 9.108 8.687 1.00 15.00 56 GLU A N 7
ATOM 8400 C CA . GLU A 1 64 ? 21.259 7.783 8.870 1.00 15.00 56 GLU A CA 7
ATOM 8401 C C . GLU A 1 64 ? 20.383 7.304 7.719 1.00 15.00 56 GLU A C 7
ATOM 8402 O O . GLU A 1 64 ? 20.618 6.244 7.127 1.00 15.00 56 GLU A O 7
ATOM 8414 N N . LYS A 1 65 ? 19.361 8.097 7.421 1.00 15.00 57 LYS A N 7
ATOM 8415 C CA . LYS A 1 65 ? 18.400 7.769 6.416 1.00 15.00 57 LYS A CA 7
ATOM 8416 C C . LYS A 1 65 ? 18.807 7.977 4.961 1.00 15.00 57 LYS A C 7
ATOM 8417 O O . LYS A 1 65 ? 19.610 7.201 4.441 1.00 15.00 57 LYS A O 7
ATOM 8436 N N . LEU A 1 66 ? 18.286 9.049 4.319 1.00 15.00 58 LEU A N 7
ATOM 8437 C CA . LEU A 1 66 ? 18.491 9.349 2.878 1.00 15.00 58 LEU A CA 7
ATOM 8438 C C . LEU A 1 66 ? 18.100 8.078 2.071 1.00 15.00 58 LEU A C 7
ATOM 8439 O O . LEU A 1 66 ? 18.688 7.771 1.045 1.00 15.00 58 LEU A O 7
ATOM 8455 N N . LYS A 1 67 ? 17.078 7.350 2.539 1.00 15.00 59 LYS A N 7
ATOM 8456 C CA . LYS A 1 67 ? 16.783 6.060 1.936 1.00 15.00 59 LYS A CA 7
ATOM 8457 C C . LYS A 1 67 ? 16.089 6.240 0.584 1.00 15.00 59 LYS A C 7
ATOM 8458 O O . LYS A 1 67 ? 16.541 5.715 -0.409 1.00 15.00 59 LYS A O 7
ATOM 8477 N N . GLY A 1 68 ? 15.054 7.097 0.581 1.00 15.00 60 GLY A N 7
ATOM 8478 C CA . GLY A 1 68 ? 14.240 7.400 -0.613 1.00 15.00 60 GLY A CA 7
ATOM 8479 C C . GLY A 1 68 ? 13.799 6.188 -1.442 1.00 15.00 60 GLY A C 7
ATOM 8480 O O . GLY A 1 68 ? 14.477 5.815 -2.401 1.00 15.00 60 GLY A O 7
ATOM 8484 N N . GLU A 1 69 ? 12.636 5.616 -1.142 1.00 15.00 61 GLU A N 7
ATOM 8485 C CA . GLU A 1 69 ? 12.211 4.408 -1.818 1.00 15.00 61 GLU A CA 7
ATOM 8486 C C . GLU A 1 69 ? 10.940 4.631 -2.592 1.00 15.00 61 GLU A C 7
ATOM 8487 O O . GLU A 1 69 ? 10.207 5.605 -2.309 1.00 15.00 61 GLU A O 7
ATOM 8499 N N . VAL A 1 70 ? 10.762 3.799 -3.666 1.00 15.00 62 VAL A N 7
ATOM 8500 C CA . VAL A 1 70 ? 9.516 3.693 -4.392 1.00 15.00 62 VAL A CA 7
ATOM 8501 C C . VAL A 1 70 ? 9.321 4.837 -5.410 1.00 15.00 62 VAL A C 7
ATOM 8502 O O . VAL A 1 70 ? 8.213 5.168 -5.822 1.00 15.00 62 VAL A O 7
ATOM 8515 N N . ILE A 1 71 ? 10.440 5.469 -5.826 1.00 15.00 63 ILE A N 7
ATOM 8516 C CA . ILE A 1 71 ? 10.457 6.469 -6.936 1.00 15.00 63 ILE A CA 7
ATOM 8517 C C . ILE A 1 71 ? 10.192 7.965 -6.468 1.00 15.00 63 ILE A C 7
ATOM 8518 O O . ILE A 1 71 ? 10.070 8.870 -7.290 1.00 15.00 63 ILE A O 7
ATOM 8534 N N . GLU A 1 72 ? 10.109 8.220 -5.144 1.00 15.00 64 GLU A N 7
ATOM 8535 C CA . GLU A 1 72 ? 10.097 9.600 -4.609 1.00 15.00 64 GLU A CA 7
ATOM 8536 C C . GLU A 1 72 ? 11.092 10.606 -5.289 1.00 15.00 64 GLU A C 7
ATOM 8537 O O . GLU A 1 72 ? 10.636 11.511 -6.011 1.00 15.00 64 GLU A O 7
ATOM 8549 N N . GLU A 1 73 ? 12.407 10.435 -5.084 1.00 15.00 65 GLU A N 7
ATOM 8550 C CA . GLU A 1 73 ? 13.486 11.295 -5.627 1.00 15.00 65 GLU A CA 7
ATOM 8551 C C . GLU A 1 73 ? 13.275 12.785 -5.294 1.00 15.00 65 GLU A C 7
ATOM 8552 O O . GLU A 1 73 ? 13.672 13.661 -6.065 1.00 15.00 65 GLU A O 7
ATOM 8564 N N . LYS A 1 74 ? 12.699 13.076 -4.150 1.00 15.00 66 LYS A N 7
ATOM 8565 C CA . LYS A 1 74 ? 12.386 14.467 -3.848 1.00 15.00 66 LYS A CA 7
ATOM 8566 C C . LYS A 1 74 ? 13.263 15.085 -2.781 1.00 15.00 66 LYS A C 7
ATOM 8567 O O . LYS A 1 74 ? 13.884 16.117 -3.018 1.00 15.00 66 LYS A O 7
ATOM 8586 N N . GLU A 1 75 ? 13.334 14.401 -1.656 1.00 15.00 67 GLU A N 7
ATOM 8587 C CA . GLU A 1 75 ? 13.986 14.872 -0.402 1.00 15.00 67 GLU A CA 7
ATOM 8588 C C . GLU A 1 75 ? 13.463 16.281 0.051 1.00 15.00 67 GLU A C 7
ATOM 8589 O O . GLU A 1 75 ? 13.633 17.292 -0.633 1.00 15.00 67 GLU A O 7
ATOM 8601 N N . ILE A 1 76 ? 12.866 16.333 1.209 1.00 15.00 68 ILE A N 7
ATOM 8602 C CA . ILE A 1 76 ? 12.418 17.585 1.694 1.00 15.00 68 ILE A CA 7
ATOM 8603 C C . ILE A 1 76 ? 13.243 18.055 2.886 1.00 15.00 68 ILE A C 7
ATOM 8604 O O . ILE A 1 76 ? 14.473 18.190 2.739 1.00 15.00 68 ILE A O 7
ATOM 8620 N N . THR A 1 77 ? 12.642 18.253 4.032 1.00 15.00 69 THR A N 7
ATOM 8621 C CA . THR A 1 77 ? 13.293 18.951 5.164 1.00 15.00 69 THR A CA 7
ATOM 8622 C C . THR A 1 77 ? 13.454 20.452 4.783 1.00 15.00 69 THR A C 7
ATOM 8623 O O . THR A 1 77 ? 12.884 21.308 5.467 1.00 15.00 69 THR A O 7
ATOM 8634 N N . LEU A 1 78 ? 14.207 20.739 3.738 1.00 15.00 70 LEU A N 7
ATOM 8635 C CA . LEU A 1 78 ? 14.448 22.064 3.202 1.00 15.00 70 LEU A CA 7
ATOM 8636 C C . LEU A 1 78 ? 13.194 22.977 3.152 1.00 15.00 70 LEU A C 7
ATOM 8637 O O . LEU A 1 78 ? 13.071 23.897 3.969 1.00 15.00 70 LEU A O 7
ATOM 8653 N N . GLN A 1 79 ? 12.275 22.759 2.202 1.00 15.00 71 GLN A N 7
ATOM 8654 C CA . GLN A 1 79 ? 11.116 23.633 2.105 1.00 15.00 71 GLN A CA 7
ATOM 8655 C C . GLN A 1 79 ? 9.792 22.921 1.873 1.00 15.00 71 GLN A C 7
ATOM 8656 O O . GLN A 1 79 ? 9.643 22.143 0.932 1.00 15.00 71 GLN A O 7
ATOM 8670 N N . GLU A 1 80 ? 8.850 23.203 2.768 1.00 15.00 72 GLU A N 7
ATOM 8671 C CA . GLU A 1 80 ? 7.439 22.938 2.603 1.00 15.00 72 GLU A CA 7
ATOM 8672 C C . GLU A 1 80 ? 6.917 23.636 1.355 1.00 15.00 72 GLU A C 7
ATOM 8673 O O . GLU A 1 80 ? 6.539 24.811 1.410 1.00 15.00 72 GLU A O 7
ATOM 8685 N N . LEU A 1 81 ? 7.048 23.035 0.203 1.00 15.00 73 LEU A N 7
ATOM 8686 C CA . LEU A 1 81 ? 6.486 23.607 -1.001 1.00 15.00 73 LEU A CA 7
ATOM 8687 C C . LEU A 1 81 ? 5.282 22.792 -1.485 1.00 15.00 73 LEU A C 7
ATOM 8688 O O . LEU A 1 81 ? 4.889 22.869 -2.657 1.00 15.00 73 LEU A O 7
ATOM 8704 N N . ILE A 1 82 ? 4.637 22.111 -0.570 1.00 15.00 74 ILE A N 7
ATOM 8705 C CA . ILE A 1 82 ? 3.595 21.173 -0.932 1.00 15.00 74 ILE A CA 7
ATOM 8706 C C . ILE A 1 82 ? 2.337 21.506 -0.142 1.00 15.00 74 ILE A C 7
ATOM 8707 O O . ILE A 1 82 ? 1.664 22.519 -0.525 1.00 15.00 74 ILE A O 7
ATOM 8723 N N . SER A 1 9 ? 6.909 22.830 11.097 1.00 15.00 1 SER A N 8
ATOM 8724 C CA . SER A 1 9 ? 6.434 21.623 10.476 1.00 15.00 1 SER A CA 8
ATOM 8725 C C . SER A 1 9 ? 7.528 21.203 9.509 1.00 15.00 1 SER A C 8
ATOM 8726 O O . SER A 1 9 ? 8.434 22.014 9.227 1.00 15.00 1 SER A O 8
ATOM 8734 N N . LYS A 1 10 ? 7.490 20.008 8.984 1.00 15.00 2 LYS A N 8
ATOM 8735 C CA . LYS A 1 10 ? 8.330 19.630 7.892 1.00 15.00 2 LYS A CA 8
ATOM 8736 C C . LYS A 1 10 ? 7.385 18.928 7.035 1.00 15.00 2 LYS A C 8
ATOM 8737 O O . LYS A 1 10 ? 6.578 18.184 7.563 1.00 15.00 2 LYS A O 8
ATOM 8756 N N . TRP A 1 11 ? 7.403 19.140 5.788 1.00 15.00 3 TRP A N 8
ATOM 8757 C CA . TRP A 1 11 ? 6.501 18.388 4.958 1.00 15.00 3 TRP A CA 8
ATOM 8758 C C . TRP A 1 11 ? 7.406 17.722 3.944 1.00 15.00 3 TRP A C 8
ATOM 8759 O O . TRP A 1 11 ? 7.952 18.352 3.037 1.00 15.00 3 TRP A O 8
ATOM 8780 N N . ILE A 1 12 ? 7.626 16.452 4.222 1.00 15.00 4 ILE A N 8
ATOM 8781 C CA . ILE A 1 12 ? 8.529 15.582 3.520 1.00 15.00 4 ILE A CA 8
ATOM 8782 C C . ILE A 1 12 ? 7.738 14.426 2.937 1.00 15.00 4 ILE A C 8
ATOM 8783 O O . ILE A 1 12 ? 6.509 14.370 3.096 1.00 15.00 4 ILE A O 8
ATOM 8799 N N . LYS A 1 13 ? 8.418 13.509 2.306 1.00 15.00 5 LYS A N 8
ATOM 8800 C CA . LYS A 1 13 ? 7.830 12.418 1.579 1.00 15.00 5 LYS A CA 8
ATOM 8801 C C . LYS A 1 13 ? 8.652 11.185 2.026 1.00 15.00 5 LYS A C 8
ATOM 8802 O O . LYS A 1 13 ? 9.566 11.370 2.847 1.00 15.00 5 LYS A O 8
ATOM 8821 N N . PHE A 1 14 ? 8.400 9.977 1.447 1.00 15.00 6 PHE A N 8
ATOM 8822 C CA . PHE A 1 14 ? 9.034 8.711 1.984 1.00 15.00 6 PHE A CA 8
ATOM 8823 C C . PHE A 1 14 ? 8.396 7.451 1.316 1.00 15.00 6 PHE A C 8
ATOM 8824 O O . PHE A 1 14 ? 8.016 7.478 0.134 1.00 15.00 6 PHE A O 8
ATOM 8841 N N . THR A 1 15 ? 8.289 6.396 2.078 1.00 15.00 7 THR A N 8
ATOM 8842 C CA . THR A 1 15 ? 7.862 5.076 1.705 1.00 15.00 7 THR A CA 8
ATOM 8843 C C . THR A 1 15 ? 6.480 4.957 2.335 1.00 15.00 7 THR A C 8
ATOM 8844 O O . THR A 1 15 ? 6.269 5.557 3.398 1.00 15.00 7 THR A O 8
ATOM 8855 N N . THR A 1 16 ? 5.495 4.336 1.709 1.00 15.00 8 THR A N 8
ATOM 8856 C CA . THR A 1 16 ? 4.216 4.335 2.362 1.00 15.00 8 THR A CA 8
ATOM 8857 C C . THR A 1 16 ? 3.440 3.060 2.530 1.00 15.00 8 THR A C 8
ATOM 8858 O O . THR A 1 16 ? 2.933 2.805 3.616 1.00 15.00 8 THR A O 8
ATOM 8869 N N . ASN A 1 17 ? 3.259 2.261 1.512 1.00 15.00 9 ASN A N 8
ATOM 8870 C CA . ASN A 1 17 ? 2.294 1.141 1.635 1.00 15.00 9 ASN A CA 8
ATOM 8871 C C . ASN A 1 17 ? 2.933 -0.124 2.246 1.00 15.00 9 ASN A C 8
ATOM 8872 O O . ASN A 1 17 ? 2.322 -1.194 2.302 1.00 15.00 9 ASN A O 8
ATOM 8883 N N . LEU A 1 18 ? 4.138 -0.008 2.697 1.00 15.00 10 LEU A N 8
ATOM 8884 C CA . LEU A 1 18 ? 4.815 -1.096 3.345 1.00 15.00 10 LEU A CA 8
ATOM 8885 C C . LEU A 1 18 ? 4.629 -0.890 4.826 1.00 15.00 10 LEU A C 8
ATOM 8886 O O . LEU A 1 18 ? 3.904 0.032 5.237 1.00 15.00 10 LEU A O 8
ATOM 8902 N N . THR A 1 19 ? 5.181 -1.757 5.622 1.00 15.00 11 THR A N 8
ATOM 8903 C CA . THR A 1 19 ? 5.114 -1.685 6.988 1.00 15.00 11 THR A CA 8
ATOM 8904 C C . THR A 1 19 ? 6.429 -2.216 7.499 1.00 15.00 11 THR A C 8
ATOM 8905 O O . THR A 1 19 ? 6.904 -1.749 8.516 1.00 15.00 11 THR A O 8
ATOM 8916 N N . PRO A 1 20 ? 7.057 -3.299 6.839 1.00 15.00 12 PRO A N 8
ATOM 8917 C CA . PRO A 1 20 ? 8.369 -3.716 7.240 1.00 15.00 12 PRO A CA 8
ATOM 8918 C C . PRO A 1 20 ? 9.462 -2.612 7.270 1.00 15.00 12 PRO A C 8
ATOM 8919 O O . PRO A 1 20 ? 10.246 -2.558 8.231 1.00 15.00 12 PRO A O 8
ATOM 8930 N N . GLU A 1 21 ? 9.510 -1.740 6.257 1.00 15.00 13 GLU A N 8
ATOM 8931 C CA . GLU A 1 21 ? 10.529 -0.689 6.233 1.00 15.00 13 GLU A CA 8
ATOM 8932 C C . GLU A 1 21 ? 10.234 0.301 7.342 1.00 15.00 13 GLU A C 8
ATOM 8933 O O . GLU A 1 21 ? 11.066 0.573 8.194 1.00 15.00 13 GLU A O 8
ATOM 8945 N N . GLU A 1 22 ? 8.998 0.735 7.369 1.00 15.00 14 GLU A N 8
ATOM 8946 C CA . GLU A 1 22 ? 8.457 1.684 8.313 1.00 15.00 14 GLU A CA 8
ATOM 8947 C C . GLU A 1 22 ? 8.619 1.202 9.765 1.00 15.00 14 GLU A C 8
ATOM 8948 O O . GLU A 1 22 ? 8.821 1.994 10.674 1.00 15.00 14 GLU A O 8
ATOM 8960 N N . ALA A 1 23 ? 8.591 -0.100 9.943 1.00 15.00 15 ALA A N 8
ATOM 8961 C CA . ALA A 1 23 ? 8.767 -0.715 11.261 1.00 15.00 15 ALA A CA 8
ATOM 8962 C C . ALA A 1 23 ? 10.180 -0.469 11.764 1.00 15.00 15 ALA A C 8
ATOM 8963 O O . ALA A 1 23 ? 10.384 -0.201 12.966 1.00 15.00 15 ALA A O 8
ATOM 8970 N N . LYS A 1 24 ? 11.141 -0.517 10.849 1.00 15.00 16 LYS A N 8
ATOM 8971 C CA . LYS A 1 24 ? 12.528 -0.235 11.177 1.00 15.00 16 LYS A CA 8
ATOM 8972 C C . LYS A 1 24 ? 12.675 1.211 11.610 1.00 15.00 16 LYS A C 8
ATOM 8973 O O . LYS A 1 24 ? 13.409 1.513 12.544 1.00 15.00 16 LYS A O 8
ATOM 8992 N N . ILE A 1 25 ? 11.887 2.076 10.978 1.00 15.00 17 ILE A N 8
ATOM 8993 C CA . ILE A 1 25 ? 11.843 3.500 11.249 1.00 15.00 17 ILE A CA 8
ATOM 8994 C C . ILE A 1 25 ? 11.337 3.786 12.643 1.00 15.00 17 ILE A C 8
ATOM 8995 O O . ILE A 1 25 ? 11.844 4.671 13.323 1.00 15.00 17 ILE A O 8
ATOM 9011 N N . VAL A 1 26 ? 10.362 2.993 13.084 1.00 15.00 18 VAL A N 8
ATOM 9012 C CA . VAL A 1 26 ? 9.743 3.172 14.393 1.00 15.00 18 VAL A CA 8
ATOM 9013 C C . VAL A 1 26 ? 10.772 3.035 15.505 1.00 15.00 18 VAL A C 8
ATOM 9014 O O . VAL A 1 26 ? 10.833 3.875 16.402 1.00 15.00 18 VAL A O 8
ATOM 9027 N N . GLN A 1 27 ? 11.586 1.995 15.449 1.00 15.00 19 GLN A N 8
ATOM 9028 C CA . GLN A 1 27 ? 12.618 1.819 16.446 1.00 15.00 19 GLN A CA 8
ATOM 9029 C C . GLN A 1 27 ? 13.764 2.785 16.215 1.00 15.00 19 GLN A C 8
ATOM 9030 O O . GLN A 1 27 ? 14.379 3.272 17.145 1.00 15.00 19 GLN A O 8
ATOM 9044 N N . TYR A 1 28 ? 14.078 2.958 14.937 1.00 15.00 20 TYR A N 8
ATOM 9045 C CA . TYR A 1 28 ? 15.170 3.861 14.508 1.00 15.00 20 TYR A CA 8
ATOM 9046 C C . TYR A 1 28 ? 14.962 5.254 15.126 1.00 15.00 20 TYR A C 8
ATOM 9047 O O . TYR A 1 28 ? 15.907 5.845 15.649 1.00 15.00 20 TYR A O 8
ATOM 9065 N N . GLU A 1 29 ? 13.716 5.736 15.076 1.00 15.00 21 GLU A N 8
ATOM 9066 C CA . GLU A 1 29 ? 13.313 6.985 15.710 1.00 15.00 21 GLU A CA 8
ATOM 9067 C C . GLU A 1 29 ? 13.397 7.203 17.198 1.00 15.00 21 GLU A C 8
ATOM 9068 O O . GLU A 1 29 ? 12.421 7.477 17.906 1.00 15.00 21 GLU A O 8
ATOM 9080 N N . LEU A 1 30 ? 14.571 6.962 17.614 1.00 15.00 22 LEU A N 8
ATOM 9081 C CA . LEU A 1 30 ? 15.145 7.224 18.860 1.00 15.00 22 LEU A CA 8
ATOM 9082 C C . LEU A 1 30 ? 16.294 8.179 18.629 1.00 15.00 22 LEU A C 8
ATOM 9083 O O . LEU A 1 30 ? 16.761 8.824 19.560 1.00 15.00 22 LEU A O 8
ATOM 9099 N N . SER A 1 31 ? 16.761 8.271 17.359 1.00 15.00 23 SER A N 8
ATOM 9100 C CA . SER A 1 31 ? 17.923 9.077 16.999 1.00 15.00 23 SER A CA 8
ATOM 9101 C C . SER A 1 31 ? 17.731 10.557 17.339 1.00 15.00 23 SER A C 8
ATOM 9102 O O . SER A 1 31 ? 18.648 11.210 17.859 1.00 15.00 23 SER A O 8
ATOM 9110 N N . THR A 1 32 ? 16.555 11.085 17.049 1.00 15.00 24 THR A N 8
ATOM 9111 C CA . THR A 1 32 ? 16.310 12.472 17.290 1.00 15.00 24 THR A CA 8
ATOM 9112 C C . THR A 1 32 ? 15.985 12.712 18.771 1.00 15.00 24 THR A C 8
ATOM 9113 O O . THR A 1 32 ? 16.886 13.008 19.562 1.00 15.00 24 THR A O 8
ATOM 9124 N N . ARG A 1 33 ? 14.723 12.486 19.125 1.00 15.00 25 ARG A N 8
ATOM 9125 C CA . ARG A 1 33 ? 14.198 12.604 20.505 1.00 15.00 25 ARG A CA 8
ATOM 9126 C C . ARG A 1 33 ? 14.507 13.923 21.232 1.00 15.00 25 ARG A C 8
ATOM 9127 O O . ARG A 1 33 ? 15.366 14.719 20.830 1.00 15.00 25 ARG A O 8
ATOM 9148 N N . ASP A 1 34 ? 13.699 14.175 22.273 1.00 15.00 26 ASP A N 8
ATOM 9149 C CA . ASP A 1 34 ? 13.832 15.337 23.194 1.00 15.00 26 ASP A CA 8
ATOM 9150 C C . ASP A 1 34 ? 13.648 16.596 22.370 1.00 15.00 26 ASP A C 8
ATOM 9151 O O . ASP A 1 34 ? 14.219 17.658 22.655 1.00 15.00 26 ASP A O 8
ATOM 9160 N N . GLU A 1 35 ? 12.742 16.464 21.426 1.00 15.00 27 GLU A N 8
ATOM 9161 C CA . GLU A 1 35 ? 12.530 17.405 20.343 1.00 15.00 27 GLU A CA 8
ATOM 9162 C C . GLU A 1 35 ? 11.555 16.743 19.377 1.00 15.00 27 GLU A C 8
ATOM 9163 O O . GLU A 1 35 ? 10.818 17.391 18.644 1.00 15.00 27 GLU A O 8
ATOM 9175 N N . PHE A 1 36 ? 11.569 15.428 19.400 1.00 15.00 28 PHE A N 8
ATOM 9176 C CA . PHE A 1 36 ? 10.704 14.595 18.576 1.00 15.00 28 PHE A CA 8
ATOM 9177 C C . PHE A 1 36 ? 9.352 14.396 19.259 1.00 15.00 28 PHE A C 8
ATOM 9178 O O . PHE A 1 36 ? 9.236 13.680 20.255 1.00 15.00 28 PHE A O 8
ATOM 9195 N N . TYR A 1 37 ? 8.356 15.056 18.731 1.00 15.00 29 TYR A N 8
ATOM 9196 C CA . TYR A 1 37 ? 6.999 14.906 19.185 1.00 15.00 29 TYR A CA 8
ATOM 9197 C C . TYR A 1 37 ? 6.055 14.833 18.005 1.00 15.00 29 TYR A C 8
ATOM 9198 O O . TYR A 1 37 ? 5.552 13.771 17.695 1.00 15.00 29 TYR A O 8
ATOM 9216 N N . ARG A 1 38 ? 5.818 15.968 17.368 1.00 15.00 30 ARG A N 8
ATOM 9217 C CA . ARG A 1 38 ? 4.872 16.036 16.243 1.00 15.00 30 ARG A CA 8
ATOM 9218 C C . ARG A 1 38 ? 5.340 15.170 15.066 1.00 15.00 30 ARG A C 8
ATOM 9219 O O . ARG A 1 38 ? 6.317 15.488 14.407 1.00 15.00 30 ARG A O 8
ATOM 9240 N N . VAL A 1 39 ? 4.672 14.030 14.897 1.00 15.00 31 VAL A N 8
ATOM 9241 C CA . VAL A 1 39 ? 4.914 13.067 13.825 1.00 15.00 31 VAL A CA 8
ATOM 9242 C C . VAL A 1 39 ? 3.571 12.569 13.298 1.00 15.00 31 VAL A C 8
ATOM 9243 O O . VAL A 1 39 ? 2.708 12.213 14.099 1.00 15.00 31 VAL A O 8
ATOM 9256 N N . PHE A 1 40 ? 3.363 12.542 11.995 1.00 15.00 32 PHE A N 8
ATOM 9257 C CA . PHE A 1 40 ? 2.195 11.890 11.414 1.00 15.00 32 PHE A CA 8
ATOM 9258 C C . PHE A 1 40 ? 2.657 11.189 10.156 1.00 15.00 32 PHE A C 8
ATOM 9259 O O . PHE A 1 40 ? 3.340 11.794 9.324 1.00 15.00 32 PHE A O 8
ATOM 9276 N N . ILE A 1 41 ? 2.329 9.927 10.048 1.00 15.00 33 ILE A N 8
ATOM 9277 C CA . ILE A 1 41 ? 2.572 9.139 8.852 1.00 15.00 33 ILE A CA 8
ATOM 9278 C C . ILE A 1 41 ? 1.284 8.413 8.549 1.00 15.00 33 ILE A C 8
ATOM 9279 O O . ILE A 1 41 ? 0.567 8.053 9.485 1.00 15.00 33 ILE A O 8
ATOM 9295 N N . ASN A 1 42 ? 0.944 8.188 7.297 1.00 15.00 34 ASN A N 8
ATOM 9296 C CA . ASN A 1 42 ? -0.257 7.424 6.998 1.00 15.00 34 ASN A CA 8
ATOM 9297 C C . ASN A 1 42 ? 0.121 6.310 6.052 1.00 15.00 34 ASN A C 8
ATOM 9298 O O . ASN A 1 42 ? 0.071 6.480 4.829 1.00 15.00 34 ASN A O 8
ATOM 9309 N N . PRO A 1 43 ? 0.596 5.180 6.585 1.00 15.00 35 PRO A N 8
ATOM 9310 C CA . PRO A 1 43 ? 1.085 4.081 5.774 1.00 15.00 35 PRO A CA 8
ATOM 9311 C C . PRO A 1 43 ? -0.035 3.345 5.042 1.00 15.00 35 PRO A C 8
ATOM 9312 O O . PRO A 1 43 ? -0.760 2.555 5.655 1.00 15.00 35 PRO A O 8
ATOM 9323 N N . TYR A 1 44 ? -0.197 3.639 3.743 1.00 15.00 36 TYR A N 8
ATOM 9324 C CA . TYR A 1 44 ? -1.166 2.983 2.881 1.00 15.00 36 TYR A CA 8
ATOM 9325 C C . TYR A 1 44 ? -1.011 3.582 1.464 1.00 15.00 36 TYR A C 8
ATOM 9326 O O . TYR A 1 44 ? -1.017 2.890 0.466 1.00 15.00 36 TYR A O 8
ATOM 9344 N N . ALA A 1 45 ? -0.791 4.898 1.434 1.00 15.00 37 ALA A N 8
ATOM 9345 C CA . ALA A 1 45 ? -0.774 5.720 0.198 1.00 15.00 37 ALA A CA 8
ATOM 9346 C C . ALA A 1 45 ? 0.400 5.505 -0.799 1.00 15.00 37 ALA A C 8
ATOM 9347 O O . ALA A 1 45 ? 0.338 6.046 -1.881 1.00 15.00 37 ALA A O 8
ATOM 9354 N N . LYS A 1 46 ? 1.433 4.701 -0.447 1.00 15.00 38 LYS A N 8
ATOM 9355 C CA . LYS A 1 46 ? 2.662 4.526 -1.320 1.00 15.00 38 LYS A CA 8
ATOM 9356 C C . LYS A 1 46 ? 3.189 5.858 -1.941 1.00 15.00 38 LYS A C 8
ATOM 9357 O O . LYS A 1 46 ? 3.269 5.990 -3.159 1.00 15.00 38 LYS A O 8
ATOM 9376 N N . VAL A 1 47 ? 3.502 6.827 -1.059 1.00 15.00 39 VAL A N 8
ATOM 9377 C CA . VAL A 1 47 ? 3.991 8.224 -1.336 1.00 15.00 39 VAL A CA 8
ATOM 9378 C C . VAL A 1 47 ? 4.025 8.996 -0.022 1.00 15.00 39 VAL A C 8
ATOM 9379 O O . VAL A 1 47 ? 5.092 9.144 0.579 1.00 15.00 39 VAL A O 8
ATOM 9392 N N . ALA A 1 48 ? 2.856 9.515 0.359 1.00 15.00 40 ALA A N 8
ATOM 9393 C CA . ALA A 1 48 ? 2.597 10.110 1.669 1.00 15.00 40 ALA A CA 8
ATOM 9394 C C . ALA A 1 48 ? 3.211 11.444 1.819 1.00 15.00 40 ALA A C 8
ATOM 9395 O O . ALA A 1 48 ? 3.881 11.967 0.912 1.00 15.00 40 ALA A O 8
ATOM 9402 N N . GLU A 1 49 ? 2.943 12.019 2.934 1.00 15.00 41 GLU A N 8
ATOM 9403 C CA . GLU A 1 49 ? 3.502 13.210 3.346 1.00 15.00 41 GLU A CA 8
ATOM 9404 C C . GLU A 1 49 ? 3.824 12.978 4.790 1.00 15.00 41 GLU A C 8
ATOM 9405 O O . GLU A 1 49 ? 3.026 12.355 5.506 1.00 15.00 41 GLU A O 8
ATOM 9417 N N . VAL A 1 50 ? 4.962 13.357 5.218 1.00 15.00 42 VAL A N 8
ATOM 9418 C CA . VAL A 1 50 ? 5.286 13.154 6.603 1.00 15.00 42 VAL A CA 8
ATOM 9419 C C . VAL A 1 50 ? 5.643 14.476 7.226 1.00 15.00 42 VAL A C 8
ATOM 9420 O O . VAL A 1 50 ? 6.474 15.226 6.715 1.00 15.00 42 VAL A O 8
ATOM 9433 N N . VAL A 1 51 ? 4.937 14.776 8.287 1.00 15.00 43 VAL A N 8
ATOM 9434 C CA . VAL A 1 51 ? 5.228 15.917 9.064 1.00 15.00 43 VAL A CA 8
ATOM 9435 C C . VAL A 1 51 ? 5.838 15.454 10.356 1.00 15.00 43 VAL A C 8
ATOM 9436 O O . VAL A 1 51 ? 5.224 14.698 11.118 1.00 15.00 43 VAL A O 8
ATOM 9449 N N . ILE A 1 52 ? 7.044 15.858 10.555 1.00 15.00 44 ILE A N 8
ATOM 9450 C CA . ILE A 1 52 ? 7.769 15.605 11.754 1.00 15.00 44 ILE A CA 8
ATOM 9451 C C . ILE A 1 52 ? 8.431 16.887 12.186 1.00 15.00 44 ILE A C 8
ATOM 9452 O O . ILE A 1 52 ? 8.978 17.600 11.366 1.00 15.00 44 ILE A O 8
ATOM 9468 N N . ASP A 1 53 ? 8.282 17.235 13.436 1.00 15.00 45 ASP A N 8
ATOM 9469 C CA . ASP A 1 53 ? 8.936 18.426 13.956 1.00 15.00 45 ASP A CA 8
ATOM 9470 C C . ASP A 1 53 ? 10.145 18.127 14.769 1.00 15.00 45 ASP A C 8
ATOM 9471 O O .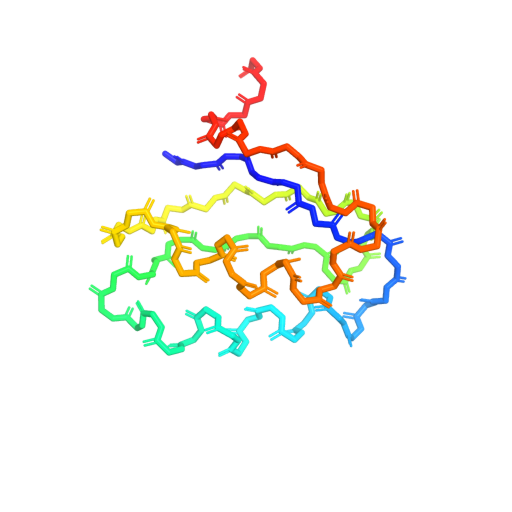 ASP A 1 53 ? 10.705 19.036 15.397 1.00 15.00 45 ASP A O 8
ATOM 9480 N N . ASP A 1 54 ? 10.500 16.827 14.835 1.00 15.00 46 ASP A N 8
ATOM 9481 C CA . ASP A 1 54 ? 11.787 16.241 15.374 1.00 15.00 46 ASP A CA 8
ATOM 9482 C C . ASP A 1 54 ? 12.968 17.159 15.482 1.00 15.00 46 ASP A C 8
ATOM 9483 O O . ASP A 1 54 ? 13.769 16.975 16.386 1.00 15.00 46 ASP A O 8
ATOM 9492 N N . SER A 1 55 ? 13.070 18.129 14.623 1.00 15.00 47 SER A N 8
ATOM 9493 C CA . SER A 1 55 ? 14.167 19.049 14.523 1.00 15.00 47 SER A CA 8
ATOM 9494 C C . SER A 1 55 ? 15.567 18.433 14.437 1.00 15.00 47 SER A C 8
ATOM 9495 O O . SER A 1 55 ? 16.084 18.418 13.316 1.00 15.00 47 SER A O 8
ATOM 9503 N N . LYS A 1 56 ? 16.124 17.887 15.567 1.00 15.00 48 LYS A N 8
ATOM 9504 C CA . LYS A 1 56 ? 17.543 17.425 15.703 1.00 15.00 48 LYS A CA 8
ATOM 9505 C C . LYS A 1 56 ? 18.441 18.037 14.612 1.00 15.00 48 LYS A C 8
ATOM 9506 O O . LYS A 1 56 ? 18.888 19.173 14.754 1.00 15.00 48 LYS A O 8
ATOM 9525 N N . VAL A 1 57 ? 18.616 17.313 13.496 1.00 15.00 49 VAL A N 8
ATOM 9526 C CA . VAL A 1 57 ? 19.281 17.838 12.311 1.00 15.00 49 VAL A CA 8
ATOM 9527 C C . VAL A 1 57 ? 18.622 17.130 11.116 1.00 15.00 49 VAL A C 8
ATOM 9528 O O . VAL A 1 57 ? 18.494 15.902 11.136 1.00 15.00 49 VAL A O 8
ATOM 9541 N N . ASN A 1 58 ? 18.188 17.870 10.112 1.00 15.00 50 ASN A N 8
ATOM 9542 C CA . ASN A 1 58 ? 17.498 17.283 8.928 1.00 15.00 50 ASN A CA 8
ATOM 9543 C C . ASN A 1 58 ? 18.409 16.286 8.164 1.00 15.00 50 ASN A C 8
ATOM 9544 O O . ASN A 1 58 ? 17.945 15.305 7.595 1.00 15.00 50 ASN A O 8
ATOM 9555 N N . ILE A 1 59 ? 19.693 16.604 8.151 1.00 15.00 51 ILE A N 8
ATOM 9556 C CA . ILE A 1 59 ? 20.693 15.790 7.420 1.00 15.00 51 ILE A CA 8
ATOM 9557 C C . ILE A 1 59 ? 20.642 14.255 7.761 1.00 15.00 51 ILE A C 8
ATOM 9558 O O . ILE A 1 59 ? 20.886 13.423 6.887 1.00 15.00 51 ILE A O 8
ATOM 9574 N N . GLU A 1 60 ? 20.289 13.874 9.006 1.00 15.00 52 GLU A N 8
ATOM 9575 C CA . GLU A 1 60 ? 20.211 12.468 9.381 1.00 15.00 52 GLU A CA 8
ATOM 9576 C C . GLU A 1 60 ? 18.987 11.793 8.772 1.00 15.00 52 GLU A C 8
ATOM 9577 O O . GLU A 1 60 ? 19.046 10.670 8.298 1.00 15.00 52 GLU A O 8
ATOM 9589 N N . GLU A 1 61 ? 17.876 12.519 8.790 1.00 15.00 53 GLU A N 8
ATOM 9590 C CA . GLU A 1 61 ? 16.601 12.106 8.198 1.00 15.00 53 GLU A CA 8
ATOM 9591 C C . GLU A 1 61 ? 16.778 11.796 6.734 1.00 15.00 53 GLU A C 8
ATOM 9592 O O . GLU A 1 61 ? 16.211 10.847 6.178 1.00 15.00 53 GLU A O 8
ATOM 9604 N N . LEU A 1 62 ? 17.592 12.649 6.128 1.00 15.00 54 LEU A N 8
ATOM 9605 C CA . LEU A 1 62 ? 17.952 12.618 4.737 1.00 15.00 54 LEU A CA 8
ATOM 9606 C C . LEU A 1 62 ? 18.600 11.281 4.415 1.00 15.00 54 LEU A C 8
ATOM 9607 O O . LEU A 1 62 ? 18.397 10.729 3.353 1.00 15.00 54 LEU A O 8
ATOM 9623 N N . LYS A 1 63 ? 19.312 10.749 5.377 1.00 15.00 55 LYS A N 8
ATOM 9624 C CA . LYS A 1 63 ? 19.998 9.496 5.187 1.00 15.00 55 LYS A CA 8
ATOM 9625 C C . LYS A 1 63 ? 18.998 8.337 4.986 1.00 15.00 55 LYS A C 8
ATOM 9626 O O . LYS A 1 63 ? 19.219 7.503 4.104 1.00 15.00 55 LYS A O 8
ATOM 9645 N N . GLU A 1 64 ? 17.892 8.267 5.758 1.00 15.00 56 GLU A N 8
ATOM 9646 C CA . GLU A 1 64 ? 16.990 7.097 5.599 1.00 15.00 56 GLU A CA 8
ATOM 9647 C C . GLU A 1 64 ? 16.246 7.060 4.239 1.00 15.00 56 GLU A C 8
ATOM 9648 O O . GLU A 1 64 ? 16.195 6.018 3.613 1.00 15.00 56 GLU A O 8
ATOM 9660 N N . LYS A 1 65 ? 15.723 8.192 3.793 1.00 15.00 57 LYS A N 8
ATOM 9661 C CA . LYS A 1 65 ? 14.982 8.276 2.490 1.00 15.00 57 LYS A CA 8
ATOM 9662 C C . LYS A 1 65 ? 15.864 7.909 1.262 1.00 15.00 57 LYS A C 8
ATOM 9663 O O . LYS A 1 65 ? 15.402 7.470 0.225 1.00 15.00 57 LYS A O 8
ATOM 9682 N N . LEU A 1 66 ? 17.113 8.107 1.431 1.00 15.00 58 LEU A N 8
ATOM 9683 C CA . LEU A 1 66 ? 18.129 7.689 0.469 1.00 15.00 58 LEU A CA 8
ATOM 9684 C C . LEU A 1 66 ? 18.298 6.156 0.342 1.00 15.00 58 LEU A C 8
ATOM 9685 O O . LEU A 1 66 ? 18.894 5.692 -0.641 1.00 15.00 58 LEU A O 8
ATOM 9701 N N . LYS A 1 67 ? 17.851 5.370 1.304 1.00 15.00 59 LYS A N 8
ATOM 9702 C CA . LYS A 1 67 ? 18.011 3.909 1.221 1.00 15.00 59 LYS A CA 8
ATOM 9703 C C . LYS A 1 67 ? 17.062 3.150 0.242 1.00 15.00 59 LYS A C 8
ATOM 9704 O O . LYS A 1 67 ? 17.516 2.532 -0.717 1.00 15.00 59 LYS A O 8
ATOM 9723 N N . GLY A 1 68 ? 15.745 3.176 0.538 1.00 15.00 60 GLY A N 8
ATOM 9724 C CA . GLY A 1 68 ? 14.789 2.190 -0.009 1.00 15.00 60 GLY A CA 8
ATOM 9725 C C . GLY A 1 68 ? 14.208 2.361 -1.405 1.00 15.00 60 GLY A C 8
ATOM 9726 O O . GLY A 1 68 ? 14.938 2.387 -2.411 1.00 15.00 60 GLY A O 8
ATOM 9730 N N . GLU A 1 69 ? 12.875 2.456 -1.426 1.00 15.00 61 GLU A N 8
ATOM 9731 C CA . GLU A 1 69 ? 12.020 2.384 -2.651 1.00 15.00 61 GLU A CA 8
ATOM 9732 C C . GLU A 1 69 ? 12.506 3.383 -3.678 1.00 15.00 61 GLU A C 8
ATOM 9733 O O . GLU A 1 69 ? 13.000 4.454 -3.318 1.00 15.00 61 GLU A O 8
ATOM 9745 N N . VAL A 1 70 ? 12.366 3.033 -4.985 1.00 15.00 62 VAL A N 8
ATOM 9746 C CA . VAL A 1 70 ? 13.144 3.932 -5.812 1.00 15.00 62 VAL A CA 8
ATOM 9747 C C . VAL A 1 70 ? 12.395 5.230 -6.028 1.00 15.00 62 VAL A C 8
ATOM 9748 O O . VAL A 1 70 ? 11.262 5.213 -6.496 1.00 15.00 62 VAL A O 8
ATOM 9761 N N . ILE A 1 71 ? 13.014 6.293 -5.542 1.00 15.00 63 ILE A N 8
ATOM 9762 C CA . ILE A 1 71 ? 12.616 7.701 -5.698 1.00 15.00 63 ILE A CA 8
ATOM 9763 C C . ILE A 1 71 ? 12.186 8.264 -4.335 1.00 15.00 63 ILE A C 8
ATOM 9764 O O . ILE A 1 71 ? 11.826 9.433 -4.175 1.00 15.00 63 ILE A O 8
ATOM 9780 N N . GLU A 1 72 ? 12.342 7.412 -3.314 1.00 15.00 64 GLU A N 8
ATOM 9781 C CA . GLU A 1 72 ? 12.216 7.768 -1.893 1.00 15.00 64 GLU A CA 8
ATOM 9782 C C . GLU A 1 72 ? 13.289 8.864 -1.629 1.00 15.00 64 GLU A C 8
ATOM 9783 O O . GLU A 1 72 ? 13.134 9.732 -0.780 1.00 15.00 64 GLU A O 8
ATOM 9795 N N . GLU A 1 73 ? 14.364 8.801 -2.457 1.00 15.00 65 GLU A N 8
ATOM 9796 C CA . GLU A 1 73 ? 15.494 9.733 -2.449 1.00 15.00 65 GLU A CA 8
ATOM 9797 C C . GLU A 1 73 ? 15.095 11.185 -2.771 1.00 15.00 65 GLU A C 8
ATOM 9798 O O . GLU A 1 73 ? 15.855 12.107 -2.450 1.00 15.00 65 GLU A O 8
ATOM 9810 N N . LYS A 1 74 ? 13.934 11.426 -3.393 1.00 15.00 66 LYS A N 8
ATOM 9811 C CA . LYS A 1 74 ? 13.675 12.781 -3.813 1.00 15.00 66 LYS A CA 8
ATOM 9812 C C . LYS A 1 74 ? 12.845 13.415 -2.760 1.00 15.00 66 LYS A C 8
ATOM 9813 O O . LYS A 1 74 ? 11.778 12.870 -2.423 1.00 15.00 66 LYS A O 8
ATOM 9832 N N . GLU A 1 75 ? 13.237 14.534 -2.249 1.00 15.00 67 GLU A N 8
ATOM 9833 C CA . GLU A 1 75 ? 12.577 15.031 -1.108 1.00 15.00 67 GLU A CA 8
ATOM 9834 C C . GLU A 1 75 ? 12.119 16.482 -1.257 1.00 15.00 67 GLU A C 8
ATOM 9835 O O . GLU A 1 75 ? 12.904 17.353 -1.643 1.00 15.00 67 GLU A O 8
ATOM 9847 N N . ILE A 1 76 ? 10.817 16.678 -1.085 1.00 15.00 68 ILE A N 8
ATOM 9848 C CA . ILE A 1 76 ? 10.208 17.975 -0.932 1.00 15.00 68 ILE A CA 8
ATOM 9849 C C . ILE A 1 76 ? 10.851 18.813 0.215 1.00 15.00 68 ILE A C 8
ATOM 9850 O O . ILE A 1 76 ? 11.775 19.558 -0.083 1.00 15.00 68 ILE A O 8
ATOM 9866 N N . THR A 1 77 ? 10.419 18.712 1.487 1.00 15.00 69 THR A N 8
ATOM 9867 C CA . THR A 1 77 ? 11.050 19.535 2.586 1.00 15.00 69 THR A CA 8
ATOM 9868 C C . THR A 1 77 ? 10.788 21.087 2.434 1.00 15.00 69 THR A C 8
ATOM 9869 O O . THR A 1 77 ? 10.706 21.784 3.461 1.00 15.00 69 THR A O 8
ATOM 9880 N N . LEU A 1 78 ? 10.637 21.603 1.207 1.00 15.00 70 LEU A N 8
ATOM 9881 C CA . LEU A 1 78 ? 10.210 22.967 0.945 1.00 15.00 70 LEU A CA 8
ATOM 9882 C C . LEU A 1 78 ? 9.112 23.494 1.847 1.00 15.00 70 LEU A C 8
ATOM 9883 O O . LEU A 1 78 ? 9.372 24.256 2.777 1.00 15.00 70 LEU A O 8
ATOM 9899 N N . GLN A 1 79 ? 7.889 23.100 1.576 1.00 15.00 71 GLN A N 8
ATOM 9900 C CA . GLN A 1 79 ? 6.770 23.611 2.281 1.00 15.00 71 GLN A CA 8
ATOM 9901 C C . GLN A 1 79 ? 5.621 22.626 2.406 1.00 15.00 71 GLN A C 8
ATOM 9902 O O . GLN A 1 79 ? 5.479 21.699 1.616 1.00 15.00 71 GLN A O 8
ATOM 9916 N N . GLU A 1 80 ? 4.823 22.898 3.412 1.00 15.00 72 GLU A N 8
ATOM 9917 C CA . GLU A 1 80 ? 3.593 22.235 3.829 1.00 15.00 72 GLU A CA 8
ATOM 9918 C C . GLU A 1 80 ? 2.426 22.524 2.854 1.00 15.00 72 GLU A C 8
ATOM 9919 O O . GLU A 1 80 ? 1.263 22.650 3.260 1.00 15.00 72 GLU A O 8
ATOM 9931 N N . LEU A 1 81 ? 2.656 22.576 1.574 1.00 15.00 73 LEU A N 8
ATOM 9932 C CA . LEU A 1 81 ? 1.602 23.036 0.723 1.00 15.00 73 LEU A CA 8
ATOM 9933 C C . LEU A 1 81 ? 1.276 21.972 -0.309 1.00 15.00 73 LEU A C 8
ATOM 9934 O O . LEU A 1 81 ? 2.129 21.142 -0.646 1.00 15.00 73 LEU A O 8
ATOM 9950 N N . ILE A 1 82 ? 0.061 21.972 -0.769 1.00 15.00 74 ILE A N 8
ATOM 9951 C CA . ILE A 1 82 ? -0.376 21.106 -1.844 1.00 15.00 74 ILE A CA 8
ATOM 9952 C C . ILE A 1 82 ? -1.738 21.601 -2.298 1.00 15.00 74 ILE A C 8
ATOM 9953 O O . ILE A 1 82 ? -2.311 22.487 -1.523 1.00 15.00 74 ILE A O 8
ATOM 9969 N N . SER A 1 9 ? 6.130 22.135 13.485 1.00 15.00 1 SER A N 9
ATOM 9970 C CA . SER A 1 9 ? 5.471 21.046 12.786 1.00 15.00 1 SER A CA 9
ATOM 9971 C C . SER A 1 9 ? 5.982 21.109 11.326 1.00 15.00 1 SER A C 9
ATOM 9972 O O . SER A 1 9 ? 6.659 22.074 10.991 1.00 15.00 1 SER A O 9
ATOM 9980 N N . LYS A 1 10 ? 5.683 20.128 10.450 1.00 15.00 2 LYS A N 9
ATOM 9981 C CA . LYS A 1 10 ? 6.105 20.153 9.036 1.00 15.00 2 LYS A CA 9
ATOM 9982 C C . LYS A 1 10 ? 5.263 19.203 8.245 1.00 15.00 2 LYS A C 9
ATOM 9983 O O . LYS A 1 10 ? 4.521 18.444 8.812 1.00 15.00 2 LYS A O 9
ATOM 10002 N N . TRP A 1 11 ? 5.371 19.299 6.962 1.00 15.00 3 TRP A N 9
ATOM 10003 C CA . TRP A 1 11 ? 4.819 18.369 6.012 1.00 15.00 3 TRP A CA 9
ATOM 10004 C C . TRP A 1 11 ? 5.910 18.176 4.993 1.00 15.00 3 TRP A C 9
ATOM 10005 O O . TRP A 1 11 ? 6.213 19.063 4.197 1.00 15.00 3 TRP A O 9
ATOM 10026 N N . ILE A 1 12 ? 6.569 17.046 5.104 1.00 15.00 4 ILE A N 9
ATOM 10027 C CA . ILE A 1 12 ? 7.702 16.659 4.295 1.00 15.00 4 ILE A CA 9
ATOM 10028 C C . ILE A 1 12 ? 7.386 15.326 3.574 1.00 15.00 4 ILE A C 9
ATOM 10029 O O . ILE A 1 12 ? 6.241 14.861 3.654 1.00 15.00 4 ILE A O 9
ATOM 10045 N N . LYS A 1 13 ? 8.352 14.683 2.898 1.00 15.00 5 LYS A N 9
ATOM 10046 C CA . LYS A 1 13 ? 8.000 13.630 1.945 1.00 15.00 5 LYS A CA 9
ATOM 10047 C C . LYS A 1 13 ? 8.586 12.262 2.360 1.00 15.00 5 LYS A C 9
ATOM 10048 O O . LYS A 1 13 ? 9.529 12.192 3.143 1.00 15.00 5 LYS A O 9
ATOM 10067 N N . PHE A 1 14 ? 7.967 11.219 1.842 1.00 15.00 6 PHE A N 9
ATOM 10068 C CA . PHE A 1 14 ? 8.304 9.857 2.194 1.00 15.00 6 PHE A CA 9
ATOM 10069 C C . PHE A 1 14 ? 8.307 8.903 0.994 1.00 15.00 6 PHE A C 9
ATOM 10070 O O . PHE A 1 14 ? 7.748 9.226 -0.079 1.00 15.00 6 PHE A O 9
ATOM 10087 N N . THR A 1 15 ? 8.881 7.733 1.191 1.00 15.00 7 THR A N 9
ATOM 10088 C CA . THR A 1 15 ? 8.704 6.633 0.335 1.00 15.00 7 THR A CA 9
ATOM 10089 C C . THR A 1 15 ? 7.823 5.746 1.167 1.00 15.00 7 THR A C 9
ATOM 10090 O O . THR A 1 15 ? 8.214 5.394 2.291 1.00 15.00 7 THR A O 9
ATOM 10101 N N . THR A 1 16 ? 6.681 5.357 0.705 1.00 15.00 8 THR A N 9
ATOM 10102 C CA . THR A 1 16 ? 5.826 4.639 1.548 1.00 15.00 8 THR A CA 9
ATOM 10103 C C . THR A 1 16 ? 5.451 3.316 0.939 1.00 15.00 8 THR A C 9
ATOM 10104 O O . THR A 1 16 ? 5.091 3.274 -0.221 1.00 15.00 8 THR A O 9
ATOM 10115 N N . ASN A 1 17 ? 5.544 2.233 1.688 1.00 15.00 9 ASN A N 9
ATOM 10116 C CA . ASN A 1 17 ? 5.308 0.897 1.142 1.00 15.00 9 ASN A CA 9
ATOM 10117 C C . ASN A 1 17 ? 4.830 -0.060 2.203 1.00 15.00 9 ASN A C 9
ATOM 10118 O O . ASN A 1 17 ? 3.915 -0.830 2.025 1.00 15.00 9 ASN A O 9
ATOM 10129 N N . LEU A 1 18 ? 5.498 0.023 3.316 1.00 15.00 10 LEU A N 9
ATOM 10130 C CA . LEU A 1 18 ? 5.360 -0.900 4.379 1.00 15.00 10 LEU A CA 9
ATOM 10131 C C . LEU A 1 18 ? 4.411 -0.418 5.456 1.00 15.00 10 LEU A C 9
ATOM 10132 O O . LEU A 1 18 ? 4.419 0.742 5.843 1.00 15.00 10 LEU A O 9
ATOM 10148 N N . THR A 1 19 ? 3.620 -1.342 5.882 1.00 15.00 11 THR A N 9
ATOM 10149 C CA . THR A 1 19 ? 2.672 -1.164 6.862 1.00 15.00 11 THR A CA 9
ATOM 10150 C C . THR A 1 19 ? 2.913 -2.211 7.906 1.00 15.00 11 THR A C 9
ATOM 10151 O O . THR A 1 19 ? 3.106 -1.866 9.077 1.00 15.00 11 THR A O 9
ATOM 10162 N N . PRO A 1 20 ? 2.974 -3.521 7.551 1.00 15.00 12 PRO A N 9
ATOM 10163 C CA . PRO A 1 20 ? 3.205 -4.485 8.524 1.00 15.00 12 PRO A CA 9
ATOM 10164 C C . PRO A 1 20 ? 4.689 -4.915 8.682 1.00 15.00 12 PRO A C 9
ATOM 10165 O O . PRO A 1 20 ? 5.208 -5.698 7.892 1.00 15.00 12 PRO A O 9
ATOM 10176 N N . GLU A 1 21 ? 5.346 -4.323 9.678 1.00 15.00 13 GLU A N 9
ATOM 10177 C CA . GLU A 1 21 ? 6.726 -4.627 10.112 1.00 15.00 13 GLU A CA 9
ATOM 10178 C C . GLU A 1 21 ? 7.015 -3.513 11.150 1.00 15.00 13 GLU A C 9
ATOM 10179 O O . GLU A 1 21 ? 6.088 -2.797 11.549 1.00 15.00 13 GLU A O 9
ATOM 10191 N N . GLU A 1 22 ? 8.275 -3.349 11.518 1.00 15.00 14 GLU A N 9
ATOM 10192 C CA . GLU A 1 22 ? 8.717 -2.457 12.585 1.00 15.00 14 GLU A CA 9
ATOM 10193 C C . GLU A 1 22 ? 10.163 -2.010 12.329 1.00 15.00 14 GLU A C 9
ATOM 10194 O O . GLU A 1 22 ? 10.821 -1.521 13.237 1.00 15.00 14 GLU A O 9
ATOM 10206 N N . ALA A 1 23 ? 10.662 -2.129 11.109 1.00 15.00 15 ALA A N 9
ATOM 10207 C CA . ALA A 1 23 ? 12.055 -1.783 10.894 1.00 15.00 15 ALA A CA 9
ATOM 10208 C C . ALA A 1 23 ? 12.190 -0.716 9.824 1.00 15.00 15 ALA A C 9
ATOM 10209 O O . ALA A 1 23 ? 12.762 0.330 10.055 1.00 15.00 15 ALA A O 9
ATOM 10216 N N . LYS A 1 24 ? 11.664 -1.011 8.639 1.00 15.00 16 LYS A N 9
ATOM 10217 C CA . LYS A 1 24 ? 11.716 -0.083 7.509 1.00 15.00 16 LYS A CA 9
ATOM 10218 C C . LYS A 1 24 ? 10.984 1.248 7.744 1.00 15.00 16 LYS A C 9
ATOM 10219 O O . LYS A 1 24 ? 11.379 2.269 7.200 1.00 15.00 16 LYS A O 9
ATOM 10238 N N . ILE A 1 25 ? 9.933 1.271 8.531 1.00 15.00 17 ILE A N 9
ATOM 10239 C CA . ILE A 1 25 ? 9.125 2.457 8.576 1.00 15.00 17 ILE A CA 9
ATOM 10240 C C . ILE A 1 25 ? 9.236 2.999 10.013 1.00 15.00 17 ILE A C 9
ATOM 10241 O O . ILE A 1 25 ? 9.308 2.199 10.973 1.00 15.00 17 ILE A O 9
ATOM 10257 N N . VAL A 1 26 ? 9.237 4.349 10.150 1.00 15.00 18 VAL A N 9
ATOM 10258 C CA . VAL A 1 26 ? 9.640 5.052 11.388 1.00 15.00 18 VAL A CA 9
ATOM 10259 C C . VAL A 1 26 ? 11.112 4.616 11.551 1.00 15.00 18 VAL A C 9
ATOM 10260 O O . VAL A 1 26 ? 11.744 4.375 10.516 1.00 15.00 18 VAL A O 9
ATOM 10273 N N . GLN A 1 27 ? 11.724 4.580 12.757 1.00 15.00 19 GLN A N 9
ATOM 10274 C CA . GLN A 1 27 ? 13.062 3.971 12.946 1.00 15.00 19 GLN A CA 9
ATOM 10275 C C . GLN A 1 27 ? 14.197 4.898 12.498 1.00 15.00 19 GLN A C 9
ATOM 10276 O O . GLN A 1 27 ? 15.192 5.027 13.183 1.00 15.00 19 GLN A O 9
ATOM 10290 N N . TYR A 1 28 ? 14.033 5.504 11.351 1.00 15.00 20 TYR A N 9
ATOM 10291 C CA . TYR A 1 28 ? 15.043 6.447 10.853 1.00 15.00 20 TYR A CA 9
ATOM 10292 C C . TYR A 1 28 ? 15.314 7.560 11.900 1.00 15.00 20 TYR A C 9
ATOM 10293 O O . TYR A 1 28 ? 16.463 7.875 12.204 1.00 15.00 20 TYR A O 9
ATOM 10311 N N . GLU A 1 29 ? 14.244 8.101 12.449 1.00 15.00 21 GLU A N 9
ATOM 10312 C CA . GLU A 1 29 ? 14.307 9.112 13.519 1.00 15.00 21 GLU A CA 9
ATOM 10313 C C . GLU A 1 29 ? 14.370 8.363 14.862 1.00 15.00 21 GLU A C 9
ATOM 10314 O O . GLU A 1 29 ? 15.262 8.533 15.689 1.00 15.00 21 GLU A O 9
ATOM 10326 N N . LEU A 1 30 ? 13.424 7.480 14.969 1.00 15.00 22 LEU A N 9
ATOM 10327 C CA . LEU A 1 30 ? 13.076 6.720 16.161 1.00 15.00 22 LEU A CA 9
ATOM 10328 C C . LEU A 1 30 ? 14.150 5.751 16.634 1.00 15.00 22 LEU A C 9
ATOM 10329 O O . LEU A 1 30 ? 14.109 5.362 17.793 1.00 15.00 22 LEU A O 9
ATOM 10345 N N . SER A 1 31 ? 15.072 5.293 15.827 1.00 15.00 23 SER A N 9
ATOM 10346 C CA . SER A 1 31 ? 16.086 4.420 16.391 1.00 15.00 23 SER A CA 9
ATOM 10347 C C . SER A 1 31 ? 17.026 5.232 17.284 1.00 15.00 23 SER A C 9
ATOM 10348 O O . SER A 1 31 ? 17.469 4.757 18.329 1.00 15.00 23 SER A O 9
ATOM 10356 N N . THR A 1 32 ? 17.297 6.467 16.882 1.00 15.00 24 THR A N 9
ATOM 10357 C CA . THR A 1 32 ? 18.231 7.293 17.585 1.00 15.00 24 THR A CA 9
ATOM 10358 C C . THR A 1 32 ? 17.548 7.929 18.812 1.00 15.00 24 THR A C 9
ATOM 10359 O O . THR A 1 32 ? 17.856 7.544 19.966 1.00 15.00 24 THR A O 9
ATOM 10370 N N . ARG A 1 33 ? 16.651 8.900 18.555 1.00 15.00 25 ARG A N 9
ATOM 10371 C CA . ARG A 1 33 ? 15.743 9.495 19.551 1.00 15.00 25 ARG A CA 9
ATOM 10372 C C . ARG A 1 33 ? 16.345 10.733 20.207 1.00 15.00 25 ARG A C 9
ATOM 10373 O O . ARG A 1 33 ? 17.502 11.091 19.969 1.00 15.00 25 ARG A O 9
ATOM 10394 N N . ASP A 1 34 ? 15.545 11.348 21.055 1.00 15.00 26 ASP A N 9
ATOM 10395 C CA . ASP A 1 34 ? 15.846 12.605 21.802 1.00 15.00 26 ASP A CA 9
ATOM 10396 C C . ASP A 1 34 ? 16.061 13.861 20.907 1.00 15.00 26 ASP A C 9
ATOM 10397 O O . ASP A 1 34 ? 15.865 14.986 21.370 1.00 15.00 26 ASP A O 9
ATOM 10406 N N . GLU A 1 35 ? 16.444 13.681 19.659 1.00 15.00 27 GLU A N 9
ATOM 10407 C CA . GLU A 1 35 ? 16.566 14.822 18.773 1.00 15.00 27 GLU A CA 9
ATOM 10408 C C . GLU A 1 35 ? 15.185 15.289 18.313 1.00 15.00 27 GLU A C 9
ATOM 10409 O O . GLU A 1 35 ? 14.857 16.441 18.457 1.00 15.00 27 GLU A O 9
ATOM 10421 N N . PHE A 1 36 ? 14.398 14.367 17.789 1.00 15.00 28 PHE A N 9
ATOM 10422 C CA . PHE A 1 36 ? 13.035 14.617 17.312 1.00 15.00 28 PHE A CA 9
ATOM 10423 C C . PHE A 1 36 ? 12.071 14.955 18.444 1.00 15.00 28 PHE A C 9
ATOM 10424 O O . PHE A 1 36 ? 12.265 14.541 19.592 1.00 15.00 28 PHE A O 9
ATOM 10441 N N . TYR A 1 37 ? 11.062 15.741 18.133 1.00 15.00 29 TYR A N 9
ATOM 10442 C CA . TYR A 1 37 ? 10.006 16.021 19.090 1.00 15.00 29 TYR A CA 9
ATOM 10443 C C . TYR A 1 37 ? 8.732 15.228 18.765 1.00 15.00 29 TYR A C 9
ATOM 10444 O O . TYR A 1 37 ? 8.131 14.616 19.648 1.00 15.00 29 TYR A O 9
ATOM 10462 N N . ARG A 1 38 ? 8.331 15.228 17.494 1.00 15.00 30 ARG A N 9
ATOM 10463 C CA . ARG A 1 38 ? 7.094 14.585 17.073 1.00 15.00 30 ARG A CA 9
ATOM 10464 C C . ARG A 1 38 ? 7.276 14.035 15.668 1.00 15.00 30 ARG A C 9
ATOM 10465 O O . ARG A 1 38 ? 7.773 14.767 14.808 1.00 15.00 30 ARG A O 9
ATOM 10486 N N . VAL A 1 39 ? 6.936 12.772 15.454 1.00 15.00 31 VAL A N 9
ATOM 10487 C CA . VAL A 1 39 ? 6.939 12.142 14.119 1.00 15.00 31 VAL A CA 9
ATOM 10488 C C . VAL A 1 39 ? 5.678 11.294 14.029 1.00 15.00 31 VAL A C 9
ATOM 10489 O O . VAL A 1 39 ? 5.486 10.431 14.887 1.00 15.00 31 VAL A O 9
ATOM 10502 N N . PHE A 1 40 ? 4.821 11.503 13.019 1.00 15.00 32 PHE A N 9
ATOM 10503 C CA . PHE A 1 40 ? 3.612 10.689 12.811 1.00 15.00 32 PHE A CA 9
ATOM 10504 C C . PHE A 1 40 ? 3.279 10.683 11.323 1.00 15.00 32 PHE A C 9
ATOM 10505 O O . PHE A 1 40 ? 3.202 11.752 10.700 1.00 15.00 32 PHE A O 9
ATOM 10522 N N . ILE A 1 41 ? 3.132 9.495 10.760 1.00 15.00 33 ILE A N 9
ATOM 10523 C CA . ILE A 1 41 ? 2.820 9.291 9.335 1.00 15.00 33 ILE A CA 9
ATOM 10524 C C . ILE A 1 41 ? 1.784 8.179 9.217 1.00 15.00 33 ILE A C 9
ATOM 10525 O O . ILE A 1 41 ? 1.586 7.429 10.189 1.00 15.00 33 ILE A O 9
ATOM 10541 N N . ASN A 1 42 ? 1.108 8.047 8.074 1.00 15.00 34 ASN A N 9
ATOM 10542 C CA . ASN A 1 42 ? 0.275 6.871 7.812 1.00 15.00 34 ASN A CA 9
ATOM 10543 C C . ASN A 1 42 ? 0.950 6.065 6.718 1.00 15.00 34 ASN A C 9
ATOM 10544 O O . ASN A 1 42 ? 0.951 6.458 5.550 1.00 15.00 34 ASN A O 9
ATOM 10555 N N . PRO A 1 43 ? 1.552 4.939 7.066 1.00 15.00 35 PRO A N 9
ATOM 10556 C CA . PRO A 1 43 ? 2.317 4.156 6.122 1.00 15.00 35 PRO A CA 9
ATOM 10557 C C . PRO A 1 43 ? 1.465 3.276 5.188 1.00 15.00 35 PRO A C 9
ATOM 10558 O O . PRO A 1 43 ? 0.925 2.254 5.610 1.00 15.00 35 PRO A O 9
ATOM 10569 N N . TYR A 1 44 ? 1.294 3.728 3.936 1.00 15.00 36 TYR A N 9
ATOM 10570 C CA . TYR A 1 44 ? 0.627 2.997 2.847 1.00 15.00 36 TYR A CA 9
ATOM 10571 C C . TYR A 1 44 ? 0.597 3.878 1.589 1.00 15.00 36 TYR A C 9
ATOM 10572 O O . TYR A 1 44 ? 0.819 3.409 0.485 1.00 15.00 36 TYR A O 9
ATOM 10590 N N . ALA A 1 45 ? 0.420 5.173 1.807 1.00 15.00 37 ALA A N 9
ATOM 10591 C CA . ALA A 1 45 ? 0.114 6.155 0.754 1.00 15.00 37 ALA A CA 9
ATOM 10592 C C . ALA A 1 45 ? 1.182 6.386 -0.348 1.00 15.00 37 ALA A C 9
ATOM 10593 O O . ALA A 1 45 ? 0.879 7.099 -1.305 1.00 15.00 37 ALA A O 9
ATOM 10600 N N . LYS A 1 46 ? 2.400 5.754 -0.254 1.00 15.00 38 LYS A N 9
ATOM 10601 C CA . LYS A 1 46 ? 3.511 6.022 -1.250 1.00 15.00 38 LYS A CA 9
ATOM 10602 C C . LYS A 1 46 ? 3.779 7.542 -1.198 1.00 15.00 38 LYS A C 9
ATOM 10603 O O . LYS A 1 46 ? 4.088 8.161 -2.211 1.00 15.00 38 LYS A O 9
ATOM 10622 N N . VAL A 1 47 ? 3.789 8.048 0.035 1.00 15.00 39 VAL A N 9
ATOM 10623 C CA . VAL A 1 47 ? 3.655 9.464 0.494 1.00 15.00 39 VAL A CA 9
ATOM 10624 C C . VAL A 1 47 ? 2.822 9.322 1.791 1.00 15.00 39 VAL A C 9
ATOM 10625 O O . VAL A 1 47 ? 2.850 8.227 2.378 1.00 15.00 39 VAL A O 9
ATOM 10638 N N . ALA A 1 48 ? 2.055 10.362 2.146 1.00 15.00 40 ALA A N 9
ATOM 10639 C CA . ALA A 1 48 ? 1.192 10.493 3.373 1.00 15.00 40 ALA A CA 9
ATOM 10640 C C . ALA A 1 48 ? 1.378 11.896 3.854 1.00 15.00 40 ALA A C 9
ATOM 10641 O O . ALA A 1 48 ? 1.569 12.813 3.037 1.00 15.00 40 ALA A O 9
ATOM 10648 N N . GLU A 1 49 ? 1.340 12.097 5.135 1.00 15.00 41 GLU A N 9
ATOM 10649 C CA . GLU A 1 49 ? 1.710 13.330 5.675 1.00 15.00 41 GLU A CA 9
ATOM 10650 C C . GLU A 1 49 ? 2.913 12.979 6.510 1.00 15.00 41 GLU A C 9
ATOM 10651 O O . GLU A 1 49 ? 2.891 11.961 7.207 1.00 15.00 41 GLU A O 9
ATOM 10663 N N . VAL A 1 50 ? 3.971 13.681 6.405 1.00 15.00 42 VAL A N 9
ATOM 10664 C CA . VAL A 1 50 ? 5.056 13.404 7.296 1.00 15.00 42 VAL A CA 9
ATOM 10665 C C . VAL A 1 50 ? 5.267 14.651 8.052 1.00 15.00 42 VAL A C 9
ATOM 10666 O O . VAL A 1 50 ? 5.834 15.617 7.545 1.00 15.00 42 VAL A O 9
ATOM 10679 N N . VAL A 1 51 ? 4.744 14.657 9.238 1.00 15.00 43 VAL A N 9
ATOM 10680 C CA . VAL A 1 51 ? 4.917 15.760 10.089 1.00 15.00 43 VAL A CA 9
ATOM 10681 C C . VAL A 1 51 ? 6.018 15.459 11.059 1.00 15.00 43 VAL A C 9
ATOM 10682 O O . VAL A 1 51 ? 5.988 14.436 11.752 1.00 15.00 43 VAL A O 9
ATOM 10695 N N . ILE A 1 52 ? 6.987 16.316 11.087 1.00 15.00 44 ILE A N 9
ATOM 10696 C CA . ILE A 1 52 ? 8.044 16.237 12.023 1.00 15.00 44 ILE A CA 9
ATOM 10697 C C . ILE A 1 52 ? 8.115 17.639 12.612 1.00 15.00 44 ILE A C 9
ATOM 10698 O O . ILE A 1 52 ? 7.957 18.629 11.892 1.00 15.00 44 ILE A O 9
ATOM 10714 N N . ASP A 1 53 ? 8.250 17.729 13.909 1.00 15.00 45 ASP A N 9
ATOM 10715 C CA . ASP A 1 53 ? 8.280 19.049 14.566 1.00 15.00 45 ASP A CA 9
ATOM 10716 C C . ASP A 1 53 ? 9.720 19.567 14.632 1.00 15.00 45 ASP A C 9
ATOM 10717 O O . ASP A 1 53 ? 10.000 20.622 15.155 1.00 15.00 45 ASP A O 9
ATOM 10726 N N . ASP A 1 54 ? 10.603 18.715 14.110 1.00 15.00 46 ASP A N 9
ATOM 10727 C CA . ASP A 1 54 ? 12.047 18.894 13.901 1.00 15.00 46 ASP A CA 9
ATOM 10728 C C . ASP A 1 54 ? 12.859 18.932 15.178 1.00 15.00 46 ASP A C 9
ATOM 10729 O O . ASP A 1 54 ? 13.868 18.236 15.285 1.00 15.00 46 ASP A O 9
ATOM 10738 N N . SER A 1 55 ? 12.389 19.731 16.159 1.00 15.00 47 SER A N 9
ATOM 10739 C CA . SER A 1 55 ? 12.974 19.825 17.494 1.00 15.00 47 SER A CA 9
ATOM 10740 C C . SER A 1 55 ? 14.438 20.284 17.404 1.00 15.00 47 SER A C 9
ATOM 10741 O O . SER A 1 55 ? 14.722 21.192 16.609 1.00 15.00 47 SER A O 9
ATOM 10749 N N . LYS A 1 56 ? 15.354 19.726 18.263 1.00 15.00 48 LYS A N 9
ATOM 10750 C CA . LYS A 1 56 ? 16.808 20.082 18.325 1.00 15.00 48 LYS A CA 9
ATOM 10751 C C . LYS A 1 56 ? 17.403 20.656 17.063 1.00 15.00 48 LYS A C 9
ATOM 10752 O O . LYS A 1 56 ? 17.680 21.855 16.999 1.00 15.00 48 LYS A O 9
ATOM 10771 N N . VAL A 1 57 ? 17.452 19.834 16.059 1.00 15.00 49 VAL A N 9
ATOM 10772 C CA . VAL A 1 57 ? 18.135 20.010 14.779 1.00 15.00 49 VAL A CA 9
ATOM 10773 C C . VAL A 1 57 ? 17.842 18.700 14.121 1.00 15.00 49 VAL A C 9
ATOM 10774 O O . VAL A 1 57 ? 18.240 17.666 14.632 1.00 15.00 49 VAL A O 9
ATOM 10787 N N . ASN A 1 58 ? 17.124 18.709 13.060 1.00 15.00 50 ASN A N 9
ATOM 10788 C CA . ASN A 1 58 ? 16.711 17.458 12.455 1.00 15.00 50 ASN A CA 9
ATOM 10789 C C . ASN A 1 58 ? 17.724 16.915 11.455 1.00 15.00 50 ASN A C 9
ATOM 10790 O O . ASN A 1 58 ? 17.470 15.920 10.832 1.00 15.00 50 ASN A O 9
ATOM 10801 N N . ILE A 1 59 ? 18.884 17.558 11.380 1.00 15.00 51 ILE A N 9
ATOM 10802 C CA . ILE A 1 59 ? 19.934 17.278 10.375 1.00 15.00 51 ILE A CA 9
ATOM 10803 C C . ILE A 1 59 ? 20.077 15.778 9.927 1.00 15.00 51 ILE A C 9
ATOM 10804 O O . ILE A 1 59 ? 19.932 15.474 8.743 1.00 15.00 51 ILE A O 9
ATOM 10820 N N . GLU A 1 60 ? 20.341 14.860 10.857 1.00 15.00 52 GLU A N 9
ATOM 10821 C CA . GLU A 1 60 ? 20.517 13.454 10.525 1.00 15.00 52 GLU A CA 9
ATOM 10822 C C . GLU A 1 60 ? 19.207 12.758 10.125 1.00 15.00 52 GLU A C 9
ATOM 10823 O O . GLU A 1 60 ? 19.184 11.954 9.187 1.00 15.00 52 GLU A O 9
ATOM 10835 N N . GLU A 1 61 ? 18.119 13.087 10.805 1.00 15.00 53 GLU A N 9
ATOM 10836 C CA . GLU A 1 61 ? 16.828 12.485 10.465 1.00 15.00 53 GLU A CA 9
ATOM 10837 C C . GLU A 1 61 ? 16.349 13.019 9.121 1.00 15.00 53 GLU A C 9
ATOM 10838 O O . GLU A 1 61 ? 15.672 12.311 8.353 1.00 15.00 53 GLU A O 9
ATOM 10850 N N . LEU A 1 62 ? 16.724 14.250 8.853 1.00 15.00 54 LEU A N 9
ATOM 10851 C CA . LEU A 1 62 ? 16.504 14.909 7.595 1.00 15.00 54 LEU A CA 9
ATOM 10852 C C . LEU A 1 62 ? 17.280 14.152 6.516 1.00 15.00 54 LEU A C 9
ATOM 10853 O O . LEU A 1 62 ? 16.761 13.874 5.461 1.00 15.00 54 LEU A O 9
ATOM 10869 N N . LYS A 1 63 ? 18.481 13.719 6.866 1.00 15.00 55 LYS A N 9
ATOM 10870 C CA . LYS A 1 63 ? 19.337 12.930 5.973 1.00 15.00 55 LYS A CA 9
ATOM 10871 C C . LYS A 1 63 ? 18.675 11.578 5.680 1.00 15.00 55 LYS A C 9
ATOM 10872 O O . LYS A 1 63 ? 18.655 11.140 4.526 1.00 15.00 55 LYS A O 9
ATOM 10891 N N . GLU A 1 64 ? 18.136 10.927 6.691 1.00 15.00 56 GLU A N 9
ATOM 10892 C CA . GLU A 1 64 ? 17.423 9.661 6.472 1.00 15.00 56 GLU A CA 9
ATOM 10893 C C . GLU A 1 64 ? 16.207 9.868 5.532 1.00 15.00 56 GLU A C 9
ATOM 10894 O O . GLU A 1 64 ? 15.896 9.013 4.716 1.00 15.00 56 GLU A O 9
ATOM 10906 N N . LYS A 1 65 ? 15.533 10.982 5.655 1.00 15.00 57 LYS A N 9
ATOM 10907 C CA . LYS A 1 65 ? 14.450 11.286 4.725 1.00 15.00 57 LYS A CA 9
ATOM 10908 C C . LYS A 1 65 ? 14.870 11.817 3.345 1.00 15.00 57 LYS A C 9
ATOM 10909 O O . LYS A 1 65 ? 14.081 11.806 2.419 1.00 15.00 57 LYS A O 9
ATOM 10928 N N . LEU A 1 66 ? 16.111 12.272 3.227 1.00 15.00 58 LEU A N 9
ATOM 10929 C CA . LEU A 1 66 ? 16.703 12.493 1.891 1.00 15.00 58 LEU A CA 9
ATOM 10930 C C . LEU A 1 66 ? 16.867 11.188 1.188 1.00 15.00 58 LEU A C 9
ATOM 10931 O O . LEU A 1 66 ? 16.762 11.144 -0.038 1.00 15.00 58 LEU A O 9
ATOM 10947 N N . LYS A 1 67 ? 17.158 10.119 1.889 1.00 15.00 59 LYS A N 9
ATOM 10948 C CA . LYS A 1 67 ? 17.218 8.891 1.189 1.00 15.00 59 LYS A CA 9
ATOM 10949 C C . LYS A 1 67 ? 15.796 8.312 1.035 1.00 15.00 59 LYS A C 9
ATOM 10950 O O . LYS A 1 67 ? 15.329 8.102 -0.054 1.00 15.00 59 LYS A O 9
ATOM 10969 N N . GLY A 1 68 ? 15.096 8.167 2.130 1.00 15.00 60 GLY A N 9
ATOM 10970 C CA . GLY A 1 68 ? 13.792 7.559 2.090 1.00 15.00 60 GLY A CA 9
ATOM 10971 C C . GLY A 1 68 ? 13.936 6.093 2.379 1.00 15.00 60 GLY A C 9
ATOM 10972 O O . GLY A 1 68 ? 13.969 5.705 3.539 1.00 15.00 60 GLY A O 9
ATOM 10976 N N . GLU A 1 69 ? 14.012 5.275 1.332 1.00 15.00 61 GLU A N 9
ATOM 10977 C CA . GLU A 1 69 ? 14.291 3.814 1.413 1.00 15.00 61 GLU A CA 9
ATOM 10978 C C . GLU A 1 69 ? 13.263 2.918 0.702 1.00 15.00 61 GLU A C 9
ATOM 10979 O O . GLU A 1 69 ? 12.083 3.203 0.705 1.00 15.00 61 GLU A O 9
ATOM 10991 N N . VAL A 1 70 ? 13.768 1.740 0.273 1.00 15.00 62 VAL A N 9
ATOM 10992 C CA . VAL A 1 70 ? 13.258 0.978 -0.908 1.00 15.00 62 VAL A CA 9
ATOM 10993 C C . VAL A 1 70 ? 12.511 1.904 -1.916 1.00 15.00 62 VAL A C 9
ATOM 10994 O O . VAL A 1 70 ? 11.341 2.209 -1.725 1.00 15.00 62 VAL A O 9
ATOM 11007 N N . ILE A 1 71 ? 13.179 2.260 -3.001 1.00 15.00 63 ILE A N 9
ATOM 11008 C CA . ILE A 1 71 ? 12.704 3.356 -3.905 1.00 15.00 63 ILE A CA 9
ATOM 11009 C C . ILE A 1 71 ? 12.875 4.644 -3.081 1.00 15.00 63 ILE A C 9
ATOM 11010 O O . ILE A 1 71 ? 11.980 5.405 -2.728 1.00 15.00 63 ILE A O 9
ATOM 11026 N N . GLU A 1 72 ? 14.103 4.719 -2.729 1.00 15.00 64 GLU A N 9
ATOM 11027 C CA . GLU A 1 72 ? 14.713 5.831 -2.073 1.00 15.00 64 GLU A CA 9
ATOM 11028 C C . GLU A 1 72 ? 14.743 7.019 -3.086 1.00 15.00 64 GLU A C 9
ATOM 11029 O O . GLU A 1 72 ? 14.964 6.809 -4.287 1.00 15.00 64 GLU A O 9
ATOM 11041 N N . GLU A 1 73 ? 14.478 8.219 -2.601 1.00 15.00 65 GLU A N 9
ATOM 11042 C CA . GLU A 1 73 ? 14.261 9.400 -3.440 1.00 15.00 65 GLU A CA 9
ATOM 11043 C C . GLU A 1 73 ? 14.880 10.682 -2.880 1.00 15.00 65 GLU A C 9
ATOM 11044 O O . GLU A 1 73 ? 16.045 10.993 -3.149 1.00 15.00 65 GLU A O 9
ATOM 11056 N N . LYS A 1 74 ? 14.087 11.369 -2.072 1.00 15.00 66 LYS A N 9
ATOM 11057 C CA . LYS A 1 74 ? 14.395 12.702 -1.542 1.00 15.00 66 LYS A CA 9
ATOM 11058 C C . LYS A 1 74 ? 13.221 13.213 -0.731 1.00 15.00 66 LYS A C 9
ATOM 11059 O O . LYS A 1 74 ? 12.271 12.454 -0.485 1.00 15.00 66 LYS A O 9
ATOM 11078 N N . GLU A 1 75 ? 13.213 14.499 -0.393 1.00 15.00 67 GLU A N 9
ATOM 11079 C CA . GLU A 1 75 ? 12.178 15.033 0.422 1.00 15.00 67 GLU A CA 9
ATOM 11080 C C . GLU A 1 75 ? 11.736 16.431 -0.029 1.00 15.00 67 GLU A C 9
ATOM 11081 O O . GLU A 1 75 ? 12.525 17.169 -0.626 1.00 15.00 67 GLU A O 9
ATOM 11093 N N . ILE A 1 76 ? 10.462 16.718 0.093 1.00 15.00 68 ILE A N 9
ATOM 11094 C CA . ILE A 1 76 ? 9.979 18.017 0.133 1.00 15.00 68 ILE A CA 9
ATOM 11095 C C . ILE A 1 76 ? 10.244 18.417 1.542 1.00 15.00 68 ILE A C 9
ATOM 11096 O O . ILE A 1 76 ? 10.065 17.664 2.483 1.00 15.00 68 ILE A O 9
ATOM 11112 N N . THR A 1 77 ? 10.761 19.519 1.626 1.00 15.00 69 THR A N 9
ATOM 11113 C CA . THR A 1 77 ? 11.329 20.174 2.772 1.00 15.00 69 THR A CA 9
ATOM 11114 C C . THR A 1 77 ? 10.404 21.302 3.185 1.00 15.00 69 THR A C 9
ATOM 11115 O O . THR A 1 77 ? 10.284 21.578 4.369 1.00 15.00 69 THR A O 9
ATOM 11126 N N . LEU A 1 78 ? 9.760 21.945 2.189 1.00 15.00 70 LEU A N 9
ATOM 11127 C CA . LEU A 1 78 ? 8.908 23.122 2.348 1.00 15.00 70 LEU A CA 9
ATOM 11128 C C . LEU A 1 78 ? 8.053 23.242 3.613 1.00 15.00 70 LEU A C 9
ATOM 11129 O O . LEU A 1 78 ? 8.535 23.700 4.667 1.00 15.00 70 LEU A O 9
ATOM 11145 N N . GLN A 1 79 ? 6.804 22.882 3.510 1.00 15.00 71 GLN A N 9
ATOM 11146 C CA . GLN A 1 79 ? 5.862 23.106 4.545 1.00 15.00 71 GLN A CA 9
ATOM 11147 C C . GLN A 1 79 ? 4.585 22.391 4.146 1.00 15.00 71 GLN A C 9
ATOM 11148 O O . GLN A 1 79 ? 4.563 21.685 3.146 1.00 15.00 71 GLN A O 9
ATOM 11162 N N . GLU A 1 80 ? 3.546 22.667 4.852 1.00 15.00 72 GLU A N 9
ATOM 11163 C CA . GLU A 1 80 ? 2.254 22.233 4.559 1.00 15.00 72 GLU A CA 9
ATOM 11164 C C . GLU A 1 80 ? 1.658 23.374 3.827 1.00 15.00 72 GLU A C 9
ATOM 11165 O O . GLU A 1 80 ? 1.395 24.392 4.495 1.00 15.00 72 GLU A O 9
ATOM 11177 N N . LEU A 1 81 ? 1.498 23.411 2.543 1.00 15.00 73 LEU A N 9
ATOM 11178 C CA . LEU A 1 81 ? 1.008 24.648 2.018 1.00 15.00 73 LEU A CA 9
ATOM 11179 C C . LEU A 1 81 ? 0.065 24.404 0.886 1.00 15.00 73 LEU A C 9
ATOM 11180 O O . LEU A 1 81 ? 0.393 23.663 -0.028 1.00 15.00 73 LEU A O 9
ATOM 11196 N N . ILE A 1 82 ? -1.114 24.929 0.976 1.00 15.00 74 ILE A N 9
ATOM 11197 C CA . ILE A 1 82 ? -2.070 24.826 -0.104 1.00 15.00 74 ILE A CA 9
ATOM 11198 C C . ILE A 1 82 ? -3.189 25.805 0.177 1.00 15.00 74 ILE A C 9
ATOM 11199 O O . ILE A 1 82 ? -3.267 26.238 1.405 1.00 15.00 74 ILE A O 9
ATOM 11215 N N . SER A 1 9 ? 8.230 23.923 12.094 1.00 15.00 1 SER A N 10
ATOM 11216 C CA . SER A 1 9 ? 7.747 22.799 11.289 1.00 15.00 1 SER A CA 10
ATOM 11217 C C . SER A 1 9 ? 8.956 22.203 10.571 1.00 15.00 1 SER A C 10
ATOM 11218 O O . SER A 1 9 ? 10.014 22.843 10.547 1.00 15.00 1 SER A O 10
ATOM 11226 N N . LYS A 1 10 ? 8.811 21.025 9.970 1.00 15.00 2 LYS A N 10
ATOM 11227 C CA . LYS A 1 10 ? 9.858 20.357 9.227 1.00 15.00 2 LYS A CA 10
ATOM 11228 C C . LYS A 1 10 ? 9.068 19.486 8.322 1.00 15.00 2 LYS A C 10
ATOM 11229 O O . LYS A 1 10 ? 8.306 18.673 8.821 1.00 15.00 2 LYS A O 10
ATOM 11248 N N . TRP A 1 11 ? 9.175 19.639 7.061 1.00 15.00 3 TRP A N 10
ATOM 11249 C CA . TRP A 1 11 ? 8.290 18.973 6.164 1.00 15.00 3 TRP A CA 10
ATOM 11250 C C . TRP A 1 11 ? 9.084 18.059 5.307 1.00 15.00 3 TRP A C 10
ATOM 11251 O O . TRP A 1 11 ? 9.953 18.490 4.548 1.00 15.00 3 TRP A O 10
ATOM 11272 N N . ILE A 1 12 ? 8.820 16.789 5.447 1.00 15.00 4 ILE A N 10
ATOM 11273 C CA . ILE A 1 12 ? 9.418 15.772 4.633 1.00 15.00 4 ILE A CA 10
ATOM 11274 C C . ILE A 1 12 ? 8.293 14.968 4.072 1.00 15.00 4 ILE A C 10
ATOM 11275 O O . ILE A 1 12 ? 7.172 15.013 4.617 1.00 15.00 4 ILE A O 10
ATOM 11291 N N . LYS A 1 13 ? 8.510 14.303 2.985 1.00 15.00 5 LYS A N 10
ATOM 11292 C CA . LYS A 1 13 ? 7.526 13.406 2.513 1.00 15.00 5 LYS A CA 10
ATOM 11293 C C . LYS A 1 13 ? 7.944 11.954 2.899 1.00 15.00 5 LYS A C 10
ATOM 11294 O O . LYS A 1 13 ? 8.449 11.747 3.997 1.00 15.00 5 LYS A O 10
ATOM 11313 N N . PHE A 1 14 ? 7.845 11.007 1.992 1.00 15.00 6 PHE A N 10
ATOM 11314 C CA . PHE A 1 14 ? 7.968 9.629 2.428 1.00 15.00 6 PHE A CA 10
ATOM 11315 C C . PHE A 1 14 ? 8.254 8.631 1.330 1.00 15.00 6 PHE A C 10
ATOM 11316 O O . PHE A 1 14 ? 8.309 8.978 0.141 1.00 15.00 6 PHE A O 10
ATOM 11333 N N . THR A 1 15 ? 8.432 7.389 1.745 1.00 15.00 7 THR A N 10
ATOM 11334 C CA . THR A 1 15 ? 8.233 6.267 0.899 1.00 15.00 7 THR A CA 10
ATOM 11335 C C . THR A 1 15 ? 6.709 6.193 0.856 1.00 15.00 7 THR A C 10
ATOM 11336 O O . THR A 1 15 ? 6.097 6.132 1.904 1.00 15.00 7 THR A O 10
ATOM 11347 N N . THR A 1 16 ? 6.092 6.233 -0.267 1.00 15.00 8 THR A N 10
ATOM 11348 C CA . THR A 1 16 ? 4.665 6.194 -0.297 1.00 15.00 8 THR A CA 10
ATOM 11349 C C . THR A 1 16 ? 4.301 4.877 -0.957 1.00 15.00 8 THR A C 10
ATOM 11350 O O . THR A 1 16 ? 4.184 4.806 -2.188 1.00 15.00 8 THR A O 10
ATOM 11361 N N . ASN A 1 17 ? 4.201 3.810 -0.186 1.00 15.00 9 ASN A N 10
ATOM 11362 C CA . ASN A 1 17 ? 4.143 2.495 -0.784 1.00 15.00 9 ASN A CA 10
ATOM 11363 C C . ASN A 1 17 ? 3.278 1.483 -0.025 1.00 15.00 9 ASN A C 10
ATOM 11364 O O . ASN A 1 17 ? 2.126 1.228 -0.399 1.00 15.00 9 ASN A O 10
ATOM 11375 N N . LEU A 1 18 ? 3.826 0.942 1.050 1.00 15.00 10 LEU A N 10
ATOM 11376 C CA . LEU A 1 18 ? 3.217 -0.180 1.738 1.00 15.00 10 LEU A CA 10
ATOM 11377 C C . LEU A 1 18 ? 3.254 0.066 3.259 1.00 15.00 10 LEU A C 10
ATOM 11378 O O . LEU A 1 18 ? 3.278 1.170 3.670 1.00 15.00 10 LEU A O 10
ATOM 11394 N N . THR A 1 19 ? 3.238 -0.943 4.074 1.00 15.00 11 THR A N 10
ATOM 11395 C CA . THR A 1 19 ? 3.165 -0.740 5.455 1.00 15.00 11 THR A CA 10
ATOM 11396 C C . THR A 1 19 ? 4.355 -1.395 6.034 1.00 15.00 11 THR A C 10
ATOM 11397 O O . THR A 1 19 ? 5.098 -0.756 6.788 1.00 15.00 11 THR A O 10
ATOM 11408 N N . PRO A 1 20 ? 4.615 -2.708 5.690 1.00 15.00 12 PRO A N 10
ATOM 11409 C CA . PRO A 1 20 ? 5.842 -3.309 6.065 1.00 15.00 12 PRO A CA 10
ATOM 11410 C C . PRO A 1 20 ? 7.077 -2.525 5.572 1.00 15.00 12 PRO A C 10
ATOM 11411 O O . PRO A 1 20 ? 8.127 -2.528 6.215 1.00 15.00 12 PRO A O 10
ATOM 11422 N N . GLU A 1 21 ? 6.957 -1.869 4.431 1.00 15.00 13 GLU A N 10
ATOM 11423 C CA . GLU A 1 21 ? 8.040 -1.052 3.932 1.00 15.00 13 GLU A CA 10
ATOM 11424 C C . GLU A 1 21 ? 8.127 0.368 4.511 1.00 15.00 13 GLU A C 10
ATOM 11425 O O . GLU A 1 21 ? 9.113 1.049 4.270 1.00 15.00 13 GLU A O 10
ATOM 11437 N N . GLU A 1 22 ? 7.174 0.827 5.343 1.00 15.00 14 GLU A N 10
ATOM 11438 C CA . GLU A 1 22 ? 7.256 2.220 5.840 1.00 15.00 14 GLU A CA 10
ATOM 11439 C C . GLU A 1 22 ? 7.615 2.092 7.342 1.00 15.00 14 GLU A C 10
ATOM 11440 O O . GLU A 1 22 ? 7.500 2.992 8.150 1.00 15.00 14 GLU A O 10
ATOM 11452 N N . ALA A 1 23 ? 8.164 0.919 7.589 1.00 15.00 15 ALA A N 10
ATOM 11453 C CA . ALA A 1 23 ? 8.560 0.352 8.879 1.00 15.00 15 ALA A CA 10
ATOM 11454 C C . ALA A 1 23 ? 10.065 0.397 9.013 1.00 15.00 15 ALA A C 10
ATOM 11455 O O . ALA A 1 23 ? 10.610 0.088 10.063 1.00 15.00 15 ALA A O 10
ATOM 11462 N N . LYS A 1 24 ? 10.739 0.784 7.948 1.00 15.00 16 LYS A N 10
ATOM 11463 C CA . LYS A 1 24 ? 12.184 0.953 7.974 1.00 15.00 16 LYS A CA 10
ATOM 11464 C C . LYS A 1 24 ? 12.604 2.013 9.001 1.00 15.00 16 LYS A C 10
ATOM 11465 O O . LYS A 1 24 ? 13.619 1.863 9.684 1.00 15.00 16 LYS A O 10
ATOM 11484 N N . ILE A 1 25 ? 11.813 3.083 9.083 1.00 15.00 17 ILE A N 10
ATOM 11485 C CA . ILE A 1 25 ? 12.088 4.275 9.909 1.00 15.00 17 ILE A CA 10
ATOM 11486 C C . ILE A 1 25 ? 12.462 3.986 11.399 1.00 15.00 17 ILE A C 10
ATOM 11487 O O . ILE A 1 25 ? 13.257 4.704 11.977 1.00 15.00 17 ILE A O 10
ATOM 11503 N N . VAL A 1 26 ? 11.989 2.858 11.927 1.00 15.00 18 VAL A N 10
ATOM 11504 C CA . VAL A 1 26 ? 12.036 2.549 13.369 1.00 15.00 18 VAL A CA 10
ATOM 11505 C C . VAL A 1 26 ? 13.417 2.740 14.023 1.00 15.00 18 VAL A C 10
ATOM 11506 O O . VAL A 1 26 ? 13.520 3.391 15.011 1.00 15.00 18 VAL A O 10
ATOM 11519 N N . GLN A 1 27 ? 14.452 2.205 13.459 1.00 15.00 19 GLN A N 10
ATOM 11520 C CA . GLN A 1 27 ? 15.767 2.302 14.108 1.00 15.00 19 GLN A CA 10
ATOM 11521 C C . GLN A 1 27 ? 16.344 3.748 14.220 1.00 15.00 19 GLN A C 10
ATOM 11522 O O . GLN A 1 27 ? 17.013 4.066 15.204 1.00 15.00 19 GLN A O 10
ATOM 11536 N N . TYR A 1 28 ? 16.045 4.592 13.269 1.00 15.00 20 TYR A N 10
ATOM 11537 C CA . TYR A 1 28 ? 16.682 5.919 13.205 1.00 15.00 20 TYR A CA 10
ATOM 11538 C C . TYR A 1 28 ? 16.219 6.881 14.336 1.00 15.00 20 TYR A C 10
ATOM 11539 O O . TYR A 1 28 ? 16.980 7.159 15.278 1.00 15.00 20 TYR A O 10
ATOM 11557 N N . GLU A 1 29 ? 14.983 7.353 14.253 1.00 15.00 21 GLU A N 10
ATOM 11558 C CA . GLU A 1 29 ? 14.355 8.256 15.235 1.00 15.00 21 GLU A CA 10
ATOM 11559 C C . GLU A 1 29 ? 14.256 7.603 16.618 1.00 15.00 21 GLU A C 10
ATOM 11560 O O . GLU A 1 29 ? 14.356 8.266 17.654 1.00 15.00 21 GLU A O 10
ATOM 11572 N N . LEU A 1 30 ? 14.119 6.338 16.612 1.00 15.00 22 LEU A N 10
ATOM 11573 C CA . LEU A 1 30 ? 14.081 5.572 17.836 1.00 15.00 22 LEU A CA 10
ATOM 11574 C C . LEU A 1 30 ? 15.439 5.458 18.449 1.00 15.00 22 LEU A C 10
ATOM 11575 O O . LEU A 1 30 ? 15.519 5.473 19.656 1.00 15.00 22 LEU A O 10
ATOM 11591 N N . SER A 1 31 ? 16.524 5.308 17.703 1.00 15.00 23 SER A N 10
ATOM 11592 C CA . SER A 1 31 ? 17.819 5.465 18.385 1.00 15.00 23 SER A CA 10
ATOM 11593 C C . SER A 1 31 ? 17.968 6.876 19.063 1.00 15.00 23 SER A C 10
ATOM 11594 O O . SER A 1 31 ? 18.524 6.991 20.142 1.00 15.00 23 SER A O 10
ATOM 11602 N N . THR A 1 32 ? 17.431 7.921 18.432 1.00 15.00 24 THR A N 10
ATOM 11603 C CA . THR A 1 32 ? 17.566 9.292 18.950 1.00 15.00 24 THR A CA 10
ATOM 11604 C C . THR A 1 32 ? 16.601 9.637 20.118 1.00 15.00 24 THR A C 10
ATOM 11605 O O . THR A 1 32 ? 16.895 10.525 20.883 1.00 15.00 24 THR A O 10
ATOM 11616 N N . ARG A 1 33 ? 15.598 8.757 20.306 1.00 15.00 25 ARG A N 10
ATOM 11617 C CA . ARG A 1 33 ? 14.344 8.890 21.190 1.00 15.00 25 ARG A CA 10
ATOM 11618 C C . ARG A 1 33 ? 13.851 10.306 21.636 1.00 15.00 25 ARG A C 10
ATOM 11619 O O . ARG A 1 33 ? 12.640 10.554 21.612 1.00 15.00 25 ARG A O 10
ATOM 11640 N N . ASP A 1 34 ? 14.756 11.173 22.070 1.00 15.00 26 ASP A N 10
ATOM 11641 C CA . ASP A 1 34 ? 14.410 12.480 22.644 1.00 15.00 26 ASP A CA 10
ATOM 11642 C C . ASP A 1 34 ? 13.744 13.369 21.626 1.00 15.00 26 ASP A C 10
ATOM 11643 O O . ASP A 1 34 ? 12.627 13.868 21.856 1.00 15.00 26 ASP A O 10
ATOM 11652 N N . GLU A 1 35 ? 14.461 13.643 20.555 1.00 15.00 27 GLU A N 10
ATOM 11653 C CA . GLU A 1 35 ? 13.945 14.330 19.370 1.00 15.00 27 GLU A CA 10
ATOM 11654 C C . GLU A 1 35 ? 12.649 13.805 18.790 1.00 15.00 27 GLU A C 10
ATOM 11655 O O . GLU A 1 35 ? 12.114 12.799 19.206 1.00 15.00 27 GLU A O 10
ATOM 11667 N N . PHE A 1 36 ? 12.086 14.665 17.957 1.00 15.00 28 PHE A N 10
ATOM 11668 C CA . PHE A 1 36 ? 10.936 14.410 17.083 1.00 15.00 28 PHE A CA 10
ATOM 11669 C C . PHE A 1 36 ? 9.613 14.787 17.696 1.00 15.00 28 PHE A C 10
ATOM 11670 O O . PHE A 1 36 ? 9.113 15.888 17.416 1.00 15.00 28 PHE A O 10
ATOM 11687 N N . TYR A 1 37 ? 9.103 13.947 18.590 1.00 15.00 29 TYR A N 10
ATOM 11688 C CA . TYR A 1 37 ? 7.770 14.089 19.205 1.00 15.00 29 TYR A CA 10
ATOM 11689 C C . TYR A 1 37 ? 6.630 14.222 18.163 1.00 15.00 29 TYR A C 10
ATOM 11690 O O . TYR A 1 37 ? 5.871 13.290 17.980 1.00 15.00 29 TYR A O 10
ATOM 11708 N N . ARG A 1 38 ? 6.467 15.422 17.600 1.00 15.00 30 ARG A N 10
ATOM 11709 C CA . ARG A 1 38 ? 5.511 15.697 16.518 1.00 15.00 30 ARG A CA 10
ATOM 11710 C C . ARG A 1 38 ? 5.631 14.636 15.405 1.00 15.00 30 ARG A C 10
ATOM 11711 O O . ARG A 1 38 ? 6.678 14.501 14.784 1.00 15.00 30 ARG A O 10
ATOM 11732 N N . VAL A 1 39 ? 4.568 13.887 15.209 1.00 15.00 31 VAL A N 10
ATOM 11733 C CA . VAL A 1 39 ? 4.485 12.816 14.218 1.00 15.00 31 VAL A CA 10
ATOM 11734 C C . VAL A 1 39 ? 3.219 13.034 13.380 1.00 15.00 31 VAL A C 10
ATOM 11735 O O . VAL A 1 39 ? 2.265 13.675 13.855 1.00 15.00 31 VAL A O 10
ATOM 11748 N N . PHE A 1 40 ? 3.230 12.490 12.175 1.00 15.00 32 PHE A N 10
ATOM 11749 C CA . PHE A 1 40 ? 2.175 12.540 11.161 1.00 15.00 32 PHE A CA 10
ATOM 11750 C C . PHE A 1 40 ? 2.446 11.304 10.333 1.00 15.00 32 PHE A C 10
ATOM 11751 O O . PHE A 1 40 ? 3.595 10.888 10.212 1.00 15.00 32 PHE A O 10
ATOM 11768 N N . ILE A 1 41 ? 1.397 10.675 9.863 1.00 15.00 33 ILE A N 10
ATOM 11769 C CA . ILE A 1 41 ? 1.486 9.383 9.202 1.00 15.00 33 ILE A CA 10
ATOM 11770 C C . ILE A 1 41 ? 0.561 9.317 7.988 1.00 15.00 33 ILE A C 10
ATOM 11771 O O . ILE A 1 41 ? -0.039 10.317 7.612 1.00 15.00 33 ILE A O 10
ATOM 11787 N N . ASN A 1 42 ? 0.487 8.109 7.421 1.00 15.00 34 ASN A N 10
ATOM 11788 C CA . ASN A 1 42 ? -0.384 7.686 6.282 1.00 15.00 34 ASN A CA 10
ATOM 11789 C C . ASN A 1 42 ? 0.141 6.346 5.758 1.00 15.00 34 ASN A C 10
ATOM 11790 O O . ASN A 1 42 ? 0.551 6.261 4.599 1.00 15.00 34 ASN A O 10
ATOM 11801 N N . PRO A 1 43 ? 0.140 5.278 6.599 1.00 15.00 35 PRO A N 10
ATOM 11802 C CA . PRO A 1 43 ? 0.820 4.004 6.267 1.00 15.00 35 PRO A CA 10
ATOM 11803 C C . PRO A 1 43 ? 0.230 3.275 5.059 1.00 15.00 35 PRO A C 10
ATOM 11804 O O . PRO A 1 43 ? -0.831 2.694 5.160 1.00 15.00 35 PRO A O 10
ATOM 11815 N N . TYR A 1 44 ? 0.880 3.482 3.916 1.00 15.00 36 TYR A N 10
ATOM 11816 C CA . TYR A 1 44 ? 0.674 2.820 2.582 1.00 15.00 36 TYR A CA 10
ATOM 11817 C C . TYR A 1 44 ? -0.267 3.640 1.749 1.00 15.00 36 TYR A C 10
ATOM 11818 O O . TYR A 1 44 ? -0.465 3.378 0.556 1.00 15.00 36 TYR A O 10
ATOM 11836 N N . ALA A 1 45 ? -0.751 4.699 2.349 1.00 15.00 37 ALA A N 10
ATOM 11837 C CA . ALA A 1 45 ? -1.770 5.540 1.775 1.00 15.00 37 ALA A CA 10
ATOM 11838 C C . ALA A 1 45 ? -1.270 6.421 0.625 1.00 15.00 37 ALA A C 10
ATOM 11839 O O . ALA A 1 45 ? -2.011 7.274 0.130 1.00 15.00 37 ALA A O 10
ATOM 11846 N N . LYS A 1 46 ? -0.003 6.233 0.213 1.00 15.00 38 LYS A N 10
ATOM 11847 C CA . LYS A 1 46 ? 0.586 6.858 -0.973 1.00 15.00 38 LYS A CA 10
ATOM 11848 C C . LYS A 1 46 ? 0.724 8.386 -0.904 1.00 15.00 38 LYS A C 10
ATOM 11849 O O . LYS A 1 46 ? 0.935 9.006 -1.939 1.00 15.00 38 LYS A O 10
ATOM 11868 N N . VAL A 1 47 ? 0.747 8.986 0.290 1.00 15.00 39 VAL A N 10
ATOM 11869 C CA . VAL A 1 47 ? 0.738 10.497 0.363 1.00 15.00 39 VAL A CA 10
ATOM 11870 C C . VAL A 1 47 ? 1.283 11.076 1.684 1.00 15.00 39 VAL A C 10
ATOM 11871 O O . VAL A 1 47 ? 1.037 12.241 1.978 1.00 15.00 39 VAL A O 10
ATOM 11884 N N . ALA A 1 48 ? 2.041 10.328 2.447 1.00 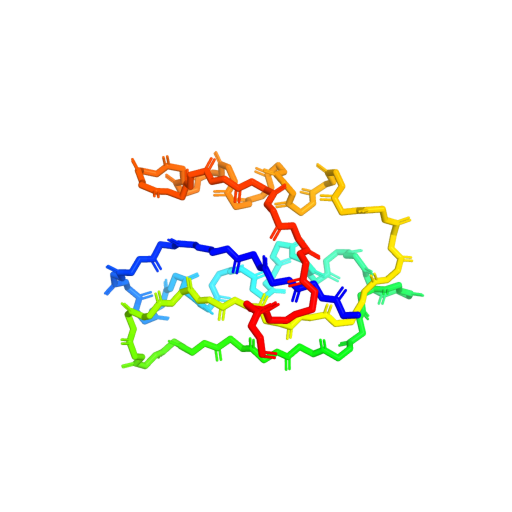15.00 40 ALA A N 10
ATOM 11885 C CA . ALA A 1 48 ? 2.393 10.734 3.805 1.00 15.00 40 ALA A CA 10
ATOM 11886 C C . ALA A 1 48 ? 3.466 11.790 3.916 1.00 15.00 40 ALA A C 10
ATOM 11887 O O . ALA A 1 48 ? 4.645 11.496 3.789 1.00 15.00 40 ALA A O 10
ATOM 11894 N N . GLU A 1 49 ? 3.066 13.049 4.030 1.00 15.00 41 GLU A N 10
ATOM 11895 C CA . GLU A 1 49 ? 3.979 14.055 4.526 1.00 15.00 41 GLU A CA 10
ATOM 11896 C C . GLU A 1 49 ? 4.131 13.914 6.049 1.00 15.00 41 GLU A C 10
ATOM 11897 O O . GLU A 1 49 ? 3.176 13.529 6.745 1.00 15.00 41 GLU A O 10
ATOM 11909 N N . VAL A 1 50 ? 5.294 14.197 6.557 1.00 15.00 42 VAL A N 10
ATOM 11910 C CA . VAL A 1 50 ? 5.533 14.128 7.983 1.00 15.00 42 VAL A CA 10
ATOM 11911 C C . VAL A 1 50 ? 6.179 15.415 8.460 1.00 15.00 42 VAL A C 10
ATOM 11912 O O . VAL A 1 50 ? 7.342 15.709 8.168 1.00 15.00 42 VAL A O 10
ATOM 11925 N N . VAL A 1 51 ? 5.358 16.221 9.109 1.00 15.00 43 VAL A N 10
ATOM 11926 C CA . VAL A 1 51 ? 5.840 17.345 9.834 1.00 15.00 43 VAL A CA 10
ATOM 11927 C C . VAL A 1 51 ? 6.294 16.885 11.207 1.00 15.00 43 VAL A C 10
ATOM 11928 O O . VAL A 1 51 ? 5.539 16.287 11.969 1.00 15.00 43 VAL A O 10
ATOM 11941 N N . ILE A 1 52 ? 7.499 17.156 11.491 1.00 15.00 44 ILE A N 10
ATOM 11942 C CA . ILE A 1 52 ? 8.152 16.827 12.729 1.00 15.00 44 ILE A CA 10
ATOM 11943 C C . ILE A 1 52 ? 8.706 18.127 13.230 1.00 15.00 44 ILE A C 10
ATOM 11944 O O . ILE A 1 52 ? 8.969 19.005 12.439 1.00 15.00 44 ILE A O 10
ATOM 11960 N N . ASP A 1 53 ? 8.785 18.315 14.524 1.00 15.00 45 ASP A N 10
ATOM 11961 C CA . ASP A 1 53 ? 9.176 19.628 14.987 1.00 15.00 45 ASP A CA 10
ATOM 11962 C C . ASP A 1 53 ? 10.160 19.626 16.151 1.00 15.00 45 ASP A C 10
ATOM 11963 O O . ASP A 1 53 ? 11.320 19.944 15.947 1.00 15.00 45 ASP A O 10
ATOM 11972 N N . ASP A 1 54 ? 9.694 19.083 17.290 1.00 15.00 46 ASP A N 10
ATOM 11973 C CA . ASP A 1 54 ? 10.226 19.294 18.628 1.00 15.00 46 ASP A CA 10
ATOM 11974 C C . ASP A 1 54 ? 11.710 19.583 18.702 1.00 15.00 46 ASP A C 10
ATOM 11975 O O . ASP A 1 54 ? 12.146 20.702 18.399 1.00 15.00 46 ASP A O 10
ATOM 11984 N N . SER A 1 55 ? 12.481 18.655 19.111 1.00 15.00 47 SER A N 10
ATOM 11985 C CA . SER A 1 55 ? 13.903 18.933 19.266 1.00 15.00 47 SER A CA 10
ATOM 11986 C C . SER A 1 55 ? 14.790 18.816 18.028 1.00 15.00 47 SER A C 10
ATOM 11987 O O . SER A 1 55 ? 14.598 17.958 17.177 1.00 15.00 47 SER A O 10
ATOM 11995 N N . LYS A 1 56 ? 15.589 19.866 17.912 1.00 15.00 48 LYS A N 10
ATOM 11996 C CA . LYS A 1 56 ? 16.879 20.035 17.169 1.00 15.00 48 LYS A CA 10
ATOM 11997 C C . LYS A 1 56 ? 16.717 20.714 15.840 1.00 15.00 48 LYS A C 10
ATOM 11998 O O . LYS A 1 56 ? 15.611 20.821 15.322 1.00 15.00 48 LYS A O 10
ATOM 12017 N N . VAL A 1 57 ? 17.813 21.237 15.322 1.00 15.00 49 VAL A N 10
ATOM 12018 C CA . VAL A 1 57 ? 17.951 21.691 13.966 1.00 15.00 49 VAL A CA 10
ATOM 12019 C C . VAL A 1 57 ? 17.503 20.647 12.954 1.00 15.00 49 VAL A C 10
ATOM 12020 O O . VAL A 1 57 ? 17.718 19.456 13.166 1.00 15.00 49 VAL A O 10
ATOM 12033 N N . ASN A 1 58 ? 16.896 21.092 11.869 1.00 15.00 50 ASN A N 10
ATOM 12034 C CA . ASN A 1 58 ? 16.456 20.212 10.769 1.00 15.00 50 ASN A CA 10
ATOM 12035 C C . ASN A 1 58 ? 17.614 19.362 10.186 1.00 15.00 50 ASN A C 10
ATOM 12036 O O . ASN A 1 58 ? 17.414 18.235 9.758 1.00 15.00 50 ASN A O 10
ATOM 12047 N N . ILE A 1 59 ? 18.818 19.878 10.189 1.00 15.00 51 ILE A N 10
ATOM 12048 C CA . ILE A 1 59 ? 19.914 19.118 9.605 1.00 15.00 51 ILE A CA 10
ATOM 12049 C C . ILE A 1 59 ? 20.589 18.239 10.690 1.00 15.00 51 ILE A C 10
ATOM 12050 O O . ILE A 1 59 ? 20.701 18.634 11.845 1.00 15.00 51 ILE A O 10
ATOM 12066 N N . GLU A 1 60 ? 20.942 17.026 10.241 1.00 15.00 52 GLU A N 10
ATOM 12067 C CA . GLU A 1 60 ? 21.392 15.804 10.970 1.00 15.00 52 GLU A CA 10
ATOM 12068 C C . GLU A 1 60 ? 20.244 14.839 10.827 1.00 15.00 52 GLU A C 10
ATOM 12069 O O . GLU A 1 60 ? 20.424 13.726 10.414 1.00 15.00 52 GLU A O 10
ATOM 12081 N N . GLU A 1 61 ? 19.058 15.335 11.133 1.00 15.00 53 GLU A N 10
ATOM 12082 C CA . GLU A 1 61 ? 17.783 14.667 10.769 1.00 15.00 53 GLU A CA 10
ATOM 12083 C C . GLU A 1 61 ? 17.772 14.443 9.268 1.00 15.00 53 GLU A C 10
ATOM 12084 O O . GLU A 1 61 ? 17.184 13.476 8.775 1.00 15.00 53 GLU A O 10
ATOM 12096 N N . LEU A 1 62 ? 18.434 15.386 8.571 1.00 15.00 54 LEU A N 10
ATOM 12097 C CA . LEU A 1 62 ? 18.692 15.370 7.121 1.00 15.00 54 LEU A CA 10
ATOM 12098 C C . LEU A 1 62 ? 19.300 14.044 6.668 1.00 15.00 54 LEU A C 10
ATOM 12099 O O . LEU A 1 62 ? 19.353 13.759 5.466 1.00 15.00 54 LEU A O 10
ATOM 12115 N N . LYS A 1 63 ? 19.843 13.277 7.608 1.00 15.00 55 LYS A N 10
ATOM 12116 C CA . LYS A 1 63 ? 20.345 11.976 7.310 1.00 15.00 55 LYS A CA 10
ATOM 12117 C C . LYS A 1 63 ? 19.203 10.992 7.014 1.00 15.00 55 LYS A C 10
ATOM 12118 O O . LYS A 1 63 ? 19.204 10.457 5.910 1.00 15.00 55 LYS A O 10
ATOM 12137 N N . GLU A 1 64 ? 18.247 10.685 7.949 1.00 15.00 56 GLU A N 10
ATOM 12138 C CA . GLU A 1 64 ? 17.205 9.713 7.495 1.00 15.00 56 GLU A CA 10
ATOM 12139 C C . GLU A 1 64 ? 15.790 10.170 7.083 1.00 15.00 56 GLU A C 10
ATOM 12140 O O . GLU A 1 64 ? 15.097 9.431 6.379 1.00 15.00 56 GLU A O 10
ATOM 12152 N N . LYS A 1 65 ? 15.323 11.383 7.512 1.00 15.00 57 LYS A N 10
ATOM 12153 C CA . LYS A 1 65 ? 13.990 11.948 6.983 1.00 15.00 57 LYS A CA 10
ATOM 12154 C C . LYS A 1 65 ? 14.144 12.264 5.451 1.00 15.00 57 LYS A C 10
ATOM 12155 O O . LYS A 1 65 ? 13.206 12.621 4.736 1.00 15.00 57 LYS A O 10
ATOM 12174 N N . LEU A 1 66 ? 15.336 12.051 5.065 1.00 15.00 58 LEU A N 10
ATOM 12175 C CA . LEU A 1 66 ? 15.814 11.844 3.710 1.00 15.00 58 LEU A CA 10
ATOM 12176 C C . LEU A 1 66 ? 14.980 10.668 3.031 1.00 15.00 58 LEU A C 10
ATOM 12177 O O . LEU A 1 66 ? 15.113 10.427 1.856 1.00 15.00 58 LEU A O 10
ATOM 12193 N N . LYS A 1 67 ? 14.127 9.988 3.811 1.00 15.00 59 LYS A N 10
ATOM 12194 C CA . LYS A 1 67 ? 13.193 8.941 3.431 1.00 15.00 59 LYS A CA 10
ATOM 12195 C C . LYS A 1 67 ? 12.866 8.767 1.915 1.00 15.00 59 LYS A C 10
ATOM 12196 O O . LYS A 1 67 ? 13.391 7.936 1.344 1.00 15.00 59 LYS A O 10
ATOM 12215 N N . GLY A 1 68 ? 11.929 9.603 1.352 1.00 15.00 60 GLY A N 10
ATOM 12216 C CA . GLY A 1 68 ? 11.509 9.550 -0.141 1.00 15.00 60 GLY A CA 10
ATOM 12217 C C . GLY A 1 68 ? 11.486 8.081 -0.697 1.00 15.00 60 GLY A C 10
ATOM 12218 O O . GLY A 1 68 ? 11.172 7.191 0.064 1.00 15.00 60 GLY A O 10
ATOM 12222 N N . GLU A 1 69 ? 11.723 7.834 -2.033 1.00 15.00 61 GLU A N 10
ATOM 12223 C CA . GLU A 1 69 ? 12.115 6.505 -2.618 1.00 15.00 61 GLU A CA 10
ATOM 12224 C C . GLU A 1 69 ? 11.533 5.151 -2.265 1.00 15.00 61 GLU A C 10
ATOM 12225 O O . GLU A 1 69 ? 10.698 4.983 -1.423 1.00 15.00 61 GLU A O 10
ATOM 12237 N N . VAL A 1 70 ? 11.867 4.217 -3.202 1.00 15.00 62 VAL A N 10
ATOM 12238 C CA . VAL A 1 70 ? 11.775 2.771 -3.047 1.00 15.00 62 VAL A CA 10
ATOM 12239 C C . VAL A 1 70 ? 12.245 2.364 -1.677 1.00 15.00 62 VAL A C 10
ATOM 12240 O O . VAL A 1 70 ? 11.660 1.539 -0.986 1.00 15.00 62 VAL A O 10
ATOM 12253 N N . ILE A 1 71 ? 13.341 3.013 -1.328 1.00 15.00 63 ILE A N 10
ATOM 12254 C CA . ILE A 1 71 ? 13.972 2.927 -0.065 1.00 15.00 63 ILE A CA 10
ATOM 12255 C C . ILE A 1 71 ? 14.132 4.323 0.493 1.00 15.00 63 ILE A C 10
ATOM 12256 O O . ILE A 1 71 ? 13.232 4.798 1.148 1.00 15.00 63 ILE A O 10
ATOM 12272 N N . GLU A 1 72 ? 15.219 5.018 0.229 1.00 15.00 64 GLU A N 10
ATOM 12273 C CA . GLU A 1 72 ? 15.431 6.334 0.755 1.00 15.00 64 GLU A CA 10
ATOM 12274 C C . GLU A 1 72 ? 15.824 7.289 -0.413 1.00 15.00 64 GLU A C 10
ATOM 12275 O O . GLU A 1 72 ? 16.383 6.807 -1.402 1.00 15.00 64 GLU A O 10
ATOM 12287 N N . GLU A 1 73 ? 15.578 8.605 -0.312 1.00 15.00 65 GLU A N 10
ATOM 12288 C CA . GLU A 1 73 ? 16.012 9.561 -1.366 1.00 15.00 65 GLU A CA 10
ATOM 12289 C C . GLU A 1 73 ? 16.549 10.867 -0.733 1.00 15.00 65 GLU A C 10
ATOM 12290 O O . GLU A 1 73 ? 17.747 10.974 -0.461 1.00 15.00 65 GLU A O 10
ATOM 12302 N N . LYS A 1 74 ? 15.670 11.864 -0.529 1.00 15.00 66 LYS A N 10
ATOM 12303 C CA . LYS A 1 74 ? 16.043 13.083 0.159 1.00 15.00 66 LYS A CA 10
ATOM 12304 C C . LYS A 1 74 ? 14.846 13.732 0.841 1.00 15.00 66 LYS A C 10
ATOM 12305 O O . LYS A 1 74 ? 13.682 13.460 0.476 1.00 15.00 66 LYS A O 10
ATOM 12324 N N . GLU A 1 75 ? 15.135 14.595 1.790 1.00 15.00 67 GLU A N 10
ATOM 12325 C CA . GLU A 1 75 ? 14.146 15.468 2.342 1.00 15.00 67 GLU A CA 10
ATOM 12326 C C . GLU A 1 75 ? 14.437 16.817 1.747 1.00 15.00 67 GLU A C 10
ATOM 12327 O O . GLU A 1 75 ? 15.510 17.379 1.971 1.00 15.00 67 GLU A O 10
ATOM 12339 N N . ILE A 1 76 ? 13.588 17.261 0.850 1.00 15.00 68 ILE A N 10
ATOM 12340 C CA . ILE A 1 76 ? 13.817 18.497 0.162 1.00 15.00 68 ILE A CA 10
ATOM 12341 C C . ILE A 1 76 ? 13.735 19.787 1.030 1.00 15.00 68 ILE A C 10
ATOM 12342 O O . ILE A 1 76 ? 14.638 20.025 1.821 1.00 15.00 68 ILE A O 10
ATOM 12358 N N . THR A 1 77 ? 12.671 20.550 0.961 1.00 15.00 69 THR A N 10
ATOM 12359 C CA . THR A 1 77 ? 12.686 21.911 1.544 1.00 15.00 69 THR A CA 10
ATOM 12360 C C . THR A 1 77 ? 11.345 22.602 1.615 1.00 15.00 69 THR A C 10
ATOM 12361 O O . THR A 1 77 ? 10.745 22.629 2.683 1.00 15.00 69 THR A O 10
ATOM 12372 N N . LEU A 1 78 ? 10.863 23.117 0.470 1.00 15.00 70 LEU A N 10
ATOM 12373 C CA . LEU A 1 78 ? 9.799 24.109 0.431 1.00 15.00 70 LEU A CA 10
ATOM 12374 C C . LEU A 1 78 ? 8.592 23.783 1.283 1.00 15.00 70 LEU A C 10
ATOM 12375 O O . LEU A 1 78 ? 8.407 24.313 2.383 1.00 15.00 70 LEU A O 10
ATOM 12391 N N . GLN A 1 79 ? 7.854 22.807 0.758 1.00 15.00 71 GLN A N 10
ATOM 12392 C CA . GLN A 1 79 ? 6.585 22.275 1.164 1.00 15.00 71 GLN A CA 10
ATOM 12393 C C . GLN A 1 79 ? 6.241 21.360 0.008 1.00 15.00 71 GLN A C 10
ATOM 12394 O O . GLN A 1 79 ? 7.143 20.968 -0.760 1.00 15.00 71 GLN A O 10
ATOM 12408 N N . GLU A 1 80 ? 4.999 21.047 -0.140 1.00 15.00 72 GLU A N 10
ATOM 12409 C CA . GLU A 1 80 ? 4.468 20.831 -1.468 1.00 15.00 72 GLU A CA 10
ATOM 12410 C C . GLU A 1 80 ? 3.277 21.755 -1.477 1.00 15.00 72 GLU A C 10
ATOM 12411 O O . GLU A 1 80 ? 2.814 22.111 -0.383 1.00 15.00 72 GLU A O 10
ATOM 12423 N N . LEU A 1 81 ? 2.772 22.185 -2.598 1.00 15.00 73 LEU A N 10
ATOM 12424 C CA . LEU A 1 81 ? 1.812 23.259 -2.542 1.00 15.00 73 LEU A CA 10
ATOM 12425 C C . LEU A 1 81 ? 0.421 22.781 -2.249 1.00 15.00 73 LEU A C 10
ATOM 12426 O O . LEU A 1 81 ? -0.307 22.363 -3.152 1.00 15.00 73 LEU A O 10
ATOM 12442 N N . ILE A 1 82 ? 0.060 22.813 -1.000 1.00 15.00 74 ILE A N 10
ATOM 12443 C CA . ILE A 1 82 ? -1.232 22.407 -0.546 1.00 15.00 74 ILE A CA 10
ATOM 12444 C C . ILE A 1 82 ? -1.425 23.015 0.824 1.00 15.00 74 ILE A C 10
ATOM 12445 O O . ILE A 1 82 ? -0.355 23.526 1.349 1.00 15.00 74 ILE A O 10
#

Organism: Pyrococcus furiosus (strain ATCC 43587 / DSM 3638 / JCM 8422 / Vc1) (NCBI:txid186497)